Protein AF-0000000087417584 (afdb_homodimer)

pLDDT: mean 89.38, std 15.53, range [20.73, 98.81]

Nearest PDB structures (foldseek):
  8t1y-assembly1_A  TM=7.296E-01  e=4.603E-14  Porphyromonas gingivalis
  8t27-assembly1_A  TM=7.234E-01  e=4.382E-14  Porphyromonas gingivalis
  8gn6-assembly3_C  TM=7.230E-01  e=1.918E-13  Porphyromonas gingivalis
  4q6k-assembly1_A  TM=7.466E-01  e=2.634E-11  Bacteroides caccae ATCC 43185
  4fj6-assembly2_C  TM=7.240E-01  e=7.405E-11  Parabacteroides distasonis ATCC 8503

Radius of gyration: 30.35 Å; Cα contacts (8 Å, |Δi|>4): 2083; chains: 2; bounding box: 52×89×77 Å

Sequence (770 aa):
MAAPLGNSQAADAPRILADVQTGVIYKNPQPHLTSQHAYFPSVAVLPNGEMVATYMLGEAFEAVNCREHVSRSTDQGESWQAEGPLAEDIDGQLISESGRITALDDGELVALLHRHDRTAHPHEGLANPETMGFVPTDFALARSTDNGQTWSPPQSITPPLVGPSFELCCPITVLKDGRWLLPTSTWRGWDGEHPSGDRMLAFVSHDQGKTWPSYFDVMRSECDDLLYWESKVVELHDGRLLAVAWVYDNTNHCDLPNHYALSHDGGATWTAPKSTGLLGQTMTPLVLADDRILCVYRRMDSPGLWCQLAHLEADDWFNDDAQPLWGHDAGGLTATDESMVSNFQVLRFGAPCITSLADGNVYVAFWGYEDCVSVIRWFKFRVAVMAAPLGNSQAADAPRILADVQTGVIYKNPQPHLTSQHAYFPSVAVLPNGEMVATYMLGEAFEAVNCREHVSRSTDQGESWQAEGPLAEDIDGQLISESGRITALDDGELVALLHRHDRTAHPHEGLANPETMGFVPTDFALARSTDNGQTWSPPQSITPPLVGPSFELCCPITVLKDGRWLLPTSTWRGWDGEHPSGDRMLAFVSHDQGKTWPSYFDVMRSECDDLLYWESKVVELHDGRLLAVAWVYDNTNHCDLPNHYALSHDGGATWTAPKSTGLLGQTMTPLVLADDRILCVYRRMDSPGLWCQLAHLEADDWFNDDAQPLWGHDAGGLTATDESMVSNFQVLRFGAPCITSLADGNVYVAFWGYEDCVSVIRWFKFRVAV

InterPro domains:
  IPR011040 Sialidase [PF13088] (142-278)
  IPR036278 Sialidase superfamily [SSF50939] (31-371)

Organism: NCBI:txid2527985

Foldseek 3Di:
DPDDPPPPPPDPPPDQWFPKDKDFADDDPCVVVAQKFWFFKAKDAFPVGKIKMKIWIDNADQALPIFIWMWIDDPNPPYIDTDGGQADDDPPFRKHKTWYWDADPVGKIKIKIKIFGCPVPNPDGQAAQVQRAGGAIWIWMWMDPPNSNHIDHTHTADEQDPDFHKDQQYDWEQAPVGKIWGWIWGGAHRVNHDPPAAFIKIFIDNPNRPYGNDIFGEAADPVSQKHWHLKDWYAFPVGKIKIKTWIAGNVVLATDAIWMWIDPPNRNDIDYIDHLRAAFHNWDWDQAPVRWIWIWGQGDVAGAIKIWIWHDDPNDIGTDDMDHDDCRPPPQQFDRDSGPVVRSNSHFKTSWYWDAHPVQKIKIWIWGDDPNHITIMMMITHRDD/DPDDPPPPPPDPPPDQWFPKDKDFADDDPCVVVAQKFWFFKAKDAFPVGKIKMKIWIDNADQALPIFIWMWIDPPNPPYIDTQGGQADDDPPFRKHKTWYWDADPVGKIKIKIKIFGCPVPNPDGQAAQVQRAGGAIWIWMWMDPPNSNHIDHTHTADEQDPDFHKDQQYDWEQAPVGKIWGWIWGGAHRVNHDPPAAFIKIFIDNPNRPYGNDIFGEAADPVSQKHWHLKDWYAFPVGKIKIKTWIAGNVVLATDAIWMWIDPPNRNDIDYIDHLRAAFHNWDWDQAPVRWIWIWGQGDVAGAIKIWIWHDDPNDIGTDDMDHDDCRPPPQQFDRDSGPVVRSNRHFKTSWYWDAHPVQKIKIWIWGDDPNHITIMMMITHRDD

Secondary structure (DSSP, 8-state):
---------------SEEEEEEEEEE--S-TTT---EEEEEEEEE-TTS-EEEEEEEESSTT-TT-EEEEEEESSTTSS-EEEEESSPPPTT--EEEEEEEEE-TTS-EEEEEEEEE-SS-TTS-SB-TTT--B--EEEEEEEESSTTSS-PPPEE---SS-S-EE---S--EE-TTS-EEEEEEEE-BTT---TT-SEEEEEEESSTTS---EEEEEEE-TTS-EEEEEEEEEE-TTS-EEEEEEEEETTTTEEEEEEEEEESSTTSS-PPPEE----EEEEEEEE-TTS-EEEEEEESSSSSEEEEEEEEETTEEEEEEEEEEE-TT-TTS----S-HHHHHHH--EEEEEEEE-TTS-EEEEEEEEETTEEEEEEEEEEEP-/---------------SEEEEEEEEEE--S-TTT---EEEEEEEEE-TTS-EEEEEEEESSTT-TT-EEEEEEESSTTSS-EEEEESSPPPTT--EEEEEEEEE-TTS-EEEEEEEEE-SS-TTS-SB-TTT--B--EEEEEEEESSTTSS-PPPEE---SS-S-EE---S--EE-TTS-EEEEEEEE-BTT---TT-SEEEEEEESSTTS---EEEEEEE-TTS-EEEEEEEEEE-TTS-EEEEEEEEETTTTEEEEEEEEEESSTTSS-PPPEE-S--EEEEEEEE-TTS-EEEEEEESSSSSEEEEEEEEETTEEEEEEEEEEE-TT-TTS----S-HHHHHHH--EEEEEEEE-TTS-EEEEEEEEETTEEEEEEEEEEEP-

Solvent-accessible surface area (backbone atoms only — not comparable to full-atom values): 40738 Å² total; per-residue (Å²): 130,79,77,72,77,76,78,72,73,75,75,78,66,85,61,62,61,40,79,77,45,72,49,57,62,45,61,59,89,50,56,39,40,40,48,50,28,32,39,45,36,22,58,33,66,44,88,89,53,35,30,42,34,33,28,19,37,15,47,20,88,42,14,61,70,18,34,35,27,34,31,38,16,84,61,77,67,63,48,51,43,80,70,48,64,62,66,79,85,57,85,98,54,49,53,20,34,38,46,24,42,35,60,45,94,87,47,36,32,38,35,46,32,42,36,35,50,30,67,92,44,75,90,50,55,58,53,32,86,88,54,66,1,27,47,55,47,48,44,24,43,24,40,12,84,61,76,64,76,50,56,47,76,66,41,76,57,65,70,61,64,84,81,54,19,66,52,78,64,50,45,66,34,75,44,95,87,60,36,31,33,41,37,23,23,45,36,26,26,49,86,41,52,52,92,80,48,46,24,22,33,25,36,35,16,84,61,79,65,77,47,31,81,39,65,30,81,51,41,70,40,94,80,60,40,40,38,41,40,51,25,39,59,47,74,45,95,87,58,32,33,43,33,39,24,21,30,36,32,64,80,76,50,43,76,42,39,17,30,33,28,43,14,86,64,76,50,79,49,52,41,75,72,40,71,60,73,49,45,36,44,38,57,34,78,41,79,43,95,85,64,34,32,42,32,36,27,35,36,70,86,47,61,29,34,31,40,35,37,28,41,67,61,88,90,41,73,45,73,68,58,68,46,78,73,42,55,60,87,47,82,83,53,69,64,91,59,82,39,70,69,60,29,61,62,54,54,40,58,44,44,50,26,79,34,78,44,94,87,65,32,40,36,38,32,22,17,34,56,56,96,65,36,29,20,29,35,37,39,35,27,33,73,61,129,129,80,79,73,79,78,77,74,73,76,77,79,66,86,61,62,60,38,79,76,44,74,48,57,61,45,62,60,90,52,56,38,40,42,47,50,27,33,39,47,36,22,58,32,67,44,87,89,54,35,30,43,35,34,29,19,37,15,46,21,88,42,14,61,70,17,34,36,27,34,30,38,17,82,60,77,68,63,49,52,45,80,70,48,64,60,64,78,84,57,86,97,55,50,54,20,33,38,45,25,42,36,57,44,94,88,48,37,31,37,34,45,30,41,36,35,51,30,67,91,45,75,89,50,56,58,53,33,86,90,52,65,1,27,47,55,45,48,44,25,44,26,42,12,85,61,77,64,75,50,57,48,78,67,40,76,58,66,68,63,63,85,79,53,21,65,50,78,64,50,45,64,34,75,44,94,88,59,36,32,32,43,35,23,22,44,36,26,25,48,87,40,52,52,91,78,47,44,25,22,33,25,38,35,14,83,60,79,66,78,49,30,83,39,64,31,80,50,41,68,40,94,79,59,40,40,38,40,41,51,24,39,59,46,74,45,95,87,57,34,34,42,34,40,24,23,29,35,31,64,79,76,50,43,76,41,40,17,30,33,29,42,12,87,63,77,48,80,48,51,41,74,71,38,71,60,72,50,46,34,43,38,58,34,79,43,78,42,95,86,65,34,32,42,32,35,28,33,36,71,87,47,60,28,35,32,40,34,37,28,40,66,60,87,91,42,74,43,74,64,59,69,47,78,73,43,55,59,87,47,83,84,52,69,64,90,59,80,38,71,68,62,30,61,62,54,55,40,58,41,45,50,26,79,34,80,44,94,87,64,34,39,36,38,31,24,16,33,57,54,95,64,35,30,18,29,36,35,39,35,28,32,72,60,130

Structure (mmCIF, N/CA/C/O backbone):
data_AF-0000000087417584-model_v1
#
loop_
_entity.id
_entity.type
_entity.pdbx_description
1 polymer 'BNR/Asp-box repeat protein'
#
loop_
_atom_site.group_PDB
_atom_site.id
_atom_site.type_symbol
_atom_site.label_atom_id
_atom_site.label_alt_id
_atom_site.label_comp_id
_atom_site.label_asym_id
_atom_site.label_entity_id
_atom_site.label_seq_id
_atom_site.pdbx_PDB_ins_code
_atom_site.Cartn_x
_atom_site.Cartn_y
_atom_site.Cartn_z
_atom_site.occupancy
_atom_site.B_iso_or_equiv
_atom_site.auth_seq_id
_atom_site.auth_comp_id
_atom_site.auth_asym_id
_atom_site.auth_atom_id
_atom_site.pdbx_PDB_model_num
ATOM 1 N N . MET A 1 1 ? -26.156 23.5 -34.125 1 20.73 1 MET A N 1
ATOM 2 C CA . MET A 1 1 ? -26.688 22.141 -34.062 1 20.73 1 MET A CA 1
ATOM 3 C C . MET A 1 1 ? -25.578 21.125 -34.312 1 20.73 1 MET A C 1
ATOM 5 O O . MET A 1 1 ? -25.25 20.828 -35.469 1 20.73 1 MET A O 1
ATOM 9 N N . ALA A 1 2 ? -24.516 21.141 -33.594 1 26.3 2 ALA A N 1
ATOM 10 C CA . ALA A 1 2 ? -23.328 20.406 -34.062 1 26.3 2 ALA A CA 1
ATOM 11 C C . ALA A 1 2 ? -23.625 18.922 -34.25 1 26.3 2 ALA A C 1
ATOM 13 O O . ALA A 1 2 ? -24.359 18.328 -33.438 1 26.3 2 ALA A O 1
ATOM 14 N N . ALA A 1 3 ? -23.406 18.484 -35.469 1 28.69 3 ALA A N 1
ATOM 15 C CA . ALA A 1 3 ? -23.734 17.109 -35.844 1 28.69 3 ALA A CA 1
ATOM 16 C C . ALA A 1 3 ? -23.172 16.109 -34.844 1 28.69 3 ALA A C 1
ATOM 18 O O . ALA A 1 3 ? -22.031 16.234 -34.406 1 28.69 3 ALA A O 1
ATOM 19 N N . PRO A 1 4 ? -24.016 15.234 -34.25 1 26.48 4 PRO A N 1
ATOM 20 C CA . PRO A 1 4 ? -23.734 14.273 -33.188 1 26.48 4 PRO A CA 1
ATOM 21 C C . PRO A 1 4 ? -22.719 13.211 -33.594 1 26.48 4 PRO A C 1
ATOM 23 O O . PRO A 1 4 ? -22.703 12.797 -34.75 1 26.48 4 PRO A O 1
ATOM 26 N N . LEU A 1 5 ? -21.484 13.5 -33.25 1 29.38 5 LEU A N 1
ATOM 27 C CA . LEU A 1 5 ? -20.469 12.539 -33.688 1 29.38 5 LEU A CA 1
ATOM 28 C C . LEU A 1 5 ? -20.984 11.109 -33.562 1 29.38 5 LEU A C 1
ATOM 30 O O . LEU A 1 5 ? -21.562 10.734 -32.562 1 29.38 5 LEU A O 1
ATOM 34 N N . GLY A 1 6 ? -21.359 10.523 -34.75 1 27.02 6 GLY A N 1
ATOM 35 C CA . GLY A 1 6 ? -21.844 9.172 -34.969 1 27.02 6 GLY A CA 1
ATOM 36 C C . GLY A 1 6 ? -21.047 8.117 -34.219 1 27.02 6 GLY A C 1
ATOM 37 O O . GLY A 1 6 ? -19.812 8.156 -34.219 1 27.02 6 GLY A O 1
ATOM 38 N N . ASN A 1 7 ? -21.578 7.664 -33.031 1 28.28 7 ASN A N 1
ATOM 39 C CA . ASN A 1 7 ? -21.281 6.473 -32.25 1 28.28 7 ASN A CA 1
ATOM 40 C C . ASN A 1 7 ? -20.984 5.27 -33.125 1 28.28 7 ASN A C 1
ATOM 42 O O . ASN A 1 7 ? -21.906 4.602 -33.625 1 28.28 7 ASN A O 1
ATOM 46 N N . SER A 1 8 ? -20.125 5.48 -34.156 1 29.12 8 SER A N 1
ATOM 47 C CA . SER A 1 8 ? -19.891 4.309 -35 1 29.12 8 SER A CA 1
ATOM 48 C C . SER A 1 8 ? -19.75 3.047 -34.156 1 29.12 8 SER A C 1
ATOM 50 O O . SER A 1 8 ? -19.094 3.062 -33.094 1 29.12 8 SER A O 1
ATOM 52 N N . GLN A 1 9 ? -20.781 2.141 -34.344 1 28.39 9 GLN A N 1
ATOM 53 C CA . GLN A 1 9 ? -20.891 0.747 -33.938 1 28.39 9 GLN A CA 1
ATOM 54 C C . GLN A 1 9 ? -19.594 -0.006 -34.188 1 28.39 9 GLN A C 1
ATOM 56 O O . GLN A 1 9 ? -19.234 -0.265 -35.344 1 28.39 9 GLN A O 1
ATOM 61 N N . ALA A 1 10 ? -18.469 0.252 -33.688 1 33.31 10 ALA A N 1
ATOM 62 C CA . ALA A 1 10 ? -17.469 -0.8 -33.875 1 33.31 10 ALA A CA 1
ATOM 63 C C . ALA A 1 10 ? -18.125 -2.172 -33.969 1 33.31 10 ALA A C 1
ATOM 65 O O . ALA A 1 10 ? -18.906 -2.555 -33.094 1 33.31 10 ALA A O 1
ATOM 66 N N . ALA A 1 11 ? -18.438 -2.84 -35.031 1 36.09 11 ALA A N 1
ATOM 67 C CA . ALA A 1 11 ? -19.078 -4.113 -35.344 1 36.09 11 ALA A CA 1
ATOM 68 C C . ALA A 1 11 ? -18.766 -5.168 -34.281 1 36.09 11 ALA A C 1
ATOM 70 O O . ALA A 1 11 ? -17.609 -5.332 -33.906 1 36.09 11 ALA A O 1
ATOM 71 N N . ASP A 1 12 ? -19.688 -5.797 -33.5 1 39.72 12 ASP A N 1
ATOM 72 C CA . ASP A 1 12 ? -19.703 -6.672 -32.344 1 39.72 12 ASP A CA 1
ATOM 73 C C . ASP A 1 12 ? -18.797 -7.879 -32.531 1 39.72 12 ASP A C 1
ATOM 75 O O . ASP A 1 12 ? -19.172 -8.844 -33.188 1 39.72 12 ASP A O 1
ATOM 79 N N . ALA A 1 13 ? -17.578 -7.766 -32.938 1 44.09 13 ALA A N 1
ATOM 80 C CA . ALA A 1 13 ? -16.75 -8.969 -32.938 1 44.09 13 ALA A CA 1
ATOM 81 C C . ALA A 1 13 ? -17.25 -9.977 -31.906 1 44.09 13 ALA A C 1
ATOM 83 O O . ALA A 1 13 ? -17.578 -9.609 -30.766 1 44.09 13 ALA A O 1
ATOM 84 N N . PRO A 1 14 ? -17.641 -11.102 -32.5 1 53.22 14 PRO A N 1
ATOM 85 C CA . PRO A 1 14 ? -18.219 -12.109 -31.609 1 53.22 14 PRO A CA 1
ATOM 86 C C . PRO A 1 14 ? -17.422 -12.266 -30.297 1 53.22 14 PRO A C 1
ATOM 88 O O . PRO A 1 14 ? -16.203 -12.344 -30.328 1 53.22 14 PRO A O 1
ATOM 91 N N . ARG A 1 15 ? -17.859 -11.984 -29.094 1 75.12 15 ARG A N 1
ATOM 92 C CA . ARG A 1 15 ? -17.297 -12.023 -27.75 1 75.12 15 ARG A CA 1
ATOM 93 C C . ARG A 1 15 ? -17.156 -13.453 -27.25 1 75.12 15 ARG A C 1
ATOM 95 O O . ARG A 1 15 ? -18.094 -14.25 -27.375 1 75.12 15 ARG A O 1
ATOM 102 N N . ILE A 1 16 ? -15.883 -13.945 -27.047 1 87.69 16 ILE A N 1
ATOM 103 C CA . ILE A 1 16 ? -15.555 -15.273 -26.531 1 87.69 16 ILE A CA 1
ATOM 104 C C . ILE A 1 16 ? -16.25 -15.492 -25.188 1 87.69 16 ILE A C 1
ATOM 106 O O . ILE A 1 16 ? -16.547 -16.641 -24.812 1 87.69 16 ILE A O 1
ATOM 110 N N . LEU A 1 17 ? -16.547 -14.461 -24.562 1 93.12 17 LEU A N 1
ATOM 111 C CA . LEU A 1 17 ? -17.125 -14.555 -23.234 1 93.12 17 LEU A CA 1
ATOM 112 C C . LEU A 1 17 ? -18.547 -13.992 -23.203 1 93.12 17 LEU A C 1
ATOM 114 O O . LEU A 1 17 ? -18.812 -12.953 -23.812 1 93.12 17 LEU A O 1
ATOM 118 N N . ALA A 1 18 ? -19.438 -14.641 -22.641 1 91.94 18 ALA A N 1
ATOM 119 C CA . ALA A 1 18 ? -20.812 -14.203 -22.469 1 91.94 18 ALA A CA 1
ATOM 120 C C . ALA A 1 18 ? -21.172 -14.109 -20.984 1 91.94 18 ALA A C 1
ATOM 122 O O . ALA A 1 18 ? -20.609 -14.828 -20.156 1 91.94 18 ALA A O 1
ATOM 123 N N . ASP A 1 19 ? -22.078 -13.227 -20.625 1 91.94 19 ASP A N 1
ATOM 124 C CA . ASP A 1 19 ? -22.641 -13.086 -19.281 1 91.94 19 ASP A CA 1
ATOM 125 C C . ASP A 1 19 ? -21.547 -12.859 -18.25 1 91.94 19 ASP A C 1
ATOM 127 O O . ASP A 1 19 ? -21.5 -13.539 -17.219 1 91.94 19 ASP A O 1
ATOM 131 N N . VAL A 1 20 ? -20.75 -11.969 -18.5 1 93.31 20 VAL A N 1
ATOM 132 C CA . VAL A 1 20 ? -19.578 -11.711 -17.672 1 93.31 20 VAL A CA 1
ATOM 133 C C . VAL A 1 20 ? -20 -10.977 -16.391 1 93.31 20 VAL A C 1
ATOM 135 O O . VAL A 1 20 ? -20.641 -9.922 -16.469 1 93.31 20 VAL A O 1
ATOM 138 N N . GLN A 1 21 ? -19.719 -11.586 -15.234 1 94.56 21 GLN A N 1
ATOM 139 C CA . GLN A 1 21 ? -19.906 -10.992 -13.914 1 94.56 21 GLN A CA 1
ATOM 140 C C . GLN A 1 21 ? -18.562 -10.867 -13.188 1 94.56 21 GLN A C 1
ATOM 142 O O . GLN A 1 21 ? -17.594 -11.539 -13.539 1 94.56 21 GLN A O 1
ATOM 147 N N . THR A 1 22 ? -18.547 -9.961 -12.273 1 96.25 22 THR A N 1
ATOM 148 C CA . THR A 1 22 ? -17.297 -9.789 -11.523 1 96.25 22 THR A CA 1
ATOM 149 C C . THR A 1 22 ? -17.594 -9.422 -10.07 1 96.25 22 THR A C 1
ATOM 151 O O . THR A 1 22 ? -18.734 -9.062 -9.734 1 96.25 22 THR A O 1
ATOM 154 N N . GLY A 1 23 ? -16.641 -9.602 -9.242 1 95.75 23 GLY A N 1
ATOM 155 C CA . GLY A 1 23 ? -16.672 -9.281 -7.824 1 95.75 23 GLY A CA 1
ATOM 156 C C . GLY A 1 23 ? -15.344 -9.477 -7.133 1 95.75 23 GLY A C 1
ATOM 157 O O . GLY A 1 23 ? -14.305 -9.578 -7.793 1 95.75 23 GLY A O 1
ATOM 158 N N . VAL A 1 24 ? -15.414 -9.453 -5.801 1 96.88 24 VAL A N 1
ATOM 159 C CA . VAL A 1 24 ? -14.195 -9.547 -5.004 1 96.88 24 VAL A CA 1
ATOM 160 C C . VAL A 1 24 ? -14.32 -10.68 -3.986 1 96.88 24 VAL A C 1
ATOM 162 O O . VAL A 1 24 ? -15.367 -10.828 -3.35 1 96.88 24 VAL A O 1
ATOM 165 N N . ILE A 1 25 ? -13.273 -11.453 -3.891 1 98.56 25 ILE A N 1
ATOM 166 C CA . ILE A 1 25 ? -13.219 -12.5 -2.875 1 98.56 25 ILE A CA 1
ATOM 167 C C . ILE A 1 25 ? -12.727 -11.906 -1.554 1 98.56 25 ILE A C 1
ATOM 169 O O . ILE A 1 25 ? -13.305 -12.172 -0.496 1 98.56 25 ILE A O 1
ATOM 173 N N . TYR A 1 26 ? -11.68 -11.148 -1.631 1 98.38 26 TYR A N 1
ATOM 174 C CA . TYR A 1 26 ? -11.117 -10.531 -0.434 1 98.38 26 TYR A CA 1
ATOM 175 C C . TYR A 1 26 ? -10.562 -9.148 -0.744 1 98.38 26 TYR A C 1
ATOM 177 O O . TYR A 1 26 ? -9.898 -8.953 -1.767 1 98.38 26 TYR A O 1
ATOM 185 N N . LYS A 1 27 ? -10.797 -8.32 0.05 1 96.25 27 LYS A N 1
ATOM 186 C CA . LYS A 1 27 ? -10.211 -6.98 0.129 1 96.25 27 LYS A CA 1
ATOM 187 C C . LYS A 1 27 ? -10.008 -6.555 1.58 1 96.25 27 LYS A C 1
ATOM 189 O O . LYS A 1 27 ? -10.906 -6.727 2.414 1 96.25 27 LYS A O 1
ATOM 194 N N . ASN A 1 28 ? -8.82 -6.039 1.88 1 96.25 28 ASN A N 1
ATOM 195 C CA . ASN A 1 28 ? -8.578 -5.527 3.225 1 96.25 28 ASN A CA 1
ATOM 196 C C . ASN A 1 28 ? -9.703 -4.602 3.682 1 96.25 28 ASN A C 1
ATOM 198 O O . ASN A 1 28 ? -9.922 -3.545 3.086 1 96.25 28 ASN A O 1
ATOM 202 N N . PRO A 1 29 ? -10.43 -4.957 4.727 1 92.94 29 PRO A N 1
ATOM 203 C CA . PRO A 1 29 ? -11.57 -4.137 5.148 1 92.94 29 PRO A CA 1
ATOM 204 C C . PRO A 1 29 ? -11.141 -2.83 5.812 1 92.94 29 PRO A C 1
ATOM 206 O O . PRO A 1 29 ? -11.953 -1.91 5.953 1 92.94 29 PRO A O 1
ATOM 209 N N . GLN A 1 30 ? -9.922 -2.732 6.285 1 91.81 30 GLN A N 1
ATOM 210 C CA . GLN A 1 30 ? -9.445 -1.537 6.973 1 91.81 30 GLN A CA 1
ATOM 211 C C . GLN A 1 30 ? -8.07 -1.112 6.457 1 91.81 30 GLN A C 1
ATOM 213 O O . GLN A 1 30 ? -7.109 -1.038 7.223 1 91.81 30 GLN A O 1
ATOM 218 N N . PRO A 1 31 ? -7.988 -0.74 5.191 1 91.06 31 PRO A N 1
ATOM 219 C CA . PRO A 1 31 ? -6.684 -0.422 4.605 1 91.06 31 PRO A CA 1
ATOM 220 C C . PRO A 1 31 ? -6.051 0.828 5.211 1 91.06 31 PRO A C 1
ATOM 222 O O . PRO A 1 31 ? -4.844 1.038 5.082 1 91.06 31 PRO A O 1
ATOM 225 N N . HIS A 1 32 ? -6.809 1.767 5.902 1 89.38 32 HIS A N 1
ATOM 226 C CA . HIS A 1 32 ? -6.27 2.965 6.539 1 89.38 32 HIS A CA 1
ATOM 227 C C . HIS A 1 32 ? -5.562 2.625 7.848 1 89.38 32 HIS A C 1
ATOM 229 O O . HIS A 1 32 ? -4.805 3.441 8.375 1 89.38 32 HIS A O 1
ATOM 235 N N . LEU A 1 33 ? -5.816 1.431 8.414 1 93.69 33 LEU A N 1
ATOM 236 C CA . LEU A 1 33 ? -5.316 1.057 9.734 1 93.69 33 LEU A CA 1
ATOM 237 C C . LEU A 1 33 ? -4.18 0.047 9.617 1 93.69 33 LEU A C 1
ATOM 239 O O . LEU A 1 33 ? -3.213 0.1 10.383 1 93.69 33 LEU A O 1
ATOM 243 N N . THR A 1 34 ? -4.324 -0.91 8.695 1 95.69 34 THR A N 1
ATOM 244 C CA . THR A 1 34 ? -3.354 -1.988 8.539 1 95.69 34 THR A CA 1
ATOM 245 C C . THR A 1 34 ? -3.023 -2.211 7.066 1 95.69 34 THR A C 1
ATOM 247 O O . THR A 1 34 ? -3.816 -1.862 6.188 1 95.69 34 THR A O 1
ATOM 250 N N . SER A 1 35 ? -1.815 -2.68 6.875 1 96.81 35 SER A N 1
ATOM 251 C CA . SER A 1 35 ? -1.455 -3.127 5.531 1 96.81 35 SER A CA 1
ATOM 252 C C . SER A 1 35 ? -1.667 -4.629 5.375 1 96.81 35 SER A C 1
ATOM 254 O O . SER A 1 35 ? -0.982 -5.426 6.016 1 96.81 35 SER A O 1
ATOM 256 N N . GLN A 1 36 ? -2.586 -4.977 4.598 1 96.81 36 GLN A N 1
ATOM 257 C CA . GLN A 1 36 ? -2.887 -6.363 4.25 1 96.81 36 GLN A CA 1
ATOM 258 C C . GLN A 1 36 ? -3.201 -6.5 2.764 1 96.81 36 GLN A C 1
ATOM 260 O O . GLN A 1 36 ? -4.289 -6.133 2.318 1 96.81 36 GLN A O 1
ATOM 265 N N . HIS A 1 37 ? -2.285 -7.059 2.053 1 97.19 37 HIS A N 1
ATOM 266 C CA . HIS A 1 37 ? -2.438 -7.332 0.628 1 97.19 37 HIS A CA 1
ATOM 267 C C . HIS A 1 37 ? -2.73 -8.812 0.378 1 97.19 37 HIS A C 1
ATOM 269 O O . HIS A 1 37 ? -2.221 -9.68 1.091 1 97.19 37 HIS A O 1
ATOM 275 N N . ALA A 1 38 ? -3.555 -9.078 -0.604 1 98.25 38 ALA A N 1
ATOM 276 C CA . ALA A 1 38 ? -3.934 -10.453 -0.938 1 98.25 38 ALA A CA 1
ATOM 277 C C . ALA A 1 38 ? -3.342 -10.875 -2.281 1 98.25 38 ALA A C 1
ATOM 279 O O . ALA A 1 38 ? -3.385 -10.109 -3.25 1 98.25 38 ALA A O 1
ATOM 280 N N . TYR A 1 39 ? -2.762 -12.125 -2.275 1 97.31 39 TYR A N 1
ATOM 281 C CA . TYR A 1 39 ? -2.1 -12.594 -3.486 1 97.31 39 TYR A CA 1
ATOM 282 C C . TYR A 1 39 ? -2.377 -14.078 -3.717 1 97.31 39 TYR A C 1
ATOM 284 O O . TYR A 1 39 ? -2.721 -14.805 -2.783 1 97.31 39 TYR A O 1
ATOM 292 N N . PHE A 1 40 ? -2.281 -14.562 -4.941 1 97.12 40 PHE A N 1
ATOM 293 C CA . PHE A 1 40 ? -2.154 -15.953 -5.371 1 97.12 40 PHE A CA 1
ATOM 294 C C . PHE A 1 40 ? -3.377 -16.766 -4.953 1 97.12 40 PHE A C 1
ATOM 296 O O . PHE A 1 40 ? -3.258 -17.75 -4.219 1 97.12 40 PHE A O 1
ATOM 303 N N . PRO A 1 41 ? -4.496 -16.484 -5.508 1 98.31 41 PRO A N 1
ATOM 304 C CA . PRO A 1 41 ? -5.707 -17.203 -5.113 1 98.31 41 PRO A CA 1
ATOM 305 C C . PRO A 1 41 ? -5.77 -18.625 -5.695 1 98.31 41 PRO A C 1
ATOM 307 O O . PRO A 1 41 ? -5.184 -18.875 -6.746 1 98.31 41 PRO A O 1
ATOM 310 N N . SER A 1 42 ? -6.434 -19.469 -5.051 1 98.5 42 SER A N 1
ATOM 311 C CA . SER A 1 42 ? -6.879 -20.797 -5.473 1 98.5 42 SER A CA 1
ATOM 312 C C . SER A 1 42 ? -8.32 -21.062 -5.043 1 98.5 42 SER A C 1
ATOM 314 O O . SER A 1 42 ? -8.695 -20.766 -3.908 1 98.5 42 SER A O 1
ATOM 316 N N . VAL A 1 43 ? -9.141 -21.547 -5.938 1 98.44 43 VAL A N 1
ATOM 317 C CA . VAL A 1 43 ? -10.562 -21.719 -5.66 1 98.44 43 VAL A CA 1
ATOM 318 C C . VAL A 1 43 ? -10.977 -23.156 -5.977 1 98.44 43 VAL A C 1
ATOM 320 O O . VAL A 1 43 ? -10.602 -23.703 -7.012 1 98.44 43 VAL A O 1
ATOM 323 N N . ALA A 1 44 ? -11.758 -23.75 -5.121 1 97.44 44 ALA A N 1
ATOM 324 C CA . ALA A 1 44 ? -12.305 -25.094 -5.309 1 97.44 44 ALA A CA 1
ATOM 325 C C . ALA A 1 44 ? -13.82 -25.094 -5.125 1 97.44 44 ALA A C 1
ATOM 327 O O . ALA A 1 44 ? -14.352 -24.359 -4.293 1 97.44 44 ALA A O 1
ATOM 328 N N . VAL A 1 45 ? -14.445 -25.922 -5.902 1 96.25 45 VAL A N 1
ATOM 329 C CA . VAL A 1 45 ? -15.875 -26.188 -5.75 1 96.25 45 VAL A CA 1
ATOM 330 C C . VAL A 1 45 ? -16.078 -27.5 -5.016 1 96.25 45 VAL A C 1
ATOM 332 O O . VAL A 1 45 ? -15.5 -28.531 -5.387 1 96.25 45 VAL A O 1
ATOM 335 N N . LEU A 1 46 ? -16.906 -27.422 -4.059 1 94.69 46 LEU A N 1
ATOM 336 C CA . LEU A 1 46 ? -17.156 -28.625 -3.266 1 94.69 46 LEU A CA 1
ATOM 337 C C . LEU A 1 46 ? -18.406 -29.344 -3.773 1 94.69 46 LEU A C 1
ATOM 339 O O . LEU A 1 46 ? -19.25 -28.75 -4.449 1 94.69 46 LEU A O 1
ATOM 343 N N . PRO A 1 47 ? -18.516 -30.625 -3.422 1 91.12 47 PRO A N 1
ATOM 344 C CA . PRO A 1 47 ? -19.672 -31.406 -3.891 1 91.12 47 PRO A CA 1
ATOM 345 C C . PRO A 1 47 ? -21 -30.844 -3.418 1 91.12 47 PRO A C 1
ATOM 347 O O . PRO A 1 47 ? -22.016 -30.984 -4.105 1 91.12 47 PRO A O 1
ATOM 350 N N . ASN A 1 48 ? -21.078 -30.203 -2.309 1 90.06 48 ASN A N 1
ATOM 351 C CA . ASN A 1 48 ? -22.312 -29.656 -1.779 1 90.06 48 ASN A CA 1
ATOM 352 C C . ASN A 1 48 ? -22.656 -28.312 -2.412 1 90.06 48 ASN A C 1
ATOM 354 O O . ASN A 1 48 ? -23.641 -27.656 -2.027 1 90.06 48 ASN A O 1
ATOM 358 N N . GLY A 1 49 ? -21.766 -27.859 -3.275 1 90.56 49 GLY A N 1
ATOM 359 C CA . GLY A 1 49 ? -22.031 -26.625 -3.996 1 90.56 49 GLY A CA 1
ATOM 360 C C . GLY A 1 49 ? -21.297 -25.422 -3.434 1 90.56 49 GLY A C 1
ATOM 361 O O . GLY A 1 49 ? -21.219 -24.375 -4.086 1 90.56 49 GLY A O 1
ATOM 362 N N . GLU A 1 50 ? -20.812 -25.547 -2.201 1 95.12 50 GLU A N 1
ATOM 363 C CA . GLU A 1 50 ? -20.031 -24.453 -1.634 1 95.12 50 GLU A CA 1
ATOM 364 C C . GLU A 1 50 ? -18.688 -24.312 -2.35 1 95.12 50 GLU A C 1
ATOM 366 O O . GLU A 1 50 ? -18.234 -25.25 -3.016 1 95.12 50 GLU A O 1
ATOM 371 N N . MET A 1 51 ? -18.188 -23.125 -2.291 1 97.69 51 MET A N 1
ATOM 372 C CA . MET A 1 51 ? -16.844 -22.875 -2.82 1 97.69 51 MET A CA 1
ATOM 373 C C . MET A 1 51 ? -15.898 -22.406 -1.716 1 97.69 51 MET A C 1
ATOM 375 O O . MET A 1 51 ? -16.312 -21.719 -0.786 1 97.69 51 MET A O 1
ATOM 379 N N . VAL A 1 52 ? -14.703 -22.844 -1.763 1 98.5 52 VAL A N 1
ATOM 380 C CA . VAL A 1 52 ? -13.641 -22.438 -0.855 1 98.5 52 VAL A CA 1
ATOM 381 C C . VAL A 1 52 ? -12.5 -21.797 -1.649 1 98.5 52 VAL A C 1
ATOM 383 O O . VAL A 1 52 ? -12.109 -22.297 -2.705 1 98.5 52 VAL A O 1
ATOM 386 N N . ALA A 1 53 ? -12.07 -20.656 -1.202 1 98.69 53 ALA A N 1
ATOM 387 C CA . ALA A 1 53 ? -10.906 -19.984 -1.774 1 98.69 53 ALA A CA 1
ATOM 388 C C . ALA A 1 53 ? -9.789 -19.844 -0.742 1 98.69 53 ALA A C 1
ATOM 390 O O . ALA A 1 53 ? -10.055 -19.625 0.444 1 98.69 53 ALA A O 1
ATOM 391 N N . THR A 1 54 ? -8.602 -19.984 -1.174 1 98.56 54 THR A N 1
ATOM 392 C CA . THR A 1 54 ? -7.434 -19.625 -0.373 1 98.56 54 THR A CA 1
ATOM 393 C C . THR A 1 54 ? -6.602 -18.562 -1.077 1 98.56 54 THR A C 1
ATOM 395 O O . THR A 1 54 ? -6.668 -18.422 -2.299 1 98.56 54 THR A O 1
ATOM 398 N N . TYR A 1 55 ? -5.918 -17.828 -0.35 1 98.56 55 TYR A N 1
ATOM 399 C CA . TYR A 1 55 ? -5.043 -16.75 -0.817 1 98.56 55 TYR A CA 1
ATOM 400 C C . TYR A 1 55 ? -4.051 -16.344 0.266 1 98.56 55 TYR A C 1
ATOM 402 O O . TYR A 1 55 ? -4.273 -16.609 1.451 1 98.56 55 TYR A O 1
ATOM 410 N N . MET A 1 56 ? -2.998 -15.781 -0.211 1 98 56 MET A N 1
ATOM 411 C CA . MET A 1 56 ? -1.955 -15.305 0.694 1 98 56 MET A CA 1
ATOM 412 C C . MET A 1 56 ? -2.244 -13.883 1.157 1 98 56 MET A C 1
ATOM 414 O O . MET A 1 56 ? -2.57 -13.016 0.345 1 98 56 MET A O 1
ATOM 418 N N . LEU A 1 57 ? -2.162 -13.641 2.471 1 98 57 LEU A N 1
ATOM 419 C CA . LEU A 1 57 ? -2.211 -12.281 3.012 1 98 57 LEU A CA 1
ATOM 420 C C . LEU A 1 57 ? -0.872 -11.898 3.629 1 98 57 LEU A C 1
ATOM 422 O O . LEU A 1 57 ? -0.229 -12.711 4.293 1 98 57 LEU A O 1
ATOM 426 N N . GLY A 1 58 ? -0.426 -10.75 3.363 1 97.69 58 GLY A N 1
ATOM 427 C CA . GLY A 1 58 ? 0.77 -10.156 3.943 1 97.69 58 GLY A CA 1
ATOM 428 C C . GLY A 1 58 ? 0.832 -8.656 3.777 1 97.69 58 GLY A C 1
ATOM 429 O O . GLY A 1 58 ? 0.029 -8.07 3.045 1 97.69 58 GLY A O 1
ATOM 430 N N . GLU A 1 59 ? 1.796 -8.008 4.504 1 97.56 59 GLU A N 1
ATOM 431 C CA . GLU A 1 59 ? 1.86 -6.551 4.461 1 97.56 59 GLU A CA 1
ATOM 432 C C . GLU A 1 59 ? 2.43 -6.059 3.133 1 97.56 59 GLU A C 1
ATOM 434 O O . GLU A 1 59 ? 2.295 -4.883 2.791 1 97.56 59 GLU A O 1
ATOM 439 N N . ALA A 1 60 ? 3.119 -6.926 2.418 1 95.31 60 ALA A N 1
ATOM 440 C CA . ALA A 1 60 ? 3.711 -6.656 1.109 1 95.31 60 ALA A CA 1
ATOM 441 C C . ALA A 1 60 ? 3.891 -7.945 0.313 1 95.31 60 ALA A C 1
ATOM 443 O O . ALA A 1 60 ? 3.684 -9.039 0.84 1 95.31 60 ALA A O 1
ATOM 444 N N . PHE A 1 61 ? 4.277 -7.91 -0.908 1 93 61 PHE A N 1
ATOM 445 C CA . PHE A 1 61 ? 4.281 -9.008 -1.869 1 93 61 PHE A CA 1
ATOM 446 C C . PHE A 1 61 ? 5.191 -10.141 -1.401 1 93 61 PHE A C 1
ATOM 448 O O . PHE A 1 61 ? 4.832 -11.312 -1.497 1 93 61 PHE A O 1
ATOM 455 N N . GLU A 1 62 ? 6.375 -9.805 -0.907 1 94.19 62 GLU A N 1
ATOM 456 C CA . GLU A 1 62 ? 7.344 -10.789 -0.441 1 94.19 62 GLU A CA 1
ATOM 457 C C . GLU A 1 62 ? 7.578 -10.664 1.062 1 94.19 62 GLU A C 1
ATOM 459 O O . GLU A 1 62 ? 8.68 -10.938 1.55 1 94.19 62 GLU A O 1
ATOM 464 N N . ALA A 1 63 ? 6.605 -10.141 1.773 1 96.19 63 ALA A N 1
ATOM 465 C CA . ALA A 1 63 ? 6.758 -9.922 3.211 1 96.19 63 ALA A CA 1
ATOM 466 C C . ALA A 1 63 ? 6.953 -11.25 3.941 1 96.19 63 ALA A C 1
ATOM 468 O O . ALA A 1 63 ? 6.406 -12.281 3.535 1 96.19 63 ALA A O 1
ATOM 469 N N . VAL A 1 64 ? 7.66 -11.203 5.031 1 95.88 64 VAL A N 1
ATOM 470 C CA . VAL A 1 64 ? 7.945 -12.383 5.844 1 95.88 64 VAL A CA 1
ATOM 471 C C . VAL A 1 64 ? 6.664 -12.859 6.523 1 95.88 64 VAL A C 1
ATOM 473 O O . VAL A 1 64 ? 6.512 -14.055 6.805 1 95.88 64 VAL A O 1
ATOM 476 N N . ASN A 1 65 ? 5.688 -12 6.699 1 95.19 65 ASN A N 1
ATOM 477 C CA . ASN A 1 65 ? 4.469 -12.344 7.426 1 95.19 65 ASN A CA 1
ATOM 478 C C . ASN A 1 65 ? 3.377 -12.844 6.48 1 95.19 65 ASN A C 1
ATOM 480 O O . ASN A 1 65 ? 2.201 -12.875 6.848 1 95.19 65 ASN A O 1
ATOM 484 N N . CYS A 1 66 ? 3.684 -13.203 5.285 1 96.5 66 CYS A N 1
ATOM 485 C CA . CYS A 1 66 ? 2.711 -13.766 4.355 1 96.5 66 CYS A CA 1
ATOM 486 C C . CYS A 1 66 ? 2.211 -15.125 4.844 1 96.5 66 CYS A C 1
ATOM 488 O O . CYS A 1 66 ? 3.01 -16 5.156 1 96.5 66 CYS A O 1
ATOM 490 N N . ARG A 1 67 ? 0.88 -15.281 4.887 1 97 67 ARG A N 1
ATOM 491 C CA . ARG A 1 67 ? 0.246 -16.516 5.312 1 97 67 ARG A CA 1
ATOM 492 C C . ARG A 1 67 ? -0.966 -16.844 4.445 1 97 67 ARG A C 1
ATOM 494 O O . ARG A 1 67 ? -1.629 -15.938 3.934 1 97 67 ARG A O 1
ATOM 501 N N . GLU A 1 68 ? -1.215 -18.094 4.375 1 97.62 68 GLU A N 1
ATOM 502 C CA . GLU A 1 68 ? -2.369 -18.547 3.609 1 97.62 68 GLU A CA 1
ATOM 503 C C . GLU A 1 68 ? -3.658 -18.406 4.414 1 97.62 68 GLU A C 1
ATOM 505 O O . GLU A 1 68 ? -3.703 -18.766 5.594 1 97.62 68 GLU A O 1
ATOM 510 N N . HIS A 1 69 ? -4.688 -17.859 3.809 1 98.25 69 HIS A N 1
ATOM 511 C CA . HIS A 1 69 ? -5.996 -17.641 4.41 1 98.25 69 HIS A CA 1
ATOM 512 C C . HIS A 1 69 ? -7.098 -18.312 3.604 1 98.25 69 HIS A C 1
ATOM 514 O O . HIS A 1 69 ? -6.871 -18.734 2.465 1 98.25 69 HIS A O 1
ATOM 520 N N . VAL A 1 70 ? -8.305 -18.453 4.242 1 98.56 70 VAL A N 1
ATOM 521 C CA . VAL A 1 70 ? -9.422 -19.188 3.645 1 98.56 70 VAL A CA 1
ATOM 522 C C . VAL A 1 70 ? -10.656 -18.281 3.596 1 98.56 70 VAL A C 1
ATOM 524 O O . VAL A 1 70 ? -10.914 -17.516 4.531 1 98.56 70 VAL A O 1
ATOM 527 N N . SER A 1 71 ? -11.414 -18.312 2.527 1 98.69 71 SER A N 1
ATOM 528 C CA . SER A 1 71 ? -12.758 -17.734 2.4 1 98.69 71 SER A CA 1
ATOM 529 C C . SER A 1 71 ? -13.742 -18.766 1.855 1 98.69 71 SER A C 1
ATOM 531 O O . SER A 1 71 ? -13.352 -19.719 1.193 1 98.69 71 SER A O 1
ATOM 533 N N . ARG A 1 72 ? -15.016 -18.484 2.119 1 98.56 72 ARG A N 1
ATOM 534 C CA . ARG A 1 72 ? -16.062 -19.406 1.693 1 98.56 72 ARG A CA 1
ATOM 535 C C . ARG A 1 72 ? -17.188 -18.672 0.982 1 98.56 72 ARG A C 1
ATOM 537 O O . ARG A 1 72 ? -17.516 -17.531 1.333 1 98.56 72 ARG A O 1
ATOM 544 N N . SER A 1 73 ? -17.719 -19.281 0.009 1 98.38 73 SER A N 1
ATOM 545 C CA . SER A 1 73 ? -18.922 -18.828 -0.677 1 98.38 73 SER A CA 1
ATOM 546 C C . SER A 1 73 ? -20.016 -19.891 -0.663 1 98.38 73 SER A C 1
ATOM 548 O O . SER A 1 73 ? -19.734 -21.078 -0.893 1 98.38 73 SER A O 1
ATOM 550 N N . THR A 1 74 ? -21.234 -19.422 -0.412 1 97.44 74 THR A N 1
ATOM 551 C CA . THR A 1 74 ? -22.391 -20.328 -0.438 1 97.44 74 THR A CA 1
ATOM 552 C C . THR A 1 74 ? -23.344 -19.953 -1.562 1 97.44 74 THR A C 1
ATOM 554 O O . THR A 1 74 ? -24.484 -20.438 -1.606 1 97.44 74 THR A O 1
ATOM 557 N N . ASP A 1 75 ? -23 -19.031 -2.406 1 96.06 75 ASP A N 1
ATOM 558 C CA . ASP A 1 75 ? -23.859 -18.547 -3.479 1 96.06 75 ASP A CA 1
ATOM 559 C C . ASP A 1 75 ? -23.141 -18.578 -4.824 1 96.06 75 ASP A C 1
ATOM 561 O O . ASP A 1 75 ? -23.203 -17.625 -5.598 1 96.06 75 ASP A O 1
ATOM 565 N N . GLN A 1 76 ? -22.344 -19.656 -5.055 1 93.94 76 GLN A N 1
ATOM 566 C CA . GLN A 1 76 ? -21.672 -19.953 -6.316 1 93.94 76 GLN A CA 1
ATOM 567 C C . GLN A 1 76 ? -20.641 -18.875 -6.648 1 93.94 76 GLN A C 1
ATOM 569 O O . GLN A 1 76 ? -20.516 -18.469 -7.801 1 93.94 76 GLN A O 1
ATOM 574 N N . GLY A 1 77 ? -20.031 -18.312 -5.613 1 97 77 GLY A N 1
ATOM 575 C CA . GLY A 1 77 ? -18.875 -17.438 -5.785 1 97 77 GLY A CA 1
ATOM 576 C C . GLY A 1 77 ? -19.25 -15.969 -5.875 1 97 77 GLY A C 1
ATOM 577 O O . GLY A 1 77 ? -18.391 -15.117 -6.137 1 97 77 GLY A O 1
ATOM 578 N N . GLU A 1 78 ? -20.484 -15.602 -5.672 1 95.88 78 GLU A N 1
ATOM 579 C CA . GLU A 1 78 ? -20.906 -14.211 -5.785 1 95.88 78 GLU A CA 1
ATOM 580 C C . GLU A 1 78 ? -20.438 -13.391 -4.594 1 95.88 78 GLU A C 1
ATOM 582 O O . GLU A 1 78 ? -20.031 -12.234 -4.746 1 95.88 78 GLU A O 1
ATOM 587 N N . SER A 1 79 ? -20.594 -13.969 -3.436 1 97.19 79 SER A N 1
ATOM 588 C CA . SER A 1 79 ? -20.109 -13.312 -2.225 1 97.19 79 SER A CA 1
ATOM 589 C C . SER A 1 79 ? -19.266 -14.258 -1.382 1 97.19 79 SER A C 1
ATOM 591 O O . SER A 1 79 ? -19.391 -15.484 -1.495 1 97.19 79 SER A O 1
ATOM 593 N N . TRP A 1 80 ? -18.422 -13.703 -0.602 1 98.62 80 TRP A N 1
ATOM 594 C CA . TRP A 1 80 ? -17.438 -14.5 0.126 1 98.62 80 TRP A CA 1
ATOM 595 C C . TRP A 1 80 ? -17.328 -14.031 1.573 1 98.62 80 TRP A C 1
ATOM 597 O O . TRP A 1 80 ? -17.438 -12.836 1.857 1 98.62 80 TRP A O 1
ATOM 607 N N . GLN A 1 81 ? -17.109 -14.984 2.393 1 98.19 81 GLN A N 1
ATOM 608 C CA . GLN A 1 81 ? -16.844 -14.727 3.803 1 98.19 81 GLN A CA 1
ATOM 609 C C . GLN A 1 81 ? -15.438 -15.188 4.184 1 98.19 81 GLN A C 1
ATOM 611 O O . GLN A 1 81 ? -15.086 -16.359 3.992 1 98.19 81 GLN A O 1
ATOM 616 N N . ALA A 1 82 ? -14.656 -14.25 4.703 1 98.12 82 ALA A N 1
ATOM 617 C CA . ALA A 1 82 ? -13.32 -14.594 5.176 1 98.12 82 ALA A CA 1
ATOM 618 C C . ALA A 1 82 ? -13.391 -15.445 6.438 1 98.12 82 ALA A C 1
ATOM 620 O O . ALA A 1 82 ? -14.156 -15.148 7.355 1 98.12 82 ALA A O 1
ATOM 621 N N . GLU A 1 83 ? -12.508 -16.5 6.488 1 97.81 83 GLU A N 1
ATOM 622 C CA . GLU A 1 83 ? -12.586 -17.422 7.613 1 97.81 83 GLU A CA 1
ATOM 623 C C . GLU A 1 83 ? -11.273 -17.484 8.375 1 97.81 83 GLU A C 1
ATOM 625 O O . GLU A 1 83 ? -11.109 -18.297 9.297 1 97.81 83 GLU A O 1
ATOM 630 N N . GLY A 1 84 ? -10.273 -16.688 8.023 1 96.31 84 GLY A N 1
ATOM 631 C CA . GLY A 1 84 ? -9.031 -16.625 8.773 1 96.31 84 GLY A CA 1
ATOM 632 C C . GLY A 1 84 ? -7.926 -17.469 8.172 1 96.31 84 GLY A C 1
ATOM 633 O O . GLY A 1 84 ? -8.039 -17.938 7.035 1 96.31 84 GLY A O 1
ATOM 634 N N . PRO A 1 85 ? -6.785 -17.641 8.922 1 96.5 85 PRO A N 1
ATOM 635 C CA . PRO A 1 85 ? -5.633 -18.391 8.406 1 96.5 85 PRO A CA 1
ATOM 636 C C . PRO A 1 85 ? -5.906 -19.891 8.281 1 96.5 85 PRO A C 1
ATOM 638 O O . PRO A 1 85 ? -6.629 -20.453 9.109 1 96.5 85 PRO A O 1
ATOM 641 N N . LEU A 1 86 ? -5.328 -20.453 7.285 1 96.88 86 LEU A N 1
ATOM 642 C CA . LEU A 1 86 ? -5.477 -21.891 7.051 1 96.88 86 LEU A CA 1
ATOM 643 C C . LEU A 1 86 ? -4.738 -22.688 8.117 1 96.88 86 LEU A C 1
ATOM 645 O O . LEU A 1 86 ? -5.223 -23.734 8.555 1 96.88 86 LEU A O 1
ATOM 649 N N . ALA A 1 87 ? -3.574 -22.203 8.508 1 91.81 87 ALA A N 1
ATOM 650 C CA . ALA A 1 87 ? -2.746 -22.906 9.484 1 91.81 87 ALA A CA 1
ATOM 651 C C . ALA A 1 87 ? -2.141 -21.938 10.492 1 91.81 87 ALA A C 1
ATOM 653 O O . ALA A 1 87 ? -2.047 -20.734 10.234 1 91.81 87 ALA A O 1
ATOM 654 N N . GLU A 1 88 ? -1.745 -22.469 11.602 1 85.88 88 GLU A N 1
ATOM 655 C CA . GLU A 1 88 ? -1.082 -21.688 12.641 1 85.88 88 GLU A CA 1
ATOM 656 C C . GLU A 1 88 ? 0.395 -21.484 12.312 1 85.88 88 GLU A C 1
ATOM 658 O O . GLU A 1 88 ? 0.962 -22.203 11.492 1 85.88 88 GLU A O 1
ATOM 663 N N . ASP A 1 89 ? 0.87 -20.438 13.016 1 81.25 89 ASP A N 1
ATOM 664 C CA . ASP A 1 89 ? 2.303 -20.188 12.898 1 81.25 89 ASP A CA 1
ATOM 665 C C . ASP A 1 89 ? 3.111 -21.328 13.523 1 81.25 89 ASP A C 1
ATOM 667 O O . ASP A 1 89 ? 2.625 -22.016 14.422 1 81.25 89 ASP A O 1
ATOM 671 N N . ILE A 1 90 ? 4.242 -21.516 12.867 1 77.5 90 ILE A N 1
ATOM 672 C CA . ILE A 1 90 ? 5.172 -22.484 13.445 1 77.5 90 ILE A CA 1
ATOM 673 C C . ILE A 1 90 ? 6.09 -21.766 14.445 1 77.5 90 ILE A C 1
ATOM 675 O O . ILE A 1 90 ? 6.805 -20.828 14.086 1 77.5 90 ILE A O 1
ATOM 679 N N . ASP A 1 91 ? 6.082 -22.172 15.625 1 77.94 91 ASP A N 1
ATOM 680 C CA . ASP A 1 91 ? 6.879 -21.547 16.672 1 77.94 91 ASP A CA 1
ATOM 681 C C . ASP A 1 91 ? 8.359 -21.547 16.312 1 77.94 91 ASP A C 1
ATOM 683 O O . ASP A 1 91 ? 8.906 -22.562 15.898 1 77.94 91 ASP A O 1
ATOM 687 N N . GLY A 1 92 ? 9.039 -20.438 16.516 1 79.44 92 GLY A N 1
ATOM 688 C CA . GLY A 1 92 ? 10.484 -20.312 16.391 1 79.44 92 GLY A CA 1
ATOM 689 C C . GLY A 1 92 ? 10.953 -20.203 14.953 1 79.44 92 GLY A C 1
ATOM 690 O O . GLY A 1 92 ? 12.156 -20.172 14.688 1 79.44 92 GLY A O 1
ATOM 691 N N . GLN A 1 93 ? 10.062 -20.344 14.016 1 83.44 93 GLN A N 1
ATOM 692 C CA . GLN A 1 93 ? 10.469 -20.219 12.617 1 83.44 93 GLN A CA 1
ATOM 693 C C . GLN A 1 93 ? 9.781 -19.031 11.953 1 83.44 93 GLN A C 1
ATOM 695 O O . GLN A 1 93 ? 8.609 -18.766 12.219 1 83.44 93 GLN A O 1
ATOM 700 N N . LEU A 1 94 ? 10.664 -18.344 11.242 1 92.62 94 LEU A N 1
ATOM 701 C CA . LEU A 1 94 ? 10.117 -17.297 10.391 1 92.62 94 LEU A CA 1
ATOM 702 C C . LEU A 1 94 ? 9.781 -17.844 9.008 1 92.62 94 LEU A C 1
ATOM 704 O O . LEU A 1 94 ? 10.664 -18.031 8.18 1 92.62 94 LEU A O 1
ATOM 708 N N . ILE A 1 95 ? 8.492 -18.172 8.82 1 94.31 95 ILE A N 1
ATOM 709 C CA . ILE A 1 95 ? 8.047 -18.812 7.586 1 94.31 95 ILE A CA 1
ATOM 710 C C . ILE A 1 95 ? 6.992 -17.938 6.902 1 94.31 95 ILE A C 1
ATOM 712 O O . ILE A 1 95 ? 6.039 -17.5 7.539 1 94.31 95 ILE A O 1
ATOM 716 N N . SER A 1 96 ? 7.242 -17.578 5.734 1 95.62 96 SER A N 1
ATOM 717 C CA . SER A 1 96 ? 6.164 -17.109 4.871 1 95.62 96 SER A CA 1
ATOM 718 C C . SER A 1 96 ? 5.621 -18.234 4 1 95.62 96 SER A C 1
ATOM 720 O O . SER A 1 96 ? 6.305 -19.234 3.764 1 95.62 96 SER A O 1
ATOM 722 N N . GLU A 1 97 ? 4.355 -18.109 3.58 1 95.56 97 GLU A N 1
ATOM 723 C CA . GLU A 1 97 ? 3.805 -19.234 2.834 1 95.56 97 GLU A CA 1
ATOM 724 C C . GLU A 1 97 ? 2.762 -18.766 1.82 1 95.56 97 GLU A C 1
ATOM 726 O O . GLU A 1 97 ? 2.188 -17.688 1.964 1 95.56 97 GLU A O 1
ATOM 731 N N . SER A 1 98 ? 2.572 -19.516 0.815 1 95.69 98 SER A N 1
ATOM 732 C CA . SER A 1 98 ? 1.48 -19.5 -0.152 1 95.69 98 SER A CA 1
ATOM 733 C C . SER A 1 98 ? 0.92 -20.906 -0.362 1 95.69 98 SER A C 1
ATOM 735 O O . SER A 1 98 ? 1.487 -21.891 0.127 1 95.69 98 SER A O 1
ATOM 737 N N . GLY A 1 99 ? -0.251 -20.969 -0.967 1 97.25 99 GLY A N 1
ATOM 738 C CA . GLY A 1 99 ? -0.82 -22.297 -1.115 1 97.25 99 GLY A CA 1
ATOM 739 C C . GLY A 1 99 ? -1.798 -22.406 -2.27 1 97.25 99 GLY A C 1
ATOM 740 O O . GLY A 1 99 ? -2.16 -21.391 -2.877 1 97.25 99 GLY A O 1
ATOM 741 N N . ARG A 1 100 ? -2.107 -23.625 -2.619 1 98.12 100 ARG A N 1
ATOM 742 C CA . ARG A 1 100 ? -3.127 -24.016 -3.588 1 98.12 100 ARG A CA 1
ATOM 743 C C . ARG A 1 100 ? -4.004 -25.141 -3.039 1 98.12 100 ARG A C 1
ATOM 745 O O . ARG A 1 100 ? -3.518 -26.031 -2.338 1 98.12 100 ARG A O 1
ATOM 752 N N . ILE A 1 101 ? -5.281 -25.062 -3.418 1 98.31 101 ILE A N 1
ATOM 753 C CA . ILE A 1 101 ? -6.164 -26.094 -2.873 1 98.31 101 ILE A CA 1
ATOM 754 C C . ILE A 1 101 ? -6.746 -26.922 -4.012 1 98.31 101 ILE A C 1
ATOM 756 O O . ILE A 1 101 ? -6.902 -26.438 -5.133 1 98.31 101 ILE A O 1
ATOM 760 N N . THR A 1 102 ? -7.051 -28.141 -3.725 1 97.38 102 THR A N 1
ATOM 761 C CA . THR A 1 102 ? -7.664 -29.109 -4.625 1 97.38 102 THR A CA 1
ATOM 762 C C . THR A 1 102 ? -8.812 -29.844 -3.93 1 97.38 102 THR A C 1
ATOM 764 O O . THR A 1 102 ? -8.641 -30.359 -2.822 1 97.38 102 THR A O 1
ATOM 767 N N . ALA A 1 103 ? -9.922 -29.844 -4.543 1 96.06 103 ALA A N 1
ATOM 768 C CA . ALA A 1 103 ? -11.039 -30.656 -4.074 1 96.06 103 ALA A CA 1
ATOM 769 C C . ALA A 1 103 ? -10.992 -32.062 -4.68 1 96.06 103 ALA A C 1
ATOM 771 O O . ALA A 1 103 ? -10.875 -32.188 -5.895 1 96.06 103 ALA A O 1
ATOM 772 N N . LEU A 1 104 ? -11.109 -33.031 -3.824 1 94.12 104 LEU A N 1
ATOM 773 C CA . LEU A 1 104 ? -11.125 -34.406 -4.289 1 94.12 104 LEU A CA 1
ATOM 774 C C . LEU A 1 104 ? -12.555 -34.906 -4.496 1 94.12 104 LEU A C 1
ATOM 776 O O . LEU A 1 104 ? -13.5 -34.281 -4.004 1 94.12 104 LEU A O 1
ATOM 780 N N . ASP A 1 105 ? -12.672 -36 -5.188 1 87.25 105 ASP A N 1
ATOM 781 C CA . ASP A 1 105 ? -13.977 -36.562 -5.543 1 87.25 105 ASP A CA 1
ATOM 782 C C . ASP A 1 105 ? -14.742 -37 -4.301 1 87.25 105 ASP A C 1
ATOM 784 O O . ASP A 1 105 ? -15.977 -37 -4.281 1 87.25 105 ASP A O 1
ATOM 788 N N . ASP A 1 106 ? -14.047 -37.375 -3.303 1 87 106 ASP A N 1
ATOM 789 C CA . ASP A 1 106 ? -14.711 -37.906 -2.111 1 87 106 ASP A CA 1
ATOM 790 C C . ASP A 1 106 ? -15.117 -36.781 -1.166 1 87 106 ASP A C 1
ATOM 792 O O . ASP A 1 106 ? -15.602 -37.031 -0.06 1 87 106 ASP A O 1
ATOM 796 N N . GLY A 1 107 ? -14.836 -35.594 -1.598 1 87.81 107 GLY A N 1
ATOM 797 C CA . GLY A 1 107 ? -15.25 -34.469 -0.796 1 87.81 107 GLY A CA 1
ATOM 798 C C . GLY A 1 107 ? -14.125 -33.875 0.041 1 87.81 107 GLY A C 1
ATOM 799 O O . GLY A 1 107 ? -14.266 -32.781 0.601 1 87.81 107 GLY A O 1
ATOM 800 N N . GLU A 1 108 ? -13.047 -34.562 0.125 1 94.88 108 GLU A N 1
ATOM 801 C CA . GLU A 1 108 ? -11.891 -34.062 0.862 1 94.88 108 GLU A CA 1
ATOM 802 C C . GLU A 1 108 ? -11.242 -32.875 0.132 1 94.88 108 GLU A C 1
ATOM 804 O O . GLU A 1 108 ? -11.203 -32.875 -1.101 1 94.88 108 GLU A O 1
ATOM 809 N N . LEU A 1 109 ? -10.82 -31.891 0.918 1 97.31 109 LEU A N 1
ATOM 810 C CA . LEU A 1 109 ? -10.031 -30.766 0.402 1 97.31 109 LE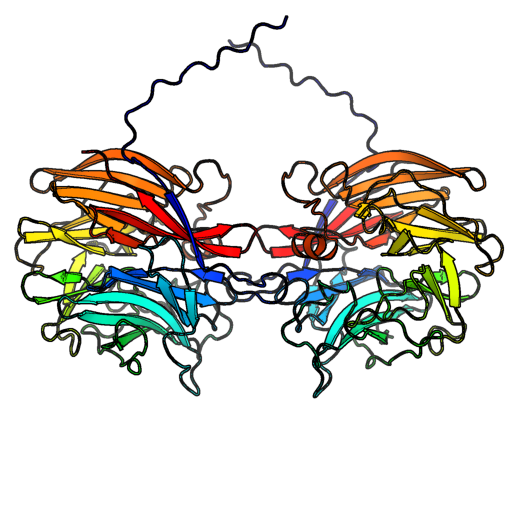U A CA 1
ATOM 811 C C . LEU A 1 109 ? -8.57 -30.891 0.825 1 97.31 109 LEU A C 1
ATOM 813 O O . LEU A 1 109 ? -8.281 -31.188 1.988 1 97.31 109 LEU A O 1
ATOM 817 N N . VAL A 1 110 ? -7.715 -30.75 -0.115 1 98 110 VAL A N 1
ATOM 818 C CA . VAL A 1 110 ? -6.281 -30.797 0.155 1 98 110 VAL A CA 1
ATOM 819 C C . VAL A 1 110 ? -5.656 -29.438 -0.156 1 98 110 VAL A C 1
ATOM 821 O O . VAL A 1 110 ? -5.934 -28.844 -1.2 1 98 110 VAL A O 1
ATOM 824 N N . ALA A 1 111 ? -4.875 -28.938 0.821 1 98.31 111 ALA A N 1
ATOM 825 C CA . ALA A 1 111 ? -4.094 -27.719 0.61 1 98.31 111 ALA A CA 1
ATOM 826 C C . ALA A 1 111 ? -2.605 -28.031 0.497 1 98.31 111 ALA A C 1
ATOM 828 O O . ALA A 1 111 ? -2.018 -28.625 1.41 1 98.31 111 ALA A O 1
ATOM 829 N N . LEU A 1 112 ? -2.061 -27.766 -0.648 1 98.06 112 LEU A N 1
ATOM 830 C CA . LEU A 1 112 ? -0.612 -27.797 -0.823 1 98.06 112 LEU A CA 1
ATOM 831 C C . LEU A 1 112 ? 0.002 -26.438 -0.49 1 98.06 112 LEU A C 1
ATOM 833 O O . LEU A 1 112 ? -0.275 -25.438 -1.165 1 98.06 112 LEU A O 1
ATOM 837 N N . LEU A 1 113 ? 0.817 -26.406 0.553 1 97.44 113 LEU A N 1
ATOM 838 C CA . LEU A 1 113 ? 1.455 -25.172 0.992 1 97.44 113 LEU A CA 1
ATOM 839 C C . LEU A 1 113 ? 2.904 -25.109 0.522 1 97.44 113 LEU A C 1
ATOM 841 O O . LEU A 1 113 ? 3.619 -26.125 0.57 1 97.44 113 LEU A O 1
ATOM 845 N N . HIS A 1 114 ? 3.256 -24.016 -0.036 1 96.75 114 HIS A N 1
ATOM 846 C CA . HIS A 1 114 ? 4.633 -23.641 -0.348 1 96.75 114 HIS A CA 1
ATOM 847 C C . HIS A 1 114 ? 5.23 -22.766 0.742 1 96.75 114 HIS A C 1
ATOM 849 O O . HIS A 1 114 ? 4.871 -21.594 0.862 1 96.75 114 HIS A O 1
ATOM 855 N N . ARG A 1 115 ? 6.117 -23.328 1.525 1 95.62 115 ARG A N 1
ATOM 856 C CA . ARG A 1 115 ? 6.699 -22.625 2.664 1 95.62 115 ARG A CA 1
ATOM 857 C C . ARG A 1 115 ? 8.094 -22.109 2.334 1 95.62 115 ARG A C 1
ATOM 859 O O . ARG A 1 115 ? 8.883 -22.797 1.685 1 95.62 115 ARG A O 1
ATOM 866 N N . HIS A 1 116 ? 8.367 -20.906 2.689 1 95.5 116 HIS A N 1
ATOM 867 C CA . HIS A 1 116 ? 9.656 -20.25 2.512 1 95.5 116 HIS A CA 1
ATOM 868 C C . HIS A 1 116 ? 10.32 -19.969 3.855 1 95.5 116 HIS A C 1
ATOM 870 O O . HIS A 1 116 ? 9.766 -19.25 4.688 1 95.5 116 HIS A O 1
ATOM 876 N N . ASP A 1 117 ? 11.469 -20.531 4.098 1 94.56 117 ASP A N 1
ATOM 877 C CA . ASP A 1 117 ? 12.219 -20.281 5.324 1 94.56 117 ASP A CA 1
ATOM 878 C C . ASP A 1 117 ? 12.953 -18.953 5.246 1 94.56 117 ASP A C 1
ATOM 880 O O . ASP A 1 117 ? 13.953 -18.828 4.531 1 94.56 117 ASP A O 1
ATOM 884 N N . ARG A 1 118 ? 12.516 -18.047 6.039 1 95.69 118 ARG A N 1
ATOM 885 C CA . ARG A 1 118 ? 13.031 -16.688 6 1 95.69 118 ARG A CA 1
ATOM 886 C C . ARG A 1 118 ? 14.047 -16.453 7.117 1 95.69 118 ARG A C 1
ATOM 888 O O . ARG A 1 118 ? 14.531 -15.336 7.305 1 95.69 118 ARG A O 1
ATOM 895 N N . THR A 1 119 ? 14.391 -17.406 7.855 1 94.12 119 THR A N 1
ATOM 896 C CA . THR A 1 119 ? 15.156 -17.281 9.094 1 94.12 119 THR A CA 1
ATOM 897 C C . THR A 1 119 ? 16.547 -16.719 8.82 1 94.12 119 THR A C 1
ATOM 899 O O . THR A 1 119 ? 17.016 -15.844 9.539 1 94.12 119 THR A O 1
ATOM 902 N N . ALA A 1 120 ? 17.203 -17.188 7.801 1 93.38 120 ALA A N 1
ATOM 903 C CA . ALA A 1 120 ? 18.578 -16.766 7.508 1 93.38 120 ALA A CA 1
ATOM 904 C C . ALA A 1 120 ? 18.594 -15.398 6.84 1 93.38 120 ALA A C 1
ATOM 906 O O . ALA A 1 120 ? 19.625 -14.719 6.84 1 93.38 120 ALA A O 1
ATOM 907 N N . HIS A 1 121 ? 17.469 -15.031 6.262 1 92.81 121 HIS A N 1
ATOM 908 C CA . HIS A 1 121 ? 17.406 -13.773 5.523 1 92.81 121 HIS A CA 1
ATOM 909 C C . HIS A 1 121 ? 16.125 -13.016 5.836 1 92.81 121 HIS A C 1
ATOM 911 O O . HIS A 1 121 ? 15.344 -12.703 4.93 1 92.81 121 HIS A O 1
ATOM 917 N N . PRO A 1 122 ? 15.922 -12.602 7.098 1 93.19 122 PRO A N 1
ATOM 918 C CA . PRO A 1 122 ? 14.656 -12.008 7.531 1 93.19 122 PRO A CA 1
ATOM 919 C C . PRO A 1 122 ? 14.43 -10.609 6.953 1 93.19 122 PRO A C 1
ATOM 921 O O . PRO A 1 122 ? 13.32 -10.078 7.031 1 93.19 122 PRO A O 1
ATOM 924 N N . HIS A 1 123 ? 15.438 -9.961 6.336 1 92.94 123 HIS A N 1
ATOM 925 C CA . HIS A 1 123 ? 15.312 -8.602 5.828 1 92.94 123 HIS A CA 1
ATOM 926 C C . HIS A 1 123 ? 15.477 -8.562 4.309 1 92.94 123 HIS A C 1
ATOM 928 O O . HIS A 1 123 ? 15.773 -7.516 3.738 1 92.94 123 HIS A O 1
ATOM 934 N N . GLU A 1 124 ? 15.32 -9.766 3.68 1 91.38 124 GLU A N 1
ATOM 935 C CA . GLU A 1 124 ? 15.438 -9.875 2.23 1 91.38 124 GLU A CA 1
ATOM 936 C C . GLU A 1 124 ? 14.172 -10.461 1.613 1 91.38 124 GLU A C 1
ATOM 938 O O . GLU A 1 124 ? 13.367 -11.078 2.311 1 91.38 124 GLU A O 1
ATOM 943 N N . GLY A 1 125 ? 14.008 -10.188 0.282 1 90.38 125 GLY A N 1
ATOM 944 C CA . GLY A 1 125 ? 12.93 -10.828 -0.445 1 90.38 125 GLY A CA 1
ATOM 945 C C . GLY A 1 125 ? 13.117 -12.328 -0.607 1 90.38 125 GLY A C 1
ATOM 946 O O . GLY A 1 125 ? 13.977 -12.922 0.051 1 90.38 125 GLY A O 1
ATOM 947 N N . LEU A 1 126 ? 12.297 -12.891 -1.444 1 91.25 126 LEU A N 1
ATOM 948 C CA . LEU A 1 126 ? 12.328 -14.336 -1.645 1 91.25 126 LEU A CA 1
ATOM 949 C C . LEU A 1 126 ? 13.531 -14.742 -2.484 1 91.25 126 LEU A C 1
ATOM 951 O O . LEU A 1 126 ? 14.039 -15.859 -2.355 1 91.25 126 LEU A O 1
ATOM 955 N N . ALA A 1 127 ? 13.938 -13.875 -3.385 1 87.19 127 ALA A N 1
ATOM 956 C CA . ALA A 1 127 ? 15.023 -14.188 -4.316 1 87.19 127 ALA A CA 1
ATOM 957 C C . ALA A 1 127 ? 16.219 -13.258 -4.102 1 87.19 127 ALA A C 1
ATOM 959 O O . ALA A 1 127 ? 16.031 -12.062 -3.855 1 87.19 127 ALA A O 1
ATOM 960 N N . ASN A 1 128 ? 17.375 -13.828 -4.176 1 86.06 128 ASN A N 1
ATOM 961 C CA . ASN A 1 128 ? 18.609 -13.062 -4.145 1 86.06 128 ASN A CA 1
ATOM 962 C C . ASN A 1 128 ? 18.844 -12.305 -5.453 1 86.06 128 ASN A C 1
ATOM 964 O O . ASN A 1 128 ? 18.953 -12.922 -6.52 1 86.06 128 ASN A O 1
ATOM 968 N N . PRO A 1 129 ? 18.922 -11.008 -5.383 1 81.25 129 PRO A N 1
ATOM 969 C CA . PRO A 1 129 ? 19.062 -10.242 -6.625 1 81.25 129 PRO A CA 1
ATOM 970 C C . PRO A 1 129 ? 20.375 -10.523 -7.348 1 81.25 129 PRO A C 1
ATOM 972 O O . PRO A 1 129 ? 20.469 -10.344 -8.57 1 81.25 129 PRO A O 1
ATOM 975 N N . GLU A 1 130 ? 21.375 -10.914 -6.703 1 82.56 130 GLU A N 1
ATOM 976 C CA . GLU A 1 130 ? 22.688 -11.148 -7.293 1 82.56 130 GLU A CA 1
ATOM 977 C C . GLU A 1 130 ? 22.766 -12.523 -7.949 1 82.56 130 GLU A C 1
ATOM 979 O O . GLU A 1 130 ? 23.328 -12.672 -9.031 1 82.56 130 GLU A O 1
ATOM 984 N N . THR A 1 131 ? 22.141 -13.516 -7.332 1 82.69 131 THR A N 1
ATOM 985 C CA . THR A 1 131 ? 22.312 -14.883 -7.805 1 82.69 131 THR A CA 1
ATOM 986 C C . THR A 1 131 ? 21.031 -15.414 -8.43 1 82.69 131 THR A C 1
ATOM 988 O O . THR A 1 131 ? 21.031 -16.469 -9.07 1 82.69 131 THR A O 1
ATOM 991 N N . MET A 1 132 ? 19.875 -14.758 -8.188 1 77.31 132 MET A N 1
ATOM 992 C CA . MET A 1 132 ? 18.547 -15.188 -8.586 1 77.31 132 MET A CA 1
ATOM 993 C C . MET A 1 132 ? 18.125 -16.438 -7.816 1 77.31 132 MET A C 1
ATOM 995 O O . MET A 1 132 ? 17.172 -17.125 -8.203 1 77.31 132 MET A O 1
ATOM 999 N N . GLY A 1 133 ? 18.938 -16.719 -6.812 1 84.56 133 GLY A N 1
ATOM 1000 C CA . GLY A 1 133 ? 18.594 -17.859 -5.984 1 84.56 133 GLY A CA 1
ATOM 1001 C C . GLY A 1 133 ? 17.453 -17.578 -5.02 1 84.56 133 GLY A C 1
ATOM 1002 O O . GLY A 1 133 ? 17.203 -16.438 -4.664 1 84.56 133 GLY A O 1
ATOM 1003 N N . PHE A 1 134 ? 16.812 -18.641 -4.59 1 90.25 134 PHE A N 1
ATOM 1004 C CA . PHE A 1 134 ? 15.648 -18.547 -3.729 1 90.25 134 PHE A CA 1
ATOM 1005 C C . PHE A 1 134 ? 16 -18.906 -2.291 1 90.25 134 PHE A C 1
ATOM 1007 O O . PHE A 1 134 ? 16.953 -19.656 -2.053 1 90.25 134 PHE A O 1
ATOM 1014 N N . VAL A 1 135 ? 15.258 -18.375 -1.297 1 92.81 135 VAL A N 1
ATOM 1015 C CA . VAL A 1 135 ? 15.336 -18.875 0.07 1 92.81 135 VAL A CA 1
ATOM 1016 C C . VAL A 1 135 ? 14.945 -20.359 0.099 1 92.81 135 VAL A C 1
ATOM 1018 O O . VAL A 1 135 ? 14.266 -20.844 -0.809 1 92.81 135 VAL A O 1
ATOM 1021 N N . PRO A 1 136 ? 15.359 -21.078 1.136 1 91.94 136 PRO A N 1
ATOM 1022 C CA . PRO A 1 136 ? 14.938 -22.469 1.2 1 91.94 136 PRO A CA 1
ATOM 1023 C C . PRO A 1 136 ? 13.422 -22.641 1.221 1 91.94 136 PRO A C 1
ATOM 1025 O O . PRO A 1 136 ? 12.727 -21.859 1.888 1 91.94 136 PRO A O 1
ATOM 1028 N N . THR A 1 137 ? 12.984 -23.625 0.427 1 93.56 137 THR A N 1
ATOM 1029 C CA . THR A 1 137 ? 11.547 -23.859 0.333 1 93.56 137 THR A CA 1
ATOM 1030 C C . THR A 1 137 ? 11.195 -25.297 0.709 1 93.56 137 THR A C 1
ATOM 1032 O O . THR A 1 137 ? 12.047 -26.188 0.614 1 93.56 137 THR A O 1
ATOM 1035 N N . ASP A 1 138 ? 10.016 -25.453 1.165 1 92.25 138 ASP A N 1
ATOM 1036 C CA . ASP A 1 138 ? 9.445 -26.781 1.367 1 92.25 138 ASP A CA 1
ATOM 1037 C C . ASP A 1 138 ? 7.957 -26.797 1.02 1 92.25 138 ASP A C 1
ATOM 1039 O O . ASP A 1 138 ? 7.309 -25.75 1.003 1 92.25 138 ASP A O 1
ATOM 1043 N N . PHE A 1 139 ? 7.504 -28.016 0.638 1 96.31 139 PHE A N 1
ATOM 1044 C CA . PHE A 1 139 ? 6.078 -28.234 0.443 1 96.31 139 PHE A CA 1
ATOM 1045 C C . PHE A 1 139 ? 5.469 -28.953 1.646 1 96.31 139 PHE A C 1
ATOM 1047 O O . PHE A 1 139 ? 6.094 -29.828 2.229 1 96.31 139 PHE A O 1
ATOM 1054 N N . ALA A 1 140 ? 4.301 -28.516 2.012 1 96.56 140 ALA A N 1
ATOM 1055 C CA . ALA A 1 140 ? 3.539 -29.188 3.062 1 96.56 140 ALA A CA 1
ATOM 1056 C C . ALA A 1 140 ? 2.086 -29.375 2.646 1 96.56 140 ALA A C 1
ATOM 1058 O O . ALA A 1 140 ? 1.534 -28.578 1.895 1 96.56 140 ALA A O 1
ATOM 1059 N N . LEU A 1 141 ? 1.489 -30.469 3.123 1 97.62 141 LEU A N 1
ATOM 1060 C CA . LEU A 1 141 ? 0.101 -30.766 2.791 1 97.62 141 LEU A CA 1
ATOM 1061 C C . LEU A 1 141 ? -0.786 -30.672 4.027 1 97.62 141 LEU A C 1
ATOM 1063 O O . LEU A 1 141 ? -0.434 -31.188 5.09 1 97.62 141 LEU A O 1
ATOM 1067 N N . ALA A 1 142 ? -1.849 -29.953 3.951 1 97.75 142 ALA A N 1
ATOM 1068 C CA . ALA A 1 142 ? -2.941 -29.953 4.918 1 97.75 142 ALA A CA 1
ATOM 1069 C C . ALA A 1 142 ? -4.219 -30.516 4.305 1 97.75 142 ALA A C 1
ATOM 1071 O O . ALA A 1 142 ? -4.438 -30.406 3.096 1 97.75 142 ALA A O 1
ATOM 1072 N N . ARG A 1 143 ? -5.047 -31.109 5.113 1 97.75 143 ARG A N 1
ATOM 1073 C CA . ARG A 1 143 ? -6.258 -31.75 4.633 1 97.75 143 ARG A CA 1
ATOM 1074 C C . ARG A 1 143 ? -7.48 -31.297 5.426 1 97.75 143 ARG A C 1
ATOM 1076 O O . ARG A 1 143 ? -7.375 -31.016 6.617 1 97.75 143 ARG A O 1
ATOM 1083 N N . SER A 1 144 ? -8.562 -31.203 4.801 1 98.12 144 SER A N 1
ATOM 1084 C CA . SER A 1 144 ? -9.859 -30.953 5.422 1 98.12 144 SER A CA 1
ATOM 1085 C C . SER A 1 144 ? -10.883 -32 5.012 1 98.12 144 SER A C 1
ATOM 1087 O O . SER A 1 144 ? -11.055 -32.281 3.824 1 98.12 144 SER A O 1
ATOM 1089 N N . THR A 1 145 ? -11.57 -32.562 5.996 1 96.94 145 THR A N 1
ATOM 1090 C CA . THR A 1 145 ? -12.609 -33.531 5.734 1 96.94 145 THR A CA 1
ATOM 1091 C C . THR A 1 145 ? -13.992 -32.969 6.07 1 96.94 145 THR A C 1
ATOM 1093 O O . THR A 1 145 ? -14.969 -33.719 6.129 1 96.94 145 THR A O 1
ATOM 1096 N N . ASP A 1 146 ? -14.086 -31.719 6.367 1 96.69 146 ASP A N 1
ATOM 1097 C CA . ASP A 1 146 ? -15.344 -31.078 6.754 1 96.69 146 ASP A CA 1
ATOM 1098 C C . ASP A 1 146 ? -15.609 -29.844 5.898 1 96.69 146 ASP A C 1
ATOM 1100 O O . ASP A 1 146 ? -16 -28.797 6.418 1 96.69 146 ASP A O 1
ATOM 1104 N N . ASN A 1 147 ? -15.32 -29.953 4.637 1 94.88 147 ASN A N 1
ATOM 1105 C CA . ASN A 1 147 ? -15.617 -28.938 3.646 1 94.88 147 ASN A CA 1
ATOM 1106 C C . ASN A 1 147 ? -14.797 -27.672 3.883 1 94.88 147 ASN A C 1
ATOM 1108 O O . ASN A 1 147 ? -15.289 -26.562 3.686 1 94.88 147 ASN A O 1
ATOM 1112 N N . GLY A 1 148 ? -13.57 -27.812 4.41 1 95.62 148 GLY A N 1
ATOM 1113 C CA . GLY A 1 148 ? -12.648 -26.688 4.543 1 95.62 148 GLY A CA 1
ATOM 1114 C C . GLY A 1 148 ? -12.836 -25.906 5.832 1 95.62 148 GLY A C 1
ATOM 1115 O O . GLY A 1 148 ? -12.242 -24.844 6.012 1 95.62 148 GLY A O 1
ATOM 1116 N N . GLN A 1 149 ? -13.68 -26.375 6.746 1 95.19 149 GLN A N 1
ATOM 1117 C CA . GLN A 1 149 ? -13.914 -25.672 8 1 95.19 149 GLN A CA 1
ATOM 1118 C C . GLN A 1 149 ? -12.719 -25.797 8.938 1 95.19 149 GLN A C 1
ATOM 1120 O O . GLN A 1 149 ? -12.391 -24.859 9.664 1 95.19 149 GLN A O 1
ATOM 1125 N N . THR A 1 150 ? -12.156 -26.953 8.945 1 96.25 150 THR A N 1
ATOM 1126 C CA . THR A 1 150 ? -10.938 -27.188 9.711 1 96.25 150 THR A CA 1
ATOM 1127 C C . THR A 1 150 ? -9.906 -27.938 8.867 1 96.25 150 THR A C 1
ATOM 1129 O O . THR A 1 150 ? -10.258 -28.625 7.906 1 96.25 150 THR A O 1
ATOM 1132 N N . TRP A 1 151 ? -8.688 -27.734 9.219 1 97.69 151 TRP A N 1
ATOM 1133 C CA . TRP A 1 151 ? -7.578 -28.328 8.469 1 97.69 151 TRP A CA 1
ATOM 1134 C C . TRP A 1 151 ? -6.629 -29.078 9.398 1 97.69 151 TRP A C 1
ATOM 1136 O O . TRP A 1 151 ? -6.398 -28.656 10.531 1 97.69 151 TRP A O 1
ATOM 1146 N N . SER A 1 152 ? -6.094 -30.156 8.969 1 96.5 152 SER A N 1
ATOM 1147 C CA . SER A 1 152 ? -5.004 -30.812 9.688 1 96.5 152 SER A CA 1
ATOM 1148 C C . SER A 1 152 ? -3.758 -29.938 9.727 1 96.5 152 SER A C 1
ATOM 1150 O O . SER A 1 152 ? -3.576 -29.062 8.867 1 96.5 152 SER A O 1
ATOM 1152 N N . PRO A 1 153 ? -2.93 -30.141 10.758 1 94.75 153 PRO A N 1
ATOM 1153 C CA . PRO A 1 153 ? -1.636 -29.469 10.672 1 94.75 153 PRO A CA 1
ATOM 1154 C C . PRO A 1 153 ? -0.878 -29.812 9.391 1 94.75 153 PRO A C 1
ATOM 1156 O O . PRO A 1 153 ? -0.884 -30.953 8.953 1 94.75 153 PRO A O 1
ATOM 1159 N N . PRO A 1 154 ? -0.328 -28.828 8.781 1 95.44 154 PRO A N 1
ATOM 1160 C CA . PRO A 1 154 ? 0.444 -29.125 7.57 1 95.44 154 PRO A CA 1
ATOM 1161 C C . PRO A 1 154 ? 1.574 -30.125 7.82 1 95.44 154 PRO A C 1
ATOM 1163 O O . PRO A 1 154 ? 2.275 -30.031 8.828 1 95.44 154 PRO A O 1
ATOM 1166 N N . GLN A 1 155 ? 1.731 -31.031 6.922 1 94.75 155 GLN A N 1
ATOM 1167 C CA . GLN A 1 155 ? 2.807 -32.031 6.973 1 94.75 155 GLN A CA 1
ATOM 1168 C C . GLN A 1 155 ? 3.766 -31.844 5.797 1 94.75 155 GLN A C 1
ATOM 1170 O O . GLN A 1 155 ? 3.35 -31.875 4.641 1 94.75 155 GLN A O 1
ATOM 1175 N N . SER A 1 156 ? 5.008 -31.75 6.113 1 94.5 156 SER A N 1
ATOM 1176 C CA . SER A 1 156 ? 6.016 -31.562 5.07 1 94.5 156 SER A CA 1
ATOM 1177 C C . SER A 1 156 ? 6.109 -32.812 4.18 1 94.5 156 SER A C 1
ATOM 1179 O O . SER A 1 156 ? 6.047 -33.938 4.668 1 94.5 156 SER A O 1
ATOM 1181 N N . ILE A 1 157 ? 6.34 -32.469 2.877 1 94.38 157 ILE A N 1
ATOM 1182 C CA . ILE A 1 157 ? 6.562 -33.562 1.928 1 94.38 157 ILE A CA 1
ATOM 1183 C C . ILE A 1 157 ? 8.055 -33.719 1.647 1 94.38 157 ILE A C 1
ATOM 1185 O O . ILE A 1 157 ? 8.781 -32.719 1.62 1 94.38 157 ILE A O 1
ATOM 1189 N N . THR A 1 158 ? 8.477 -34.969 1.501 1 92.94 158 THR A N 1
ATOM 1190 C CA . THR A 1 158 ? 9.836 -35.219 1.046 1 92.94 158 THR A CA 1
ATOM 1191 C C . THR A 1 158 ? 9.906 -35.219 -0.478 1 92.94 158 THR A C 1
ATOM 1193 O O . THR A 1 158 ? 9.344 -36.094 -1.135 1 92.94 158 THR A O 1
ATOM 1196 N N . PRO A 1 159 ? 10.555 -34.281 -0.961 1 92.81 159 PRO A N 1
ATOM 1197 C CA . PRO A 1 159 ? 10.641 -34.25 -2.424 1 92.81 159 PRO A CA 1
ATOM 1198 C C . PRO A 1 159 ? 11.492 -35.406 -2.98 1 92.81 159 PRO A C 1
ATOM 1200 O O . PRO A 1 159 ? 12.398 -35.875 -2.299 1 92.81 159 PRO A O 1
ATOM 1203 N N . PRO A 1 160 ? 11.227 -35.781 -4.176 1 94.56 160 PRO A N 1
ATOM 1204 C CA . PRO A 1 160 ? 12.008 -36.844 -4.82 1 94.56 160 PRO A CA 1
ATOM 1205 C C . PRO A 1 160 ? 13.336 -36.344 -5.371 1 94.56 160 PRO A C 1
ATOM 1207 O O . PRO A 1 160 ? 14.148 -37.125 -5.855 1 94.56 160 PRO A O 1
ATOM 1210 N N . LEU A 1 161 ? 13.516 -35.156 -5.387 1 89.81 161 LEU A N 1
ATOM 1211 C CA . LEU A 1 161 ? 14.758 -34.531 -5.832 1 89.81 161 LEU A CA 1
ATOM 1212 C C . LEU A 1 161 ? 15.336 -33.625 -4.738 1 89.81 161 LEU A C 1
ATOM 1214 O O . LEU A 1 161 ? 14.648 -32.75 -4.211 1 89.81 161 LEU A O 1
ATOM 1218 N N . VAL A 1 162 ? 16.594 -33.906 -4.398 1 84.69 162 VAL A N 1
ATOM 1219 C CA . VAL A 1 162 ? 17.25 -33.156 -3.32 1 84.69 162 VAL A CA 1
ATOM 1220 C C . VAL A 1 162 ? 18.094 -32.031 -3.906 1 84.69 162 VAL A C 1
ATOM 1222 O O . VAL A 1 162 ? 18.781 -32.219 -4.914 1 84.69 162 VAL A O 1
ATOM 1225 N N . GLY A 1 163 ? 18 -30.953 -3.18 1 82.5 163 GLY A N 1
ATOM 1226 C CA . GLY A 1 163 ? 18.953 -29.922 -3.568 1 82.5 163 GLY A CA 1
ATOM 1227 C C . GLY A 1 163 ? 18.297 -28.609 -3.938 1 82.5 163 GLY A C 1
ATOM 1228 O O . GLY A 1 163 ? 18.609 -27.578 -3.357 1 82.5 163 GLY A O 1
ATOM 1229 N N . PRO A 1 164 ? 17.422 -28.734 -4.891 1 83.81 164 PRO A N 1
ATOM 1230 C CA . PRO A 1 164 ? 16.875 -27.469 -5.355 1 83.81 164 PRO A CA 1
ATOM 1231 C C . PRO A 1 164 ? 15.773 -26.922 -4.438 1 83.81 164 PRO A C 1
ATOM 1233 O O . PRO A 1 164 ? 15.219 -27.688 -3.633 1 83.81 164 PRO A O 1
ATOM 1236 N N . SER A 1 165 ? 15.602 -25.594 -4.551 1 87.94 165 SER A N 1
ATOM 1237 C CA . SER A 1 165 ? 14.312 -25.031 -4.16 1 87.94 165 SER A CA 1
ATOM 1238 C C . SER A 1 165 ? 13.273 -25.203 -5.266 1 87.94 165 SER A C 1
ATOM 1240 O O . SER A 1 165 ? 13.617 -25.547 -6.398 1 87.94 165 SER A O 1
ATOM 1242 N N . PHE A 1 166 ? 11.992 -25.109 -4.914 1 91.38 166 PHE A N 1
ATOM 1243 C CA . PHE A 1 166 ? 10.906 -25.375 -5.859 1 91.38 166 PHE A CA 1
ATOM 1244 C C . PHE A 1 166 ? 9.906 -24.234 -5.863 1 91.38 166 PHE A C 1
ATOM 1246 O O . PHE A 1 166 ? 9.883 -23.422 -4.941 1 91.38 166 PHE A O 1
ATOM 1253 N N . GLU A 1 167 ? 9.172 -24.203 -6.922 1 91.69 167 GLU A N 1
ATOM 1254 C CA . GLU A 1 167 ? 8.094 -23.219 -7.051 1 91.69 167 GLU A CA 1
ATOM 1255 C C . GLU A 1 167 ? 6.727 -23.891 -7.023 1 91.69 167 GLU A C 1
ATOM 1257 O O . GLU A 1 167 ? 6.598 -25.062 -7.375 1 91.69 167 GLU A O 1
ATOM 1262 N N . LEU A 1 168 ? 5.777 -23.156 -6.559 1 93.25 168 LEU A N 1
ATOM 1263 C CA . LEU A 1 168 ? 4.391 -23.609 -6.621 1 93.25 168 LEU A CA 1
ATOM 1264 C C . LEU A 1 168 ? 3.52 -22.578 -7.332 1 93.25 168 LEU A C 1
ATOM 1266 O O . LEU A 1 168 ? 3.373 -21.453 -6.859 1 93.25 168 LEU A O 1
ATOM 1270 N N . CYS A 1 169 ? 2.898 -22.984 -8.406 1 92.56 169 CYS A N 1
ATOM 1271 C CA . CYS A 1 169 ? 2.088 -22.016 -9.148 1 92.56 169 CYS A CA 1
ATOM 1272 C C . CYS A 1 169 ? 0.755 -22.625 -9.562 1 92.56 169 CYS A C 1
ATOM 1274 O O . CYS A 1 169 ? -0.062 -21.969 -10.203 1 92.56 169 CYS A O 1
ATOM 1276 N N . CYS A 1 170 ? 0.465 -23.859 -9.234 1 93.44 170 CYS A N 1
ATOM 1277 C CA . CYS A 1 170 ? -0.806 -24.484 -9.555 1 93.44 170 CYS A CA 1
ATOM 1278 C C . CYS A 1 170 ? -1.187 -25.516 -8.492 1 93.44 170 CYS A C 1
ATOM 1280 O O . CYS A 1 170 ? -0.34 -25.938 -7.707 1 93.44 170 CYS A O 1
ATOM 1282 N N . PRO A 1 171 ? -2.477 -25.828 -8.438 1 96.81 171 PRO A N 1
ATOM 1283 C CA . PRO A 1 171 ? -2.883 -26.922 -7.551 1 96.81 171 PRO A CA 1
ATOM 1284 C C . PRO A 1 171 ? -2.383 -28.281 -8.023 1 96.81 171 PRO A C 1
ATOM 1286 O O . PRO A 1 171 ? -1.842 -28.406 -9.125 1 96.81 171 PRO A O 1
ATOM 1289 N N . ILE A 1 172 ? -2.533 -29.219 -7.137 1 97.5 172 ILE A N 1
ATOM 1290 C CA . ILE A 1 172 ? -2.277 -30.609 -7.508 1 97.5 172 ILE A CA 1
ATOM 1291 C C . ILE A 1 172 ? -3.182 -31.016 -8.672 1 97.5 172 ILE A C 1
ATOM 1293 O O . ILE A 1 172 ? -4.371 -30.688 -8.68 1 97.5 172 ILE A O 1
ATOM 1297 N N . THR A 1 173 ? -2.576 -31.672 -9.672 1 97.25 173 THR A N 1
ATOM 1298 C CA . THR A 1 173 ? -3.352 -32.281 -10.75 1 97.25 173 THR A CA 1
ATOM 1299 C C . THR A 1 173 ? -3.691 -33.719 -10.43 1 97.25 173 THR A C 1
ATOM 1301 O O . THR A 1 173 ? -2.799 -34.562 -10.312 1 97.25 173 THR A O 1
ATOM 1304 N N . VAL A 1 174 ? -4.934 -33.969 -10.258 1 97.12 174 VAL A N 1
ATOM 1305 C CA . VAL A 1 174 ? -5.379 -35.344 -10.039 1 97.12 174 VAL A CA 1
ATOM 1306 C C . VAL A 1 174 ? -5.703 -36 -11.383 1 97.12 174 VAL A C 1
ATOM 1308 O O . VAL A 1 174 ? -6.648 -35.594 -12.062 1 97.12 174 VAL A O 1
ATOM 1311 N N . LEU A 1 175 ? -4.949 -37 -11.711 1 97.75 175 LEU A N 1
ATOM 1312 C CA . LEU A 1 175 ? -5.141 -37.688 -12.984 1 97.75 175 LEU A CA 1
ATOM 1313 C C . LEU A 1 175 ? -6.277 -38.688 -12.891 1 97.75 175 LEU A C 1
ATOM 1315 O O . LEU A 1 175 ? -6.625 -39.156 -11.797 1 97.75 175 LEU A O 1
ATOM 1319 N N . LYS A 1 176 ? -6.805 -39.094 -14.07 1 95.94 176 LYS A N 1
ATOM 1320 C CA . LYS A 1 176 ? -7.898 -40.062 -14.141 1 95.94 176 LYS A CA 1
ATOM 1321 C C . LYS A 1 176 ? -7.469 -41.406 -13.586 1 95.94 176 LYS A C 1
ATOM 1323 O O . LYS A 1 176 ? -8.289 -42.156 -13.062 1 95.94 176 LYS A O 1
ATOM 1328 N N . ASP A 1 177 ? -6.211 -41.719 -13.633 1 96.94 177 ASP A N 1
ATOM 1329 C CA . ASP A 1 177 ? -5.73 -43.031 -13.18 1 96.94 177 ASP A CA 1
ATOM 1330 C C . ASP A 1 177 ? -5.438 -43 -11.68 1 96.94 177 ASP A C 1
ATOM 1332 O O . ASP A 1 177 ? -4.887 -43.969 -11.141 1 96.94 177 ASP A O 1
ATOM 1336 N N . GLY A 1 178 ? -5.719 -41.875 -11.062 1 96.25 178 GLY A N 1
ATOM 1337 C CA . GLY A 1 178 ? -5.613 -41.781 -9.617 1 96.25 178 GLY A CA 1
ATOM 1338 C C . GLY A 1 178 ? -4.32 -41.156 -9.148 1 96.25 178 GLY A C 1
ATOM 1339 O O . GLY A 1 178 ? -4.199 -40.75 -7.984 1 96.25 178 GLY A O 1
ATOM 1340 N N . ARG A 1 179 ? -3.273 -41.062 -10.023 1 98.12 179 ARG A N 1
ATOM 1341 C CA . ARG A 1 179 ? -2.021 -40.438 -9.648 1 98.12 179 ARG A CA 1
ATOM 1342 C C . ARG A 1 179 ? -2.227 -38.938 -9.438 1 98.12 179 ARG A C 1
ATOM 1344 O O . ARG A 1 179 ? -3.094 -38.312 -10.062 1 98.12 179 ARG A O 1
ATOM 1351 N N . TRP A 1 180 ? -1.434 -38.406 -8.477 1 98.25 180 TRP A N 1
ATOM 1352 C CA . TRP A 1 180 ? -1.341 -36.969 -8.281 1 98.25 180 TRP A CA 1
ATOM 1353 C C . TRP A 1 180 ? -0.055 -36.438 -8.883 1 98.25 180 TRP A C 1
ATOM 1355 O O . TRP A 1 180 ? 1.015 -37.031 -8.734 1 98.25 180 TRP A O 1
ATOM 1365 N N . LEU A 1 181 ? -0.198 -35.375 -9.586 1 98.5 181 LEU A N 1
ATOM 1366 C CA . LEU A 1 181 ? 0.98 -34.656 -10.047 1 98.5 181 LEU A CA 1
ATOM 1367 C C . LEU A 1 181 ? 1.103 -33.312 -9.328 1 98.5 181 LEU A C 1
ATOM 1369 O O . LEU A 1 181 ? 0.103 -32.625 -9.125 1 98.5 181 LEU A O 1
ATOM 1373 N N . LEU A 1 182 ? 2.254 -32.969 -8.891 1 98.06 182 LEU A N 1
ATOM 1374 C CA . LEU A 1 182 ? 2.629 -31.641 -8.438 1 98.06 182 LEU A CA 1
ATOM 1375 C C . LEU A 1 182 ? 3.588 -30.984 -9.422 1 98.06 182 LEU A C 1
ATOM 1377 O O . LEU A 1 182 ? 4.805 -31.156 -9.328 1 98.06 182 LEU A O 1
ATOM 1381 N N . PRO A 1 183 ? 3.016 -30.234 -10.398 1 97.69 183 PRO A N 1
ATOM 1382 C CA . PRO A 1 183 ? 3.902 -29.5 -11.305 1 97.69 183 PRO A CA 1
ATOM 1383 C C . PRO A 1 183 ? 4.746 -28.453 -10.586 1 97.69 183 PRO A C 1
ATOM 1385 O O . PRO A 1 183 ? 4.238 -27.734 -9.727 1 97.69 183 PRO A O 1
ATOM 1388 N N . THR A 1 184 ? 6.02 -28.406 -10.891 1 96.19 184 THR A N 1
ATOM 1389 C CA . THR A 1 184 ? 6.941 -27.469 -10.25 1 96.19 184 THR A CA 1
ATOM 1390 C C . THR A 1 184 ? 8.164 -27.234 -11.133 1 96.19 184 THR A C 1
ATOM 1392 O O . THR A 1 184 ? 8.211 -27.688 -12.273 1 96.19 184 THR A O 1
ATOM 1395 N N . SER A 1 185 ? 9.008 -26.391 -10.688 1 94.25 185 SER A N 1
ATOM 1396 C CA . SER A 1 185 ? 10.289 -26.109 -11.336 1 94.25 185 SER A CA 1
ATOM 1397 C C . SER A 1 185 ? 11.422 -26.047 -10.32 1 94.25 185 SER A C 1
ATOM 1399 O O . SER A 1 185 ? 11.188 -25.766 -9.141 1 94.25 185 SER A O 1
ATOM 1401 N N . THR A 1 186 ? 12.586 -26.391 -10.812 1 92.12 186 THR A N 1
ATOM 1402 C CA . THR A 1 186 ? 13.758 -26.25 -9.953 1 92.12 186 THR A CA 1
ATOM 1403 C C . THR A 1 186 ? 14.25 -24.812 -9.922 1 92.12 186 THR A C 1
ATOM 1405 O O . THR A 1 186 ? 14.203 -24.109 -10.93 1 92.12 186 THR A O 1
ATOM 1408 N N . TRP A 1 187 ? 14.68 -24.422 -8.758 1 88.81 187 TRP A N 1
ATOM 1409 C CA . TRP A 1 187 ? 15.273 -23.109 -8.578 1 88.81 187 TRP A CA 1
ATOM 1410 C C . TRP A 1 187 ? 16.641 -23.219 -7.91 1 88.81 187 TRP A C 1
ATOM 1412 O O . TRP A 1 187 ? 16.906 -24.172 -7.16 1 88.81 187 TRP A O 1
ATOM 1422 N N . ARG A 1 188 ? 17.422 -22.203 -8.18 1 86.69 188 ARG A N 1
ATOM 1423 C CA . ARG A 1 188 ? 18.719 -22.094 -7.516 1 86.69 188 ARG A CA 1
ATOM 1424 C C . ARG A 1 188 ? 18.547 -21.781 -6.031 1 86.69 188 ARG A C 1
ATOM 1426 O O . ARG A 1 188 ? 17.578 -21.156 -5.629 1 86.69 188 ARG A O 1
ATOM 1433 N N . GLY A 1 189 ? 19.562 -22.312 -5.336 1 88.81 189 GLY A N 1
ATOM 1434 C CA . GLY A 1 189 ? 19.625 -21.875 -3.951 1 88.81 189 GLY A CA 1
ATOM 1435 C C . GLY A 1 189 ? 20.062 -20.438 -3.793 1 88.81 189 GLY A C 1
ATOM 1436 O O . GLY A 1 189 ? 20.547 -19.812 -4.75 1 88.81 189 GLY A O 1
ATOM 1437 N N . TRP A 1 190 ? 19.906 -19.953 -2.6 1 89.5 190 TRP A N 1
ATOM 1438 C CA . TRP A 1 190 ? 20.172 -18.547 -2.312 1 89.5 190 TRP A CA 1
ATOM 1439 C C . TRP A 1 190 ? 21.562 -18.141 -2.791 1 89.5 190 TRP A C 1
ATOM 1441 O O . TRP A 1 190 ? 21.75 -17.047 -3.33 1 89.5 190 TRP A O 1
ATOM 1451 N N . ASP A 1 191 ? 22.516 -19.016 -2.654 1 90.19 191 ASP A N 1
ATOM 1452 C CA . ASP A 1 191 ? 23.906 -18.719 -2.986 1 90.19 191 ASP A CA 1
ATOM 1453 C C . ASP A 1 191 ? 24.203 -19 -4.457 1 90.19 191 ASP A C 1
ATOM 1455 O O . ASP A 1 191 ? 25.344 -18.906 -4.898 1 90.19 191 ASP A O 1
ATOM 1459 N N . GLY A 1 192 ? 23.188 -19.391 -5.148 1 86.06 192 GLY A N 1
ATOM 1460 C CA . GLY A 1 192 ? 23.359 -19.594 -6.578 1 86.06 192 GLY A CA 1
ATOM 1461 C C . GLY A 1 192 ? 23.594 -21.047 -6.945 1 86.06 192 GLY A C 1
ATOM 1462 O O . GLY A 1 192 ? 23.719 -21.375 -8.125 1 86.06 192 GLY A O 1
ATOM 1463 N N . GLU A 1 193 ? 23.688 -21.875 -5.938 1 85.5 193 GLU A N 1
ATOM 1464 C CA . GLU A 1 193 ? 23.875 -23.297 -6.223 1 85.5 193 GLU A CA 1
ATOM 1465 C C . GLU A 1 193 ? 22.688 -23.859 -7 1 85.5 193 GLU A C 1
ATOM 1467 O O . GLU A 1 193 ? 21.547 -23.547 -6.695 1 85.5 193 GLU A O 1
ATOM 1472 N N . HIS A 1 194 ? 23.078 -24.609 -8.102 1 81.81 194 HIS A N 1
ATOM 1473 C CA . HIS A 1 194 ? 22.047 -25.125 -9 1 81.81 194 HIS A CA 1
ATOM 1474 C C . HIS A 1 194 ? 22.344 -26.562 -9.406 1 81.81 194 HIS A C 1
ATOM 1476 O O . HIS A 1 194 ? 22.516 -26.859 -10.594 1 81.81 194 HIS A O 1
ATOM 1482 N N . PRO A 1 195 ? 22.234 -27.484 -8.453 1 79.56 195 PRO A N 1
ATOM 1483 C CA . PRO A 1 195 ? 22.703 -28.844 -8.734 1 79.56 195 PRO A CA 1
ATOM 1484 C C . PRO A 1 195 ? 21.844 -29.562 -9.773 1 79.56 195 PRO A C 1
ATOM 1486 O O . PRO A 1 195 ? 22.312 -30.469 -10.461 1 79.56 195 PRO A O 1
ATOM 1489 N N . SER A 1 196 ? 20.609 -29.234 -9.984 1 83.31 196 SER A N 1
ATOM 1490 C CA . SER A 1 196 ? 19.703 -29.969 -10.867 1 83.31 196 SER A CA 1
ATOM 1491 C C . SER A 1 196 ? 19.406 -29.172 -12.133 1 83.31 196 SER A C 1
ATOM 1493 O O . SER A 1 196 ? 18.656 -29.641 -12.992 1 83.31 196 SER A O 1
ATOM 1495 N N . GLY A 1 197 ? 19.969 -28.016 -12.211 1 85.38 197 GLY A N 1
ATOM 1496 C CA . GLY A 1 197 ? 19.688 -27.156 -13.359 1 85.38 197 GLY A CA 1
ATOM 1497 C C . GLY A 1 197 ? 18.281 -26.609 -13.367 1 85.38 197 GLY A C 1
ATOM 1498 O O . GLY A 1 197 ? 17.516 -26.812 -12.422 1 85.38 197 GLY A O 1
ATOM 1499 N N . ASP A 1 198 ? 17.984 -25.859 -14.43 1 87.31 198 ASP A N 1
ATOM 1500 C CA . ASP A 1 198 ? 16.672 -25.25 -14.602 1 87.31 198 ASP A CA 1
ATOM 1501 C C . ASP A 1 198 ? 15.734 -26.172 -15.359 1 87.31 198 ASP A C 1
ATOM 1503 O O . ASP A 1 198 ? 15.922 -26.422 -16.547 1 87.31 198 ASP A O 1
ATOM 1507 N N . ARG A 1 199 ? 14.703 -26.688 -14.602 1 92.62 199 ARG A N 1
ATOM 1508 C CA . ARG A 1 199 ? 13.805 -27.688 -15.164 1 92.62 199 ARG A CA 1
ATOM 1509 C C . ARG A 1 199 ? 12.375 -27.484 -14.68 1 92.62 199 ARG A C 1
ATOM 1511 O O . ARG A 1 199 ? 12.156 -27.047 -13.547 1 92.62 199 ARG A O 1
ATOM 1518 N N . MET A 1 200 ? 11.492 -27.828 -15.633 1 96.38 200 MET A N 1
ATOM 1519 C CA . MET A 1 200 ? 10.125 -28.094 -15.195 1 96.38 200 MET A CA 1
ATOM 1520 C C . MET A 1 200 ? 9.961 -29.562 -14.805 1 96.38 200 MET A C 1
ATOM 1522 O O . MET A 1 200 ? 10.336 -30.453 -15.57 1 96.38 200 MET A O 1
ATOM 1526 N N . LEU A 1 201 ? 9.43 -29.75 -13.633 1 96.88 201 LEU A N 1
ATOM 1527 C CA . LEU A 1 201 ? 9.188 -31.094 -13.125 1 96.88 201 LEU A CA 1
ATOM 1528 C C . LEU A 1 201 ? 7.723 -31.266 -12.734 1 96.88 201 LEU A C 1
ATOM 1530 O O . LEU A 1 201 ? 6.984 -30.297 -12.609 1 96.88 201 LEU A O 1
ATOM 1534 N N . ALA A 1 202 ? 7.367 -32.5 -12.609 1 98.06 202 ALA A N 1
ATOM 1535 C CA . ALA A 1 202 ? 6.137 -32.844 -11.914 1 98.06 202 ALA A CA 1
ATOM 1536 C C . ALA A 1 202 ? 6.371 -34 -10.945 1 98.06 202 ALA A C 1
ATOM 1538 O O . ALA A 1 202 ? 6.699 -35.125 -11.359 1 98.06 202 ALA A O 1
ATOM 1539 N N . PHE A 1 203 ? 6.238 -33.719 -9.617 1 97.88 203 PHE A N 1
ATOM 1540 C CA . PHE A 1 203 ? 6.297 -34.812 -8.648 1 97.88 203 PHE A CA 1
ATOM 1541 C C . PHE A 1 203 ? 5.094 -35.719 -8.797 1 97.88 203 PHE A C 1
ATOM 1543 O O . PHE A 1 203 ? 3.998 -35.281 -9.133 1 97.88 203 PHE A O 1
ATOM 1550 N N . VAL A 1 204 ? 5.332 -37.031 -8.5 1 98.56 204 VAL A N 1
ATOM 1551 C CA . VAL A 1 204 ? 4.266 -38 -8.703 1 98.56 204 VAL A CA 1
ATOM 1552 C C . VAL A 1 204 ? 3.959 -38.719 -7.387 1 98.56 204 VAL A C 1
ATOM 1554 O O . VAL A 1 204 ? 4.863 -39.219 -6.723 1 98.56 204 VAL A O 1
ATOM 1557 N N . SER A 1 205 ? 2.734 -38.688 -6.996 1 98.5 205 SER A N 1
ATOM 1558 C CA . SER A 1 205 ? 2.242 -39.469 -5.867 1 98.5 205 SER A CA 1
ATOM 1559 C C . SER A 1 205 ? 1.245 -40.531 -6.324 1 98.5 205 SER A C 1
ATOM 1561 O O . SER A 1 205 ? 0.399 -40.281 -7.18 1 98.5 205 SER A O 1
ATOM 1563 N N . HIS A 1 206 ? 1.336 -41.719 -5.656 1 98.06 206 HIS A N 1
ATOM 1564 C CA . HIS A 1 206 ? 0.418 -42.812 -5.941 1 98.06 206 HIS A CA 1
ATOM 1565 C C . HIS A 1 206 ? -0.51 -43.062 -4.758 1 98.06 206 HIS A C 1
ATOM 1567 O O . HIS A 1 206 ? -1.328 -44 -4.797 1 98.06 206 HIS A O 1
ATOM 1573 N N . ASP A 1 207 ? -0.371 -42.281 -3.713 1 97.5 207 ASP A N 1
ATOM 1574 C CA . ASP A 1 207 ? -1.109 -42.531 -2.48 1 97.5 207 ASP A CA 1
ATOM 1575 C C . ASP A 1 207 ? -1.738 -41.25 -1.943 1 97.5 207 ASP A C 1
ATOM 1577 O O . ASP A 1 207 ? -1.72 -41 -0.736 1 97.5 207 ASP A O 1
ATOM 1581 N N . GLN A 1 208 ? -2.168 -40.469 -2.877 1 96.31 208 GLN A N 1
ATOM 1582 C CA . GLN A 1 208 ? -2.906 -39.219 -2.586 1 96.31 208 GLN A CA 1
ATOM 1583 C C . GLN A 1 208 ? -2.072 -38.281 -1.734 1 96.31 208 GLN A C 1
ATOM 1585 O O . GLN A 1 208 ? -2.566 -37.719 -0.752 1 96.31 208 GLN A O 1
ATOM 1590 N N . GLY A 1 209 ? -0.799 -38.188 -2.033 1 97.12 209 GLY A N 1
ATOM 1591 C CA . GLY A 1 209 ? 0.062 -37.156 -1.506 1 97.12 209 GLY A CA 1
ATOM 1592 C C . GLY A 1 209 ? 0.806 -37.562 -0.251 1 97.12 209 GLY A C 1
ATOM 1593 O O . GLY A 1 209 ? 1.579 -36.781 0.307 1 97.12 209 GLY A O 1
ATOM 1594 N N . LYS A 1 210 ? 0.627 -38.719 0.252 1 96.25 210 LYS A N 1
ATOM 1595 C CA . LYS A 1 210 ? 1.362 -39.188 1.43 1 96.25 210 LYS A CA 1
ATOM 1596 C C . LYS A 1 210 ? 2.857 -39.281 1.14 1 96.25 210 LYS A C 1
ATOM 1598 O O . LYS A 1 210 ? 3.684 -38.938 1.989 1 96.25 210 LYS A O 1
ATOM 1603 N N . THR A 1 211 ? 3.135 -39.812 -0.01 1 97.56 211 THR A N 1
ATOM 1604 C CA . THR A 1 211 ? 4.523 -39.875 -0.45 1 97.56 211 THR A CA 1
ATOM 1605 C C . THR A 1 211 ? 4.656 -39.438 -1.905 1 97.56 211 THR A C 1
ATOM 1607 O O . THR A 1 211 ? 3.684 -39.469 -2.662 1 97.56 211 THR A O 1
ATOM 1610 N N . TRP A 1 212 ? 5.793 -39 -2.23 1 97.88 212 TRP A N 1
ATOM 1611 C CA . TRP A 1 212 ? 6.145 -38.562 -3.574 1 97.88 212 TRP A CA 1
ATOM 1612 C C . TRP A 1 212 ? 7.469 -39.188 -4.023 1 97.88 212 TRP A C 1
ATOM 1614 O O . TRP A 1 212 ? 8.484 -38.469 -4.086 1 97.88 212 TRP A O 1
ATOM 1624 N N . PRO A 1 213 ? 7.488 -40.375 -4.434 1 97.25 213 PRO A N 1
ATOM 1625 C CA . PRO A 1 213 ? 8.727 -41.125 -4.617 1 97.25 213 PRO A CA 1
ATOM 1626 C C . PRO A 1 213 ? 9.438 -40.781 -5.93 1 97.25 213 PRO A C 1
ATOM 1628 O O . PRO A 1 213 ? 10.602 -41.156 -6.113 1 97.25 213 PRO A O 1
ATOM 1631 N N . SER A 1 214 ? 8.727 -40.25 -6.898 1 97.69 214 SER A N 1
ATOM 1632 C CA . SER A 1 214 ? 9.32 -40 -8.211 1 97.69 214 SER A CA 1
ATOM 1633 C C . SER A 1 214 ? 8.836 -38.656 -8.789 1 97.69 214 SER A C 1
ATOM 1635 O O . SER A 1 214 ? 8.008 -38 -8.188 1 97.69 214 SER A O 1
ATOM 1637 N N . TYR A 1 215 ? 9.492 -38.312 -9.883 1 97.19 215 TYR A N 1
ATOM 1638 C CA . TYR A 1 215 ? 9.086 -37.125 -10.625 1 97.19 215 TYR A CA 1
ATOM 1639 C C . TYR A 1 215 ? 9.234 -37.344 -12.125 1 97.19 215 TYR A C 1
ATOM 1641 O O . TYR A 1 215 ? 10 -38.219 -12.562 1 97.19 215 TYR A O 1
ATOM 1649 N N . PHE A 1 216 ? 8.445 -36.625 -12.906 1 97.75 216 PHE A N 1
ATOM 1650 C CA . PHE A 1 216 ? 8.617 -36.531 -14.352 1 97.75 216 PHE A CA 1
ATOM 1651 C C . PHE A 1 216 ? 9.508 -35.344 -14.703 1 97.75 216 PHE A C 1
ATOM 1653 O O . PHE A 1 216 ? 9.391 -34.25 -14.109 1 97.75 216 PHE A O 1
ATOM 1660 N N . ASP A 1 217 ? 10.461 -35.562 -15.617 1 96.38 217 ASP A N 1
ATOM 1661 C CA . ASP A 1 217 ? 11.188 -34.469 -16.266 1 96.38 217 ASP A CA 1
ATOM 1662 C C . ASP A 1 217 ? 10.414 -33.906 -17.453 1 96.38 217 ASP A C 1
ATOM 1664 O O . ASP A 1 217 ? 10.445 -34.469 -18.547 1 96.38 217 ASP A O 1
ATOM 1668 N N . VAL A 1 218 ? 9.766 -32.75 -17.312 1 97.94 218 VAL A N 1
ATOM 1669 C CA . VAL A 1 218 ? 8.727 -32.312 -18.234 1 97.94 218 VAL A CA 1
ATOM 1670 C C . VAL A 1 218 ? 9.336 -31.406 -19.312 1 97.94 218 VAL A C 1
ATOM 1672 O O . VAL A 1 218 ? 9.164 -31.656 -20.5 1 97.94 218 VAL A O 1
ATOM 1675 N N . MET A 1 219 ? 9.977 -30.359 -18.922 1 97.12 219 MET A N 1
ATOM 1676 C CA . MET A 1 219 ? 10.664 -29.453 -19.844 1 97.12 219 MET A CA 1
ATOM 1677 C C . MET A 1 219 ? 12.078 -29.156 -19.359 1 97.12 219 MET A C 1
ATOM 1679 O O . MET A 1 219 ? 12.297 -28.938 -18.172 1 97.12 219 MET A O 1
ATOM 1683 N N . ARG A 1 220 ? 13 -29.109 -20.266 1 93.25 220 ARG A N 1
ATOM 1684 C CA . ARG A 1 220 ? 14.367 -28.656 -20.047 1 93.25 220 ARG A CA 1
ATOM 1685 C C . ARG A 1 220 ? 15 -28.172 -21.344 1 93.25 220 ARG A C 1
ATOM 1687 O O . ARG A 1 220 ? 14.617 -28.609 -22.438 1 93.25 220 ARG A O 1
ATOM 1694 N N . SER A 1 221 ? 15.797 -27.219 -21.125 1 88.5 221 SER A N 1
ATOM 1695 C CA . SER A 1 221 ? 16.578 -26.781 -22.281 1 88.5 221 SER A CA 1
ATOM 1696 C C . SER A 1 221 ? 17.906 -27.531 -22.375 1 88.5 221 SER A C 1
ATOM 1698 O O . SER A 1 221 ? 18.531 -27.812 -21.344 1 88.5 221 SER A O 1
ATOM 1700 N N . GLU A 1 222 ? 18.234 -27.906 -23.547 1 80.19 222 GLU A N 1
ATOM 1701 C CA . GLU A 1 222 ? 19.469 -28.656 -23.734 1 80.19 222 GLU A CA 1
ATOM 1702 C C . GLU A 1 222 ? 20.688 -27.875 -23.266 1 80.19 222 GLU A C 1
ATOM 1704 O O . GLU A 1 222 ? 21.609 -28.438 -22.672 1 80.19 222 GLU A O 1
ATOM 1709 N N . CYS A 1 223 ? 20.703 -26.578 -23.469 1 80.75 223 CYS A N 1
ATOM 1710 C CA . CYS A 1 223 ? 21.844 -25.734 -23.125 1 80.75 223 CYS A CA 1
ATOM 1711 C C . CYS A 1 223 ? 21.609 -25.016 -21.812 1 80.75 223 CYS A C 1
ATOM 1713 O O . CYS A 1 223 ? 22.391 -24.141 -21.422 1 80.75 223 CYS A O 1
ATOM 1715 N N . ASP A 1 224 ? 20.594 -25.312 -21.109 1 79.88 224 ASP A N 1
ATOM 1716 C CA . ASP A 1 224 ? 20.234 -24.719 -19.828 1 79.88 224 ASP A CA 1
ATOM 1717 C C . ASP A 1 224 ? 20.109 -23.203 -19.938 1 79.88 224 ASP A C 1
ATOM 1719 O O . ASP A 1 224 ? 20.531 -22.469 -19.031 1 79.88 224 ASP A O 1
ATOM 1723 N N . ASP A 1 225 ? 19.719 -22.766 -21.062 1 88.06 225 ASP A N 1
ATOM 1724 C CA . ASP A 1 225 ? 19.625 -21.328 -21.281 1 88.06 225 ASP A CA 1
ATOM 1725 C C . ASP A 1 225 ? 18.203 -20.828 -21.094 1 88.06 225 ASP A C 1
ATOM 1727 O O . ASP A 1 225 ? 17.969 -19.625 -20.953 1 88.06 225 ASP A O 1
ATOM 1731 N N . LEU A 1 226 ? 17.266 -21.781 -21.156 1 91.56 226 LEU A N 1
ATOM 1732 C CA . LEU A 1 226 ? 15.859 -21.422 -20.953 1 91.56 226 LEU A CA 1
ATOM 1733 C C . LEU A 1 226 ? 15.367 -21.891 -19.594 1 91.56 226 LEU A C 1
ATOM 1735 O O . LEU A 1 226 ? 15.688 -23 -19.156 1 91.56 226 LEU A O 1
ATOM 1739 N N . LEU A 1 227 ? 14.719 -21 -18.938 1 89.81 227 LEU A N 1
ATOM 1740 C CA . LEU A 1 227 ? 14.062 -21.312 -17.672 1 89.81 227 LEU A CA 1
ATOM 1741 C C . LEU A 1 227 ? 12.562 -21.516 -17.875 1 89.81 227 LEU A C 1
ATOM 1743 O O . LEU A 1 227 ? 11.93 -20.781 -18.641 1 89.81 227 LEU A O 1
ATOM 1747 N N . TYR A 1 228 ? 12.023 -22.547 -17.297 1 93.56 228 TYR A N 1
ATOM 1748 C CA . TYR A 1 228 ? 10.602 -22.875 -17.359 1 93.56 228 TYR A CA 1
ATOM 1749 C C . TYR A 1 228 ? 9.93 -22.688 -16.016 1 93.56 228 TYR A C 1
ATOM 1751 O O . TYR A 1 228 ? 10.031 -23.562 -15.141 1 93.56 228 TYR A O 1
ATOM 1759 N N . TRP A 1 229 ? 9.211 -21.562 -15.859 1 91.06 229 TRP A N 1
ATOM 1760 C CA . TRP A 1 229 ? 8.633 -21.203 -14.57 1 91.06 229 TRP A CA 1
ATOM 1761 C C . TRP A 1 229 ? 7.109 -21.203 -14.641 1 91.06 229 TRP A C 1
ATOM 1763 O O . TRP A 1 229 ? 6.527 -21.25 -15.727 1 91.06 229 TRP A O 1
ATOM 1773 N N . GLU A 1 230 ? 6.453 -21.234 -13.438 1 93.31 230 GLU A N 1
ATOM 1774 C CA . GLU A 1 230 ? 5.008 -21.109 -13.258 1 93.31 230 GLU A CA 1
ATOM 1775 C C . GLU A 1 230 ? 4.254 -22.172 -14.055 1 93.31 230 GLU A C 1
ATOM 1777 O O . GLU A 1 230 ? 3.326 -21.844 -14.805 1 93.31 230 GLU A O 1
ATOM 1782 N N . SER A 1 231 ? 4.672 -23.406 -13.875 1 93.38 231 SER A N 1
ATOM 1783 C CA . SER A 1 231 ? 4.297 -24.547 -14.695 1 93.38 231 SER A CA 1
ATOM 1784 C C . SER A 1 231 ? 2.938 -25.094 -14.289 1 93.38 231 SER A C 1
ATOM 1786 O O . SER A 1 231 ? 2.568 -25.047 -13.117 1 93.38 231 SER A O 1
ATOM 1788 N N . LYS A 1 232 ? 2.229 -25.547 -15.25 1 97.5 232 LYS A N 1
ATOM 1789 C CA . LYS A 1 232 ? 0.961 -26.25 -15.055 1 97.5 232 LYS A CA 1
ATOM 1790 C C . LYS A 1 232 ? 0.9 -27.516 -15.898 1 97.5 232 LYS A C 1
ATOM 1792 O O . LYS A 1 232 ? 1.486 -27.578 -16.984 1 97.5 232 LYS A O 1
ATOM 1797 N N . VAL A 1 233 ? 0.23 -28.5 -15.383 1 98.44 233 VAL A N 1
ATOM 1798 C CA . VAL A 1 233 ? -0.069 -29.719 -16.125 1 98.44 233 VAL A CA 1
ATOM 1799 C C . VAL A 1 233 ? -1.564 -30.016 -16.047 1 98.44 233 VAL A C 1
ATOM 1801 O O . VAL A 1 233 ? -2.158 -29.969 -14.969 1 98.44 233 VAL A O 1
ATOM 1804 N N . VAL A 1 234 ? -2.172 -30.281 -17.188 1 98.19 234 VAL A N 1
ATOM 1805 C CA . VAL A 1 234 ? -3.568 -30.703 -17.219 1 98.19 234 VAL A CA 1
ATOM 1806 C C . VAL A 1 234 ? -3.697 -31.984 -18.062 1 98.19 234 VAL A C 1
ATOM 1808 O O . VAL A 1 234 ? -2.852 -32.25 -18.906 1 98.19 234 VAL A O 1
ATOM 1811 N N . GLU A 1 235 ? -4.645 -32.719 -17.734 1 98.5 235 GLU A N 1
ATOM 1812 C CA . GLU A 1 235 ? -4.969 -33.906 -18.516 1 98.5 235 GLU A CA 1
ATOM 1813 C C . GLU A 1 235 ? -6.039 -33.594 -19.562 1 98.5 235 GLU A C 1
ATOM 1815 O O . GLU A 1 235 ? -7.125 -33.125 -19.219 1 98.5 235 GLU A O 1
ATOM 1820 N N . LEU A 1 236 ? -5.73 -33.875 -20.797 1 98.38 236 LEU A N 1
ATOM 1821 C CA . LEU A 1 236 ? -6.688 -33.719 -21.875 1 98.38 236 LEU A CA 1
ATOM 1822 C C . LEU A 1 236 ? -7.707 -34.844 -21.875 1 98.38 236 LEU A C 1
ATOM 1824 O O . LEU A 1 236 ? -7.484 -35.906 -21.25 1 98.38 236 LEU A O 1
ATOM 1828 N N . HIS A 1 237 ? -8.859 -34.688 -22.625 1 97.12 237 HIS A N 1
ATOM 1829 C CA . HIS A 1 237 ? -9.922 -35.688 -22.641 1 97.12 237 HIS A CA 1
ATOM 1830 C C . HIS A 1 237 ? -9.445 -37 -23.281 1 97.12 237 HIS A C 1
ATOM 1832 O O . HIS A 1 237 ? -9.906 -38.094 -22.906 1 97.12 237 HIS A O 1
ATOM 1838 N N . ASP A 1 238 ? -8.539 -36.875 -24.125 1 97.12 238 ASP A N 1
ATOM 1839 C CA . ASP A 1 238 ? -8.07 -38.062 -24.828 1 97.12 238 ASP A CA 1
ATOM 1840 C C . ASP A 1 238 ? -6.957 -38.781 -24.062 1 97.12 238 ASP A C 1
ATOM 1842 O O . ASP A 1 238 ? -6.34 -39.719 -24.547 1 97.12 238 ASP A O 1
ATOM 1846 N N . GLY A 1 239 ? -6.633 -38.25 -22.859 1 96.88 239 GLY A N 1
ATOM 1847 C CA . GLY A 1 239 ? -5.688 -38.906 -21.984 1 96.88 239 GLY A CA 1
ATOM 1848 C C . GLY A 1 239 ? -4.293 -38.344 -22.047 1 96.88 239 GLY A C 1
ATOM 1849 O O . GLY A 1 239 ? -3.463 -38.594 -21.172 1 96.88 239 GLY A O 1
ATOM 1850 N N . ARG A 1 240 ? -3.994 -37.562 -23.062 1 98.38 240 ARG A N 1
ATOM 1851 C CA . ARG A 1 240 ? -2.701 -36.906 -23.094 1 98.38 240 ARG A CA 1
ATOM 1852 C C . ARG A 1 240 ? -2.557 -35.906 -21.938 1 98.38 240 ARG A C 1
ATOM 1854 O O . ARG A 1 240 ? -3.553 -35.406 -21.406 1 98.38 240 ARG A O 1
ATOM 1861 N N . LEU A 1 241 ? -1.33 -35.719 -21.531 1 98.75 241 LEU A N 1
ATOM 1862 C CA . LEU A 1 241 ? -1.023 -34.656 -20.594 1 98.75 241 LEU A CA 1
ATOM 1863 C C . LEU A 1 241 ? -0.455 -33.438 -21.312 1 98.75 241 LEU A C 1
ATOM 1865 O O . LEU A 1 241 ? 0.368 -33.594 -22.219 1 98.75 241 LEU A O 1
ATOM 1869 N N . LEU A 1 242 ? -0.951 -32.312 -20.984 1 98.81 242 LEU A N 1
ATOM 1870 C CA . LEU A 1 242 ? -0.471 -31.031 -21.516 1 98.81 242 LEU A CA 1
ATOM 1871 C C . LEU A 1 242 ? 0.23 -30.234 -20.422 1 98.81 242 LEU A C 1
ATOM 1873 O O . LEU A 1 242 ? -0.354 -29.969 -19.375 1 98.81 242 LEU A O 1
ATOM 1877 N N . ALA A 1 243 ? 1.494 -29.906 -20.656 1 98.75 243 ALA A N 1
ATOM 1878 C CA . ALA A 1 243 ? 2.246 -29.016 -19.781 1 98.75 243 ALA A CA 1
ATOM 1879 C C . ALA A 1 243 ? 2.465 -27.656 -20.438 1 98.75 243 ALA A C 1
ATOM 1881 O O . ALA A 1 243 ? 2.732 -27.562 -21.641 1 98.75 243 ALA A O 1
ATOM 1882 N N . VAL A 1 244 ? 2.316 -26.594 -19.672 1 98.38 244 VAL A N 1
ATOM 1883 C CA . VAL A 1 244 ? 2.631 -25.25 -20.141 1 98.38 244 VAL A CA 1
ATOM 1884 C C . VAL A 1 244 ? 3.541 -24.562 -19.125 1 98.38 244 VAL A C 1
ATOM 1886 O O . VAL A 1 244 ? 3.51 -24.875 -17.938 1 98.38 244 VAL A O 1
ATOM 1889 N N . ALA A 1 245 ? 4.355 -23.578 -19.594 1 97.5 245 ALA A N 1
ATOM 1890 C CA . ALA A 1 245 ? 5.27 -22.875 -18.703 1 97.5 245 ALA A CA 1
ATOM 1891 C C . ALA A 1 245 ? 5.621 -21.5 -19.266 1 97.5 245 ALA A C 1
ATOM 1893 O O . ALA A 1 245 ? 5.695 -21.312 -20.484 1 97.5 245 ALA A O 1
ATOM 1894 N N . TRP A 1 246 ? 5.793 -20.594 -18.344 1 95.06 246 TRP A N 1
ATOM 1895 C CA . TRP A 1 246 ? 6.484 -19.344 -18.672 1 95.06 246 TRP A CA 1
ATOM 1896 C C . TRP A 1 246 ? 7.945 -19.609 -19.016 1 95.06 246 TRP A C 1
ATOM 1898 O O . TRP A 1 246 ? 8.617 -20.406 -18.344 1 95.06 246 TRP A O 1
ATOM 1908 N N . VAL A 1 247 ? 8.438 -18.922 -20.062 1 94.44 247 VAL A N 1
ATOM 1909 C CA . VAL A 1 247 ? 9.797 -19.203 -20.516 1 94.44 247 VAL A CA 1
ATOM 1910 C C . VAL A 1 247 ? 10.625 -17.922 -20.453 1 94.44 247 VAL A C 1
ATOM 1912 O O . VAL A 1 247 ? 10.242 -16.891 -21.016 1 94.44 247 VAL A O 1
ATOM 1915 N N . TYR A 1 248 ? 11.688 -18.047 -19.797 1 88.56 248 TYR A N 1
ATOM 1916 C CA . TYR A 1 248 ? 12.656 -16.969 -19.734 1 88.56 248 TYR A CA 1
ATOM 1917 C C . TYR A 1 248 ? 13.984 -17.375 -20.359 1 88.56 248 TYR A C 1
ATOM 1919 O O . TYR A 1 248 ? 14.531 -18.422 -20.031 1 88.56 248 TYR A O 1
ATOM 1927 N N . ASP A 1 249 ? 14.438 -16.562 -21.266 1 89.88 249 ASP A N 1
ATOM 1928 C CA . ASP A 1 249 ? 15.742 -16.734 -21.891 1 89.88 249 ASP A CA 1
ATOM 1929 C C . ASP A 1 249 ? 16.844 -16.094 -21.047 1 89.88 249 ASP A C 1
ATOM 1931 O O . ASP A 1 249 ? 17.031 -14.875 -21.094 1 89.88 249 ASP A O 1
ATOM 1935 N N . ASN A 1 250 ? 17.516 -16.875 -20.344 1 83.44 250 ASN A N 1
ATOM 1936 C CA . ASN A 1 250 ? 18.531 -16.391 -19.422 1 83.44 250 ASN A CA 1
ATOM 1937 C C . ASN A 1 250 ? 19.719 -15.781 -20.156 1 83.44 250 ASN A C 1
ATOM 1939 O O . ASN A 1 250 ? 20.391 -14.891 -19.641 1 83.44 250 ASN A O 1
ATOM 1943 N N . THR A 1 251 ? 20.031 -16.25 -21.266 1 86.75 251 THR A N 1
ATOM 1944 C CA . THR A 1 251 ? 21.156 -15.75 -22.062 1 86.75 251 THR A CA 1
ATOM 1945 C C . THR A 1 251 ? 20.859 -14.344 -22.578 1 86.75 251 THR A C 1
ATOM 1947 O O . THR A 1 251 ? 21.703 -13.445 -22.453 1 86.75 251 THR A O 1
ATOM 1950 N N . ASN A 1 252 ? 19.734 -14.148 -23.062 1 88.94 252 ASN A N 1
ATOM 1951 C CA . ASN A 1 252 ? 19.375 -12.867 -23.656 1 88.94 252 ASN A CA 1
ATOM 1952 C C . ASN A 1 252 ? 18.578 -11.992 -22.688 1 88.94 252 ASN A C 1
ATOM 1954 O O . ASN A 1 252 ? 18.188 -10.875 -23.031 1 88.94 252 ASN A O 1
ATOM 1958 N N . HIS A 1 253 ? 18.25 -12.547 -21.594 1 82.12 253 HIS A N 1
ATOM 1959 C CA . HIS A 1 253 ? 17.578 -11.828 -20.516 1 82.12 253 HIS A CA 1
ATOM 1960 C C . HIS A 1 253 ? 16.234 -11.25 -20.984 1 82.12 253 HIS A C 1
ATOM 1962 O O . HIS A 1 253 ? 15.977 -10.062 -20.812 1 82.12 253 HIS A O 1
ATOM 1968 N N . CYS A 1 254 ? 15.453 -12.102 -21.531 1 86.44 254 CYS A N 1
ATOM 1969 C CA . CYS A 1 254 ? 14.141 -11.664 -22 1 86.44 254 CYS A CA 1
ATOM 1970 C C . CYS A 1 254 ? 13.125 -12.797 -21.891 1 86.44 254 CYS A C 1
ATOM 1972 O O . CYS A 1 254 ? 13.5 -13.969 -21.844 1 86.44 254 CYS A O 1
ATOM 1974 N N . ASP A 1 255 ? 11.953 -12.422 -21.969 1 89.75 255 ASP A N 1
ATOM 1975 C CA . ASP A 1 255 ? 10.859 -13.383 -21.953 1 89.75 255 ASP A CA 1
ATOM 1976 C C . ASP A 1 255 ? 10.562 -13.914 -23.344 1 89.75 255 ASP A C 1
ATOM 1978 O O . ASP A 1 255 ? 10.625 -13.164 -24.328 1 89.75 255 ASP A O 1
ATOM 1982 N N . LEU A 1 256 ? 10.273 -15.156 -23.438 1 93.94 256 LEU A N 1
ATOM 1983 C CA . LEU A 1 256 ? 9.734 -15.789 -24.641 1 93.94 256 LEU A CA 1
ATOM 1984 C C . LEU A 1 256 ? 8.258 -16.109 -24.469 1 93.94 256 LEU A C 1
ATOM 1986 O O . LEU A 1 256 ? 7.73 -16.062 -23.359 1 93.94 256 LEU A O 1
ATOM 1990 N N . PRO A 1 257 ? 7.582 -16.312 -25.625 1 96.31 257 PRO A N 1
ATOM 1991 C CA . PRO A 1 257 ? 6.227 -16.844 -25.438 1 96.31 257 PRO A CA 1
ATOM 1992 C C . PRO A 1 257 ? 6.199 -18.109 -24.594 1 96.31 257 PRO A C 1
ATOM 1994 O O . PRO A 1 257 ? 7.172 -18.859 -24.578 1 96.31 257 PRO A O 1
ATOM 1997 N N . ASN A 1 258 ? 5.125 -18.312 -23.922 1 97.69 258 ASN A N 1
ATOM 1998 C CA . ASN A 1 258 ? 4.961 -19.547 -23.156 1 97.69 258 ASN A CA 1
ATOM 1999 C C . ASN A 1 258 ? 5.145 -20.781 -24.031 1 97.69 258 ASN A C 1
ATOM 2001 O O . ASN A 1 258 ? 4.77 -20.781 -25.203 1 97.69 258 ASN A O 1
ATOM 2005 N N . HIS A 1 259 ? 5.727 -21.797 -23.484 1 98.19 259 HIS A N 1
ATOM 2006 C CA . HIS A 1 259 ? 5.898 -23.062 -24.172 1 98.19 259 HIS A CA 1
ATOM 2007 C C . HIS A 1 259 ? 4.918 -24.125 -23.656 1 98.19 259 HIS A C 1
ATOM 2009 O O . HIS A 1 259 ? 4.355 -23.969 -22.578 1 98.19 259 HIS A O 1
ATOM 2015 N N . TYR A 1 260 ? 4.738 -25.141 -24.531 1 98.62 260 TYR A N 1
ATOM 2016 C CA . TYR A 1 260 ? 3.973 -26.312 -24.125 1 98.62 260 TYR A CA 1
ATOM 2017 C C . TYR A 1 260 ? 4.703 -27.594 -24.516 1 98.62 260 TYR A C 1
ATOM 2019 O O . TYR A 1 260 ? 5.582 -27.578 -25.375 1 98.62 260 TYR A O 1
ATOM 2027 N N . ALA A 1 261 ? 4.434 -28.625 -23.797 1 98.62 261 ALA A N 1
ATOM 2028 C CA . ALA A 1 261 ? 4.855 -30 -24.078 1 98.62 261 ALA A CA 1
ATOM 2029 C C . ALA A 1 261 ? 3.721 -30.984 -23.828 1 98.62 261 ALA A C 1
ATOM 2031 O O . ALA A 1 261 ? 2.838 -30.734 -23 1 98.62 261 ALA A O 1
ATOM 2032 N N . LEU A 1 262 ? 3.773 -32.125 -24.531 1 98.81 262 LEU A N 1
ATOM 2033 C CA . LEU A 1 262 ? 2.721 -33.125 -24.406 1 98.81 262 LEU A CA 1
ATOM 2034 C C . LEU A 1 262 ? 3.303 -34.469 -24.016 1 98.81 262 LEU A C 1
ATOM 2036 O O . LEU A 1 262 ? 4.422 -34.812 -24.406 1 98.81 262 LEU A O 1
ATOM 2040 N N . SER A 1 263 ? 2.627 -35.156 -23.234 1 98.81 263 SER A N 1
ATOM 2041 C CA . SER A 1 263 ? 2.924 -36.562 -22.953 1 98.81 263 SER A CA 1
ATOM 2042 C C . SER A 1 263 ? 1.822 -37.469 -23.484 1 98.81 263 SER A C 1
ATOM 2044 O O . SER A 1 263 ? 0.637 -37.219 -23.266 1 98.81 263 SER A O 1
ATOM 2046 N N . HIS A 1 264 ? 2.217 -38.562 -24.156 1 98.31 264 HIS A N 1
ATOM 2047 C CA . HIS A 1 264 ? 1.282 -39.531 -24.719 1 98.31 264 HIS A CA 1
ATOM 2048 C C . HIS A 1 264 ? 1.262 -40.812 -23.906 1 98.31 264 HIS A C 1
ATOM 2050 O O . HIS A 1 264 ? 0.539 -41.75 -24.234 1 98.31 264 HIS A O 1
ATOM 2056 N N . ASP A 1 265 ? 2.082 -40.844 -22.875 1 97.94 265 ASP A N 1
ATOM 2057 C CA . ASP A 1 265 ? 2.234 -42.094 -22.125 1 97.94 265 ASP A CA 1
ATOM 2058 C C . ASP A 1 265 ? 2.07 -41.875 -20.625 1 97.94 265 ASP A C 1
ATOM 2060 O O . ASP A 1 265 ? 2.773 -42.469 -19.828 1 97.94 265 ASP A O 1
ATOM 2064 N N . GLY A 1 266 ? 1.233 -40.938 -20.328 1 96.62 266 GLY A N 1
ATOM 2065 C CA . GLY A 1 266 ? 0.875 -40.719 -18.938 1 96.62 266 GLY A CA 1
ATOM 2066 C C . GLY A 1 266 ? 1.946 -40 -18.156 1 96.62 266 GLY A C 1
ATOM 2067 O O . GLY A 1 266 ? 1.977 -40.062 -16.922 1 96.62 266 GLY A O 1
ATOM 2068 N N . GLY A 1 267 ? 2.865 -39.344 -18.766 1 97.94 267 GLY A N 1
ATOM 2069 C CA . GLY A 1 267 ? 3.834 -38.5 -18.094 1 97.94 267 GLY A CA 1
ATOM 2070 C C . GLY A 1 267 ? 5.246 -39.062 -18.141 1 97.94 267 GLY A C 1
ATOM 2071 O O . GLY A 1 267 ? 6.199 -38.344 -17.781 1 97.94 267 GLY A O 1
ATOM 2072 N N . ALA A 1 268 ? 5.457 -40.219 -18.625 1 96.19 268 ALA A N 1
ATOM 2073 C CA . ALA A 1 268 ? 6.777 -40.844 -18.625 1 96.19 268 ALA A CA 1
ATOM 2074 C C . ALA A 1 268 ? 7.723 -40.125 -19.578 1 96.19 268 ALA A C 1
ATOM 2076 O O . ALA A 1 268 ? 8.914 -39.969 -19.297 1 96.19 268 ALA A O 1
ATOM 2077 N N . THR A 1 269 ? 7.215 -39.781 -20.672 1 97.94 269 THR A N 1
ATOM 2078 C CA . THR A 1 269 ? 7.992 -39 -21.625 1 97.94 269 THR A CA 1
ATOM 2079 C C . THR A 1 269 ? 7.184 -37.781 -22.141 1 97.94 269 THR A C 1
ATOM 2081 O O . THR A 1 269 ? 5.953 -37.812 -22.078 1 97.94 269 THR A O 1
ATOM 2084 N N . TRP A 1 270 ? 7.914 -36.844 -22.594 1 98.38 270 TRP A N 1
ATOM 2085 C CA . TRP A 1 270 ? 7.301 -35.625 -23.062 1 98.38 270 TRP A CA 1
ATOM 2086 C C . TRP A 1 270 ? 7.902 -35.188 -24.391 1 98.38 270 TRP A C 1
ATOM 2088 O O . TRP A 1 270 ? 9.078 -35.438 -24.672 1 98.38 270 TRP A O 1
ATOM 2098 N N . THR A 1 271 ? 7.094 -34.531 -25.219 1 98.06 271 THR A N 1
ATOM 2099 C CA . THR A 1 271 ? 7.609 -33.906 -26.422 1 98.06 271 THR A CA 1
ATOM 2100 C C . THR A 1 271 ? 8.555 -32.75 -26.094 1 98.06 271 THR A C 1
ATOM 2102 O O . THR A 1 271 ? 8.508 -32.219 -24.984 1 98.06 271 THR A O 1
ATOM 2105 N N . ALA A 1 272 ? 9.391 -32.406 -27.094 1 96.19 272 ALA A N 1
ATOM 2106 C CA . ALA A 1 272 ? 10.18 -31.188 -26.922 1 96.19 272 ALA A CA 1
ATOM 2107 C C . ALA A 1 272 ? 9.281 -29.969 -26.734 1 96.19 272 ALA A C 1
ATOM 2109 O O . ALA A 1 272 ? 8.234 -29.859 -27.375 1 96.19 272 ALA A O 1
ATOM 2110 N N . PRO A 1 273 ? 9.711 -29.125 -25.844 1 97.12 273 PRO A N 1
ATOM 2111 C CA . PRO A 1 273 ? 8.898 -27.922 -25.656 1 97.12 273 PRO A CA 1
ATOM 2112 C C . PRO A 1 273 ? 8.758 -27.109 -26.953 1 97.12 273 PRO A C 1
ATOM 2114 O O . PRO A 1 273 ? 9.711 -27.016 -27.734 1 97.12 273 PRO A O 1
ATOM 2117 N N . LYS A 1 274 ? 7.539 -26.594 -27.203 1 97.56 274 LYS A N 1
ATOM 2118 C CA . LYS A 1 274 ? 7.227 -25.734 -28.328 1 97.56 274 LYS A CA 1
ATOM 2119 C C . LYS A 1 274 ? 6.516 -24.469 -27.891 1 97.56 274 LYS A C 1
ATOM 2121 O O . LYS A 1 274 ? 5.891 -24.438 -26.828 1 97.56 274 LYS A O 1
ATOM 2126 N N . SER A 1 275 ? 6.629 -23.484 -28.719 1 97.94 275 SER A N 1
ATOM 2127 C CA . SER A 1 275 ? 6.012 -22.203 -28.406 1 97.94 275 SER A CA 1
ATOM 2128 C C . SER A 1 275 ? 4.5 -22.25 -28.578 1 97.94 275 SER A C 1
ATOM 2130 O O . SER A 1 275 ? 4.004 -22.844 -29.547 1 97.94 275 SER A O 1
ATOM 2132 N N . THR A 1 276 ? 3.76 -21.641 -27.688 1 98.12 276 THR A N 1
ATOM 2133 C CA . THR A 1 276 ? 2.33 -21.422 -27.859 1 98.12 276 THR A CA 1
ATOM 2134 C C . THR A 1 276 ? 2.076 -20.156 -28.672 1 98.12 276 THR A C 1
ATOM 2136 O O . THR A 1 276 ? 0.97 -19.938 -29.172 1 98.12 276 THR A O 1
ATOM 2139 N N . GLY A 1 277 ? 3.068 -19.281 -28.672 1 97.69 277 GLY A N 1
ATOM 2140 C CA . GLY A 1 277 ? 2.904 -17.953 -29.266 1 97.69 277 GLY A CA 1
ATOM 2141 C C . GLY A 1 277 ? 2.324 -16.938 -28.312 1 97.69 277 GLY A C 1
ATOM 2142 O O . GLY A 1 277 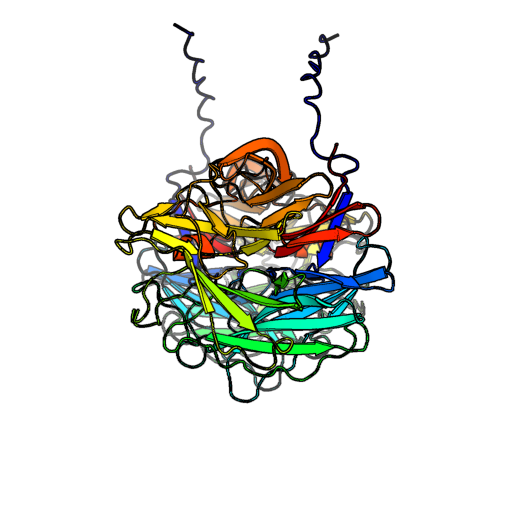? 2.203 -15.758 -28.641 1 97.69 277 GLY A O 1
ATOM 2143 N N . LEU A 1 278 ? 1.925 -17.328 -27.172 1 97.19 278 LEU A N 1
ATOM 2144 C CA . LEU A 1 278 ? 1.31 -16.438 -26.188 1 97.19 278 LEU A CA 1
ATOM 2145 C C . LEU A 1 278 ? 2.365 -15.812 -25.281 1 97.19 278 LEU A C 1
ATOM 2147 O O . LEU A 1 278 ? 2.963 -16.5 -24.453 1 97.19 278 LEU A O 1
ATOM 2151 N N . LEU A 1 279 ? 2.598 -14.531 -25.438 1 94.56 279 LEU A N 1
ATOM 2152 C CA . LEU A 1 279 ? 3.576 -13.812 -24.625 1 94.56 279 LEU A CA 1
ATOM 2153 C C . LEU A 1 279 ? 2.951 -13.328 -23.312 1 94.56 279 LEU A C 1
ATOM 2155 O O . LEU A 1 279 ? 2.143 -12.398 -23.328 1 94.56 279 LEU A O 1
ATOM 2159 N N . GLY A 1 280 ? 3.344 -13.938 -22.266 1 90.62 280 GLY A N 1
ATOM 2160 C CA . GLY A 1 280 ? 2.764 -13.578 -20.984 1 90.62 280 GLY A CA 1
ATOM 2161 C C . GLY A 1 280 ? 3.248 -14.445 -19.828 1 90.62 280 GLY A C 1
ATOM 2162 O O . GLY A 1 280 ? 4.082 -15.336 -20.031 1 90.62 280 GLY A O 1
ATOM 2163 N N . GLN A 1 281 ? 2.754 -14.102 -18.609 1 88.69 281 GLN A N 1
ATOM 2164 C CA . GLN A 1 281 ? 3.137 -14.828 -17.406 1 88.69 281 GLN A CA 1
ATOM 2165 C C . GLN A 1 281 ? 1.938 -15.547 -16.781 1 88.69 281 GLN A C 1
ATOM 2167 O O . GLN A 1 281 ? 0.792 -15.141 -17 1 88.69 281 GLN A O 1
ATOM 2172 N N . THR A 1 282 ? 2.262 -16.609 -16.094 1 89.38 282 THR A N 1
ATOM 2173 C CA . THR A 1 282 ? 1.342 -17.406 -15.289 1 89.38 282 THR A CA 1
ATOM 2174 C C . THR A 1 282 ? 0.15 -17.875 -16.125 1 89.38 282 THR A C 1
ATOM 2176 O O . THR A 1 282 ? -1 -17.734 -15.695 1 89.38 282 THR A O 1
ATOM 2179 N N . MET A 1 283 ? 0.452 -18.312 -17.312 1 95.06 283 MET A N 1
ATOM 2180 C CA . MET A 1 283 ? -0.62 -18.859 -18.141 1 95.06 283 MET A CA 1
ATOM 2181 C C . MET A 1 283 ? -1.274 -20.062 -17.469 1 95.06 283 MET A C 1
ATOM 2183 O O . MET A 1 283 ? -0.588 -21 -17.062 1 95.06 283 MET A O 1
ATOM 2187 N N . THR A 1 284 ? -2.537 -20 -17.328 1 97.75 284 THR A N 1
ATOM 2188 C CA . THR A 1 284 ? -3.311 -21.062 -16.703 1 97.75 284 THR A CA 1
ATOM 2189 C C . THR A 1 284 ? -4.328 -21.656 -17.672 1 97.75 284 THR A C 1
ATOM 2191 O O . THR A 1 284 ? -5.211 -20.938 -18.156 1 97.75 284 THR A O 1
ATOM 2194 N N . PRO A 1 285 ? -4.203 -22.938 -17.984 1 98.06 285 PRO A N 1
ATOM 2195 C CA . PRO A 1 285 ? -5.113 -23.578 -18.938 1 98.06 285 PRO A CA 1
ATOM 2196 C C . PRO A 1 285 ? -6.293 -24.266 -18.266 1 98.06 285 PRO A C 1
ATOM 2198 O O . PRO A 1 285 ? -6.156 -24.781 -17.156 1 98.06 285 PRO A O 1
ATOM 2201 N N . LEU A 1 286 ? -7.363 -24.281 -18.906 1 97.56 286 LEU A N 1
ATOM 2202 C CA . LEU A 1 286 ? -8.547 -25.078 -18.594 1 97.56 286 LEU A CA 1
ATOM 2203 C C . LEU A 1 286 ? -9.062 -25.781 -19.844 1 97.56 286 LEU A C 1
ATOM 2205 O O . LEU A 1 286 ? -9.344 -25.141 -20.859 1 97.56 286 LEU A O 1
ATOM 2209 N N . VAL A 1 287 ? -9.102 -27.078 -19.75 1 97.38 287 VAL A N 1
ATOM 2210 C CA . VAL A 1 287 ? -9.664 -27.844 -20.875 1 97.38 287 VAL A CA 1
ATOM 2211 C C . VAL A 1 287 ? -11.188 -27.766 -20.828 1 97.38 287 VAL A C 1
ATOM 2213 O O . VAL A 1 287 ? -11.812 -28.203 -19.859 1 97.38 287 VAL A O 1
ATOM 2216 N N . LEU A 1 288 ? -11.742 -27.281 -21.891 1 96.19 288 LEU A N 1
ATOM 2217 C CA . LEU A 1 288 ? -13.188 -27.141 -21.969 1 96.19 288 LEU A CA 1
ATOM 2218 C C . LEU A 1 288 ? -13.836 -28.453 -22.406 1 96.19 288 LEU A C 1
ATOM 2220 O O . LEU A 1 288 ? -13.148 -29.359 -22.875 1 96.19 288 LEU A O 1
ATOM 2224 N N . ALA A 1 289 ? -15.156 -28.531 -22.312 1 93.88 289 ALA A N 1
ATOM 2225 C CA . ALA A 1 289 ? -15.898 -29.75 -22.656 1 93.88 289 ALA A CA 1
ATOM 2226 C C . ALA A 1 289 ? -15.734 -30.094 -24.125 1 93.88 289 ALA A C 1
ATOM 2228 O O . ALA A 1 289 ? -15.773 -31.266 -24.5 1 93.88 289 ALA A O 1
ATOM 2229 N N . ASP A 1 290 ? -15.578 -29.109 -24.969 1 93.69 290 ASP A N 1
ATOM 2230 C CA . ASP A 1 290 ? -15.469 -29.344 -26.406 1 93.69 290 ASP A CA 1
ATOM 2231 C C . ASP A 1 290 ? -14.008 -29.5 -26.812 1 93.69 290 ASP A C 1
ATOM 2233 O O . ASP A 1 290 ? -13.664 -29.328 -27.984 1 93.69 290 ASP A O 1
ATOM 2237 N N . ASP A 1 291 ? -13.109 -29.656 -25.859 1 95.5 291 ASP A N 1
ATOM 2238 C CA . ASP A 1 291 ? -11.711 -30.016 -26.031 1 95.5 291 ASP A CA 1
ATOM 2239 C C . ASP A 1 291 ? -10.859 -28.781 -26.328 1 95.5 291 ASP A C 1
ATOM 2241 O O . ASP A 1 291 ? -9.633 -28.859 -26.359 1 95.5 291 ASP A O 1
ATOM 2245 N N . ARG A 1 292 ? -11.5 -27.641 -26.531 1 96.62 292 ARG A N 1
ATOM 2246 C CA . ARG A 1 292 ? -10.703 -26.422 -26.609 1 96.62 292 ARG A CA 1
ATOM 2247 C C . ARG A 1 292 ? -10.023 -26.125 -25.281 1 96.62 292 ARG A C 1
ATOM 2249 O O . ARG A 1 292 ? -10.406 -26.672 -24.25 1 96.62 292 ARG A O 1
ATOM 2256 N N . ILE A 1 293 ? -9 -25.328 -25.375 1 97.88 293 ILE A N 1
ATOM 2257 C CA . ILE A 1 293 ? -8.25 -24.938 -24.188 1 97.88 293 ILE A CA 1
ATOM 2258 C C . ILE A 1 293 ? -8.422 -23.438 -23.922 1 97.88 293 ILE A C 1
ATOM 2260 O O . ILE A 1 293 ? -8.078 -22.609 -24.781 1 97.88 293 ILE A O 1
ATOM 2264 N N . LEU A 1 294 ? -9.055 -23.109 -22.844 1 97.5 294 LEU A N 1
ATOM 2265 C CA . LEU A 1 294 ? -9.094 -21.719 -22.391 1 97.5 294 LEU A CA 1
ATOM 2266 C C . LEU A 1 294 ? -7.848 -21.375 -21.562 1 97.5 294 LEU A C 1
ATOM 2268 O O . LEU A 1 294 ? -7.531 -22.078 -20.594 1 97.5 294 LEU A O 1
ATOM 2272 N N . CYS A 1 295 ? -7.133 -20.359 -21.969 1 97.75 295 CYS A N 1
ATOM 2273 C CA . CYS A 1 295 ? -5.98 -19.875 -21.219 1 97.75 295 CYS A CA 1
ATOM 2274 C C . CYS A 1 295 ? -6.246 -18.484 -20.672 1 97.75 295 CYS A C 1
ATOM 2276 O O . CYS A 1 295 ? -6.75 -17.609 -21.375 1 97.75 295 CYS A O 1
ATOM 2278 N N . VAL A 1 296 ? -5.969 -18.281 -19.438 1 97.06 296 VAL A N 1
ATOM 2279 C CA . VAL A 1 296 ? -5.98 -16.969 -18.828 1 97.06 296 VAL A CA 1
ATOM 2280 C C . VAL A 1 296 ? -4.566 -16.594 -18.391 1 97.06 296 VAL A C 1
ATOM 2282 O O . VAL A 1 296 ? -3.881 -17.375 -17.734 1 97.06 296 VAL A O 1
ATOM 2285 N N . TYR A 1 297 ? -4.094 -15.469 -18.766 1 94.44 297 TYR A N 1
ATOM 2286 C CA . TYR A 1 297 ? -2.723 -15.078 -18.469 1 94.44 297 TYR A CA 1
ATOM 2287 C C . TYR A 1 297 ? -2.561 -13.562 -18.531 1 94.44 297 TYR A C 1
ATOM 2289 O O . TYR A 1 297 ? -3.395 -12.867 -19.109 1 94.44 297 TYR A O 1
ATOM 2297 N N . ARG A 1 298 ? -1.575 -13.133 -17.812 1 91.56 298 ARG A N 1
ATOM 2298 C CA . ARG A 1 298 ? -1.184 -11.734 -17.938 1 91.56 298 ARG A CA 1
ATOM 2299 C C . ARG A 1 298 ? -0.352 -11.508 -19.188 1 91.56 298 ARG A C 1
ATOM 2301 O O . ARG A 1 298 ? 0.774 -12 -19.297 1 91.56 298 ARG A O 1
ATOM 2308 N N . ARG A 1 299 ? -0.845 -10.703 -20.047 1 90.25 299 ARG A N 1
ATOM 2309 C CA . ARG A 1 299 ? -0.142 -10.461 -21.297 1 90.25 299 ARG A CA 1
ATOM 2310 C C . ARG A 1 299 ? 0.988 -9.453 -21.109 1 90.25 299 ARG A C 1
ATOM 2312 O O . ARG A 1 299 ? 0.856 -8.5 -20.344 1 90.25 299 ARG A O 1
ATOM 2319 N N . MET A 1 300 ? 2.01 -9.703 -21.766 1 85.12 300 MET A N 1
ATOM 2320 C CA . MET A 1 300 ? 3.158 -8.805 -21.672 1 85.12 300 MET A CA 1
ATOM 2321 C C . MET A 1 300 ? 3.242 -7.898 -22.891 1 85.12 300 MET A C 1
ATOM 2323 O O . MET A 1 300 ? 3.896 -6.855 -22.844 1 85.12 300 MET A O 1
ATOM 2327 N N . ASP A 1 301 ? 2.668 -8.312 -24 1 86.44 301 ASP A N 1
ATOM 2328 C CA . ASP A 1 301 ? 2.703 -7.531 -25.219 1 86.44 301 ASP A CA 1
ATOM 2329 C C . ASP A 1 301 ? 1.501 -6.594 -25.312 1 86.44 301 ASP A C 1
ATOM 2331 O O . ASP A 1 301 ? 1.438 -5.742 -26.203 1 86.44 301 ASP A O 1
ATOM 2335 N N . SER A 1 302 ? 0.505 -6.809 -24.516 1 83.69 302 SER A N 1
ATOM 2336 C CA . SER A 1 302 ? -0.657 -5.945 -24.328 1 83.69 302 SER A CA 1
ATOM 2337 C C . SER A 1 302 ? -1.067 -5.883 -22.859 1 83.69 302 SER A C 1
ATOM 2339 O O . SER A 1 302 ? -1.029 -6.895 -22.156 1 83.69 302 SER A O 1
ATOM 2341 N N . PRO A 1 303 ? -1.462 -4.762 -22.453 1 85.19 303 PRO A N 1
ATOM 2342 C CA . PRO A 1 303 ? -1.787 -4.652 -21.031 1 85.19 303 PRO A CA 1
ATOM 2343 C C . PRO A 1 303 ? -2.994 -5.504 -20.625 1 85.19 303 PRO A C 1
ATOM 2345 O O . PRO A 1 303 ? -3.945 -5.625 -21.406 1 85.19 303 PRO A O 1
ATOM 2348 N N . GLY A 1 304 ? -2.822 -6.082 -19.375 1 88.62 304 GLY A N 1
ATOM 2349 C CA . GLY A 1 304 ? -4.012 -6.629 -18.734 1 88.62 304 GLY A CA 1
ATOM 2350 C C . GLY A 1 304 ? -4.008 -8.141 -18.672 1 88.62 304 GLY A C 1
ATOM 2351 O O . GLY A 1 304 ? -3.066 -8.789 -19.141 1 88.62 304 GLY A O 1
ATOM 2352 N N . LEU A 1 305 ? -5.051 -8.641 -18.031 1 93.56 305 LEU A N 1
ATOM 2353 C CA . LEU A 1 305 ? -5.375 -10.062 -17.984 1 93.56 305 LEU A CA 1
ATOM 2354 C C . LEU A 1 305 ? -6.266 -10.461 -19.156 1 93.56 305 LEU A C 1
ATOM 2356 O O . LEU A 1 305 ? -7.277 -9.812 -19.422 1 93.56 305 LEU A O 1
ATOM 2360 N N . TRP A 1 306 ? -5.922 -11.531 -19.844 1 94.12 306 TRP A N 1
ATOM 2361 C CA . TRP A 1 306 ? -6.617 -11.898 -21.078 1 94.12 306 TRP A CA 1
ATOM 2362 C C . TRP A 1 306 ? -7.09 -13.344 -21.031 1 94.12 306 TRP A C 1
ATOM 2364 O O . TRP A 1 306 ? -6.469 -14.188 -20.375 1 94.12 306 TRP A O 1
ATOM 2374 N N . CYS A 1 307 ? -8.133 -13.539 -21.734 1 95.38 307 CYS A N 1
ATOM 2375 C CA . CYS A 1 307 ? -8.586 -14.883 -22.094 1 95.38 307 CYS A CA 1
ATOM 2376 C C . CYS A 1 307 ? -8.219 -15.219 -23.531 1 95.38 307 CYS A C 1
ATOM 2378 O O . CYS A 1 307 ? -8.422 -14.398 -24.438 1 95.38 307 CYS A O 1
ATOM 2380 N N . GLN A 1 308 ? -7.645 -16.359 -23.688 1 96.44 308 GLN A N 1
ATOM 2381 C CA . GLN A 1 308 ? -7.273 -16.875 -25 1 96.44 308 GLN A CA 1
ATOM 2382 C C . GLN A 1 308 ? -7.836 -18.281 -25.219 1 96.44 308 GLN A C 1
ATOM 2384 O O . GLN A 1 308 ? -7.645 -19.172 -24.375 1 96.44 308 GLN A O 1
ATOM 2389 N N . LEU A 1 309 ? -8.602 -18.469 -26.281 1 96.94 309 LEU A N 1
ATOM 2390 C CA . LEU A 1 309 ? -9 -19.797 -26.703 1 96.94 309 LEU A CA 1
ATOM 2391 C C . LEU A 1 309 ? -7.973 -20.406 -27.656 1 96.94 309 LEU A C 1
ATOM 2393 O O . LEU A 1 309 ? -7.457 -19.719 -28.531 1 96.94 309 LEU A O 1
ATOM 2397 N N . ALA A 1 310 ? -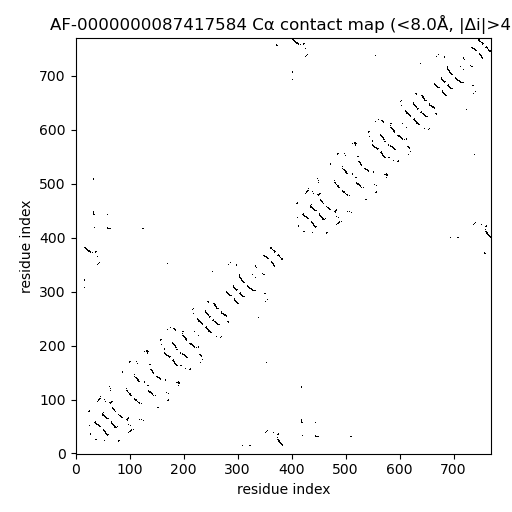7.672 -21.625 -27.422 1 98 310 ALA A N 1
ATOM 2398 C CA . ALA A 1 310 ? -6.746 -22.391 -28.266 1 98 310 ALA A CA 1
ATOM 2399 C C . ALA A 1 310 ? -7.23 -23.812 -28.469 1 98 310 ALA A C 1
ATOM 2401 O O . ALA A 1 310 ? -8.188 -24.25 -27.828 1 98 310 ALA A O 1
ATOM 2402 N N . HIS A 1 311 ? -6.621 -24.484 -29.469 1 97.88 311 HIS A N 1
ATOM 2403 C CA . HIS A 1 311 ? -6.871 -25.906 -29.672 1 97.88 311 HIS A CA 1
ATOM 2404 C C . HIS A 1 311 ? -5.621 -26.609 -30.172 1 97.88 311 HIS A C 1
ATOM 2406 O O . HIS A 1 311 ? -4.66 -25.969 -30.594 1 97.88 311 HIS A O 1
ATOM 2412 N N . LEU A 1 312 ? -5.648 -27.906 -29.953 1 98.19 312 LEU A N 1
ATOM 2413 C CA . LEU A 1 312 ? -4.574 -28.75 -30.469 1 98.19 312 LEU A CA 1
ATOM 2414 C C . LEU A 1 312 ? -5.035 -29.516 -31.719 1 98.19 312 LEU A C 1
ATOM 2416 O O . LEU A 1 312 ? -6.152 -30.031 -31.75 1 98.19 312 LEU A O 1
ATOM 2420 N N . GLU A 1 313 ? -4.25 -29.531 -32.719 1 97.69 313 GLU A N 1
ATOM 2421 C CA . GLU A 1 313 ? -4.344 -30.484 -33.844 1 97.69 313 GLU A CA 1
ATOM 2422 C C . GLU A 1 313 ? -3.188 -31.484 -33.781 1 97.69 313 GLU A C 1
ATOM 2424 O O . GLU A 1 313 ? -2.053 -31.141 -34.125 1 97.69 313 GLU A O 1
ATOM 2429 N N . ALA A 1 314 ? -3.562 -32.688 -33.438 1 95.44 314 ALA A N 1
ATOM 2430 C CA . ALA A 1 314 ? -2.525 -33.625 -33.031 1 95.44 314 ALA A CA 1
ATOM 2431 C C . ALA A 1 314 ? -1.658 -33.094 -31.922 1 95.44 314 ALA A C 1
ATOM 2433 O O . ALA A 1 314 ? -2.143 -32.844 -30.797 1 95.44 314 ALA A O 1
ATOM 2434 N N . ASP A 1 315 ? -0.458 -32.75 -32.25 1 97.5 315 ASP A N 1
ATOM 2435 C CA . ASP A 1 315 ? 0.415 -32.25 -31.203 1 97.5 315 ASP A CA 1
ATOM 2436 C C . ASP A 1 315 ? 0.75 -30.781 -31.406 1 97.5 315 ASP A C 1
ATOM 2438 O O . ASP A 1 315 ? 1.588 -30.219 -30.703 1 97.5 315 ASP A O 1
ATOM 2442 N N . ASP A 1 316 ? 0.021 -30.141 -32.312 1 98.31 316 ASP A N 1
ATOM 2443 C CA . ASP A 1 316 ? 0.351 -28.75 -32.625 1 98.31 316 ASP A CA 1
ATOM 2444 C C . ASP A 1 316 ? -0.659 -27.797 -31.984 1 98.31 316 ASP A C 1
ATOM 2446 O O . ASP A 1 316 ? -1.868 -28.016 -32.062 1 98.31 316 ASP A O 1
ATOM 2450 N N . TRP A 1 317 ? -0.163 -26.766 -31.422 1 98.5 317 TRP A N 1
ATOM 2451 C CA . TRP A 1 317 ? -0.944 -25.75 -30.719 1 98.5 317 TRP A CA 1
ATOM 2452 C C . TRP A 1 317 ? -1.404 -24.656 -31.672 1 98.5 317 TRP A C 1
ATOM 2454 O O . TRP A 1 317 ? -0.604 -24.125 -32.438 1 98.5 317 TRP A O 1
ATOM 2464 N N . PHE A 1 318 ? -2.707 -24.312 -31.672 1 98.44 318 PHE A N 1
ATOM 2465 C CA . PHE A 1 318 ? -3.275 -23.219 -32.469 1 98.44 318 PHE A CA 1
ATOM 2466 C C . PHE A 1 318 ? -4.039 -22.25 -31.578 1 98.44 318 PHE A C 1
ATOM 2468 O O . PHE A 1 318 ? -4.844 -22.656 -30.734 1 98.44 318 PHE A O 1
ATOM 2475 N N . ASN A 1 319 ? -3.758 -20.969 -31.766 1 97.69 319 ASN A N 1
ATOM 2476 C CA . ASN A 1 319 ? -4.477 -19.922 -31.047 1 97.69 319 ASN A CA 1
ATOM 2477 C C . ASN A 1 319 ? -5.703 -19.438 -31.828 1 97.69 319 ASN A C 1
ATOM 2479 O O . ASN A 1 319 ? -5.586 -19.031 -33 1 97.69 319 ASN A O 1
ATOM 2483 N N . ASP A 1 320 ? -6.793 -19.438 -31.234 1 95.31 320 ASP A N 1
ATOM 2484 C CA . ASP A 1 320 ? -8.039 -18.969 -31.828 1 95.31 320 ASP A CA 1
ATOM 2485 C C . ASP A 1 320 ? -8.32 -17.516 -31.438 1 95.31 320 ASP A C 1
ATOM 2487 O O . ASP A 1 320 ? -7.508 -16.625 -31.688 1 95.31 320 ASP A O 1
ATOM 2491 N N . ASP A 1 321 ? -9.445 -17.234 -30.688 1 92.94 321 ASP A N 1
ATOM 2492 C CA . ASP A 1 321 ? -9.836 -15.867 -30.328 1 92.94 321 ASP A CA 1
ATOM 2493 C C . ASP A 1 321 ? -9.352 -15.508 -28.938 1 92.94 321 ASP A C 1
ATOM 2495 O O . ASP A 1 321 ? -9.141 -16.391 -28.094 1 92.94 321 ASP A O 1
ATOM 2499 N N . ALA A 1 322 ? -9.156 -14.25 -28.781 1 94.38 322 ALA A N 1
ATOM 2500 C CA . ALA A 1 322 ? -8.758 -13.719 -27.484 1 94.38 322 ALA A CA 1
ATOM 2501 C C . ALA A 1 322 ? -9.633 -12.523 -27.094 1 94.38 322 ALA A C 1
ATOM 2503 O O . ALA A 1 322 ? -10.188 -11.844 -27.953 1 94.38 322 ALA A O 1
ATOM 2504 N N . GLN A 1 323 ? -9.797 -12.305 -25.859 1 93.12 323 GLN A N 1
ATOM 2505 C CA . GLN A 1 323 ? -10.562 -11.188 -25.312 1 93.12 323 GLN A CA 1
ATOM 2506 C C . GLN A 1 323 ? -9.977 -10.727 -23.969 1 93.12 323 GLN A C 1
ATOM 2508 O O . GLN A 1 323 ? -9.602 -11.547 -23.141 1 93.12 323 GLN A O 1
ATOM 2513 N N . PRO A 1 324 ? -9.836 -9.406 -23.781 1 91.56 324 PRO A N 1
ATOM 2514 C CA . PRO A 1 324 ? -9.367 -8.93 -22.469 1 91.56 324 PRO A CA 1
ATOM 2515 C C . PRO A 1 324 ? -10.391 -9.164 -21.359 1 91.56 324 PRO A C 1
ATOM 2517 O O . PRO A 1 324 ? -11.602 -9.078 -21.594 1 91.56 324 PRO A O 1
ATOM 2520 N N . LEU A 1 325 ? -9.867 -9.414 -20.203 1 90.69 325 LEU A N 1
ATOM 2521 C CA . LEU A 1 325 ? -10.719 -9.633 -19.031 1 90.69 325 LEU A CA 1
ATOM 2522 C C . LEU A 1 325 ? -10.617 -8.461 -18.062 1 90.69 325 LEU A C 1
ATOM 2524 O O . LEU A 1 325 ? -11.625 -8.008 -17.516 1 90.69 325 LEU A O 1
ATOM 2528 N N . TRP A 1 326 ? -9.406 -7.93 -17.844 1 90.12 326 TRP A N 1
ATOM 2529 C CA . TRP A 1 326 ? -9.18 -6.914 -16.812 1 90.12 326 TRP A CA 1
ATOM 2530 C C . TRP A 1 326 ? -7.953 -6.074 -17.141 1 90.12 326 TRP A C 1
ATOM 2532 O O . TRP A 1 326 ? -6.945 -6.598 -17.625 1 90.12 326 TRP A O 1
ATOM 2542 N N . GLY A 1 327 ? -7.98 -4.758 -16.812 1 83.12 327 GLY A N 1
ATOM 2543 C CA . GLY A 1 327 ? -6.828 -3.873 -16.797 1 83.12 327 GLY A CA 1
ATOM 2544 C C . GLY A 1 327 ? -6.355 -3.498 -18.188 1 83.12 327 GLY A C 1
ATOM 2545 O O . GLY A 1 327 ? -5.234 -3.01 -18.359 1 83.12 327 GLY A O 1
ATOM 2546 N N . HIS A 1 328 ? -7.074 -3.75 -19.188 1 74.31 328 HIS A N 1
ATOM 2547 C CA . HIS A 1 328 ? -6.602 -3.537 -20.562 1 74.31 328 HIS A CA 1
ATOM 2548 C C . HIS A 1 328 ? -6.59 -2.055 -20.906 1 74.31 328 HIS A C 1
ATOM 2550 O O . HIS A 1 328 ? -5.895 -1.639 -21.844 1 74.31 328 HIS A O 1
ATOM 2556 N N . ASP A 1 329 ? -7.258 -1.253 -20.141 1 66.19 329 ASP A N 1
ATOM 2557 C CA . ASP A 1 329 ? -7.258 0.183 -20.406 1 66.19 329 ASP A CA 1
ATOM 2558 C C . ASP A 1 329 ? -6.32 0.917 -19.438 1 66.19 329 ASP A C 1
ATOM 2560 O O . ASP A 1 329 ? -6.258 2.148 -19.453 1 66.19 329 ASP A O 1
ATOM 2564 N N . ALA A 1 330 ? -5.711 0.141 -18.562 1 60.06 330 ALA A N 1
ATOM 2565 C CA . ALA A 1 330 ? -4.906 0.805 -17.531 1 60.06 330 ALA A CA 1
ATOM 2566 C C . ALA A 1 330 ? -3.438 0.861 -17.938 1 60.06 330 ALA A C 1
ATOM 2568 O O . ALA A 1 330 ? -2.848 -0.16 -18.297 1 60.06 330 ALA A O 1
ATOM 2569 N N . GLY A 1 331 ? -2.848 1.985 -18.109 1 51.88 331 GLY A N 1
ATOM 2570 C CA . GLY A 1 331 ? -1.416 2.135 -18.312 1 51.88 331 GLY A CA 1
ATOM 2571 C C . GLY A 1 331 ? -0.599 1.771 -17.078 1 51.88 331 GLY A C 1
ATOM 2572 O O . GLY A 1 331 ? -1.113 1.779 -15.961 1 51.88 331 GLY A O 1
ATOM 2573 N N . GLY A 1 332 ? 0.632 1.222 -17.141 1 47 332 GLY A N 1
ATOM 2574 C CA . GLY A 1 332 ? 1.601 1.104 -16.062 1 47 332 GLY A CA 1
ATOM 2575 C C . GLY A 1 332 ? 1.397 -0.135 -15.211 1 47 332 GLY A C 1
ATOM 2576 O O . GLY A 1 332 ? 1.952 -0.239 -14.117 1 47 332 GLY A O 1
ATOM 2577 N N . LEU A 1 333 ? 0.628 -1.053 -15.68 1 42.12 333 LEU A N 1
ATOM 2578 C CA . LEU A 1 333 ? 0.291 -2.227 -14.883 1 42.12 333 LEU A CA 1
ATOM 2579 C C . LEU A 1 333 ? 1.413 -3.258 -14.93 1 42.12 333 LEU A C 1
ATOM 2581 O O . LEU A 1 333 ? 1.485 -4.145 -14.078 1 42.12 333 LEU A O 1
ATOM 2585 N N . THR A 1 334 ? 2.32 -3.143 -15.984 1 43.62 334 THR A N 1
ATOM 2586 C CA . THR A 1 334 ? 3.381 -4.129 -16.172 1 43.62 334 THR A CA 1
ATOM 2587 C C . THR A 1 334 ? 4.719 -3.441 -16.438 1 43.62 334 THR A C 1
ATOM 2589 O O . THR A 1 334 ? 4.77 -2.393 -17.078 1 43.62 334 THR A O 1
ATOM 2592 N N . ALA A 1 335 ? 5.766 -3.752 -15.547 1 43.66 335 ALA A N 1
ATOM 2593 C CA . ALA A 1 335 ? 7.105 -3.25 -15.844 1 43.66 335 ALA A CA 1
ATOM 2594 C C . ALA A 1 335 ? 7.902 -4.266 -16.656 1 43.66 335 ALA A C 1
ATOM 2596 O O . ALA A 1 335 ? 7.727 -5.473 -16.5 1 43.66 335 ALA A O 1
ATOM 2597 N N . THR A 1 336 ? 8.586 -3.947 -17.828 1 42.41 336 THR A N 1
ATOM 2598 C CA . THR A 1 336 ? 9.5 -4.789 -18.594 1 42.41 336 THR A CA 1
ATOM 2599 C C . THR A 1 336 ? 10.953 -4.445 -18.266 1 42.41 336 THR A C 1
ATOM 2601 O O . THR A 1 336 ? 11.586 -3.664 -18.969 1 42.41 336 THR A O 1
ATOM 2604 N N . ASP A 1 337 ? 11.258 -4.52 -16.969 1 45.28 337 ASP A N 1
ATOM 2605 C CA . ASP A 1 337 ? 12.664 -4.266 -16.688 1 45.28 337 ASP A CA 1
ATOM 2606 C C . ASP A 1 337 ? 13.516 -5.5 -16.969 1 45.28 337 ASP A C 1
ATOM 2608 O O . ASP A 1 337 ? 12.984 -6.586 -17.219 1 45.28 337 ASP A O 1
ATOM 2612 N N . GLU A 1 338 ? 14.867 -5.367 -16.969 1 48.62 338 GLU A N 1
ATOM 2613 C CA . GLU A 1 338 ? 15.859 -6.363 -17.359 1 48.62 338 GLU A CA 1
ATOM 2614 C C . GLU A 1 338 ? 15.977 -7.465 -16.297 1 48.62 338 GLU A C 1
ATOM 2616 O O . GLU A 1 338 ? 16.5 -8.547 -16.578 1 48.62 338 GLU A O 1
ATOM 2621 N N . SER A 1 339 ? 15.398 -7.184 -15.07 1 49 339 SER A N 1
ATOM 2622 C CA . SER A 1 339 ? 15.555 -8.211 -14.047 1 49 339 SER A CA 1
ATOM 2623 C C . SER A 1 339 ? 14.203 -8.789 -13.641 1 49 339 SER A C 1
ATOM 2625 O O . SER A 1 339 ? 13.258 -8.047 -13.375 1 49 339 SER A O 1
ATOM 2627 N N . MET A 1 340 ? 14.133 -10.078 -13.688 1 53.12 340 MET A N 1
ATOM 2628 C CA . MET A 1 340 ? 12.938 -10.789 -13.25 1 53.12 340 MET A CA 1
ATOM 2629 C C . MET A 1 340 ? 12.57 -10.406 -11.82 1 53.12 340 MET A C 1
ATOM 2631 O O . MET A 1 340 ? 11.391 -10.234 -11.508 1 53.12 340 MET A O 1
ATOM 2635 N N . VAL A 1 341 ? 13.602 -10.242 -11.008 1 50.53 341 VAL A N 1
ATOM 2636 C CA . VAL A 1 341 ? 13.375 -9.906 -9.602 1 50.53 341 VAL A CA 1
ATOM 2637 C C . VAL A 1 341 ? 12.719 -8.539 -9.492 1 50.53 341 VAL A C 1
ATOM 2639 O O . VAL A 1 341 ? 11.742 -8.367 -8.766 1 50.53 341 VAL A O 1
ATOM 2642 N N . SER A 1 342 ? 13.227 -7.648 -10.211 1 53.25 342 SER A N 1
ATOM 2643 C CA . SER A 1 342 ? 12.664 -6.301 -10.211 1 53.25 342 SER A CA 1
ATOM 2644 C C . SER A 1 342 ? 11.242 -6.297 -10.766 1 53.25 342 SER A C 1
ATOM 2646 O O . SER A 1 342 ? 10.383 -5.566 -10.273 1 53.25 342 SER A O 1
ATOM 2648 N N . ASN A 1 343 ? 11.055 -7.211 -11.742 1 51.81 343 ASN A N 1
ATOM 2649 C CA . ASN A 1 343 ? 9.734 -7.301 -12.359 1 51.81 343 ASN A CA 1
ATOM 2650 C C . ASN A 1 343 ? 8.68 -7.773 -11.359 1 51.81 343 ASN A C 1
ATOM 2652 O O . ASN A 1 343 ? 7.566 -7.25 -11.328 1 51.81 343 ASN A O 1
ATOM 2656 N N . PHE A 1 344 ? 9.055 -8.672 -10.602 1 51.72 344 PHE A N 1
ATOM 2657 C CA . PHE A 1 344 ? 8.125 -9.203 -9.609 1 51.72 344 PHE A CA 1
ATOM 2658 C C . PHE A 1 344 ? 7.762 -8.141 -8.578 1 51.72 344 PHE A C 1
ATOM 2660 O O . PHE A 1 344 ? 6.621 -8.078 -8.125 1 51.72 344 PHE A O 1
ATOM 2667 N N . GLN A 1 345 ? 8.672 -7.285 -8.305 1 49 345 GLN A N 1
ATOM 2668 C CA . GLN A 1 345 ? 8.492 -6.289 -7.254 1 49 345 GLN A CA 1
ATOM 2669 C C . GLN A 1 345 ? 7.523 -5.195 -7.688 1 49 345 GLN A C 1
ATOM 2671 O O . GLN A 1 345 ? 6.938 -4.508 -6.848 1 49 345 GLN A O 1
ATOM 2676 N N . VAL A 1 346 ? 7.289 -5.133 -9.039 1 48.94 346 VAL A N 1
ATOM 2677 C CA . VAL A 1 346 ? 6.457 -4.031 -9.508 1 48.94 346 VAL A CA 1
ATOM 2678 C C . VAL A 1 346 ? 5.168 -4.582 -10.117 1 48.94 346 VAL A C 1
ATOM 2680 O O . VAL A 1 346 ? 4.328 -3.818 -10.602 1 48.94 346 VAL A O 1
ATOM 2683 N N . LEU A 1 347 ? 4.984 -5.863 -9.953 1 65.38 347 LEU A N 1
ATOM 2684 C CA . LEU A 1 347 ? 3.797 -6.512 -10.5 1 65.38 347 LEU A CA 1
ATOM 2685 C C . LEU A 1 347 ? 2.533 -5.992 -9.82 1 65.38 347 LEU A C 1
ATOM 2687 O O . LEU A 1 347 ? 2.506 -5.82 -8.602 1 65.38 347 LEU A O 1
ATOM 2691 N N . ARG A 1 348 ? 1.438 -5.781 -10.625 1 73.62 348 ARG A N 1
ATOM 2692 C CA . ARG A 1 348 ? 0.245 -5.176 -10.047 1 73.62 348 ARG A CA 1
ATOM 2693 C C . ARG A 1 348 ? -0.961 -6.098 -10.18 1 73.62 348 ARG A C 1
ATOM 2695 O O . ARG A 1 348 ? -2.059 -5.766 -9.734 1 73.62 348 ARG A O 1
ATOM 2702 N N . PHE A 1 349 ? -0.742 -7.258 -10.766 1 77.94 349 PHE A N 1
ATOM 2703 C CA . PHE A 1 349 ? -1.796 -8.266 -10.828 1 77.94 349 PHE A CA 1
ATOM 2704 C C . PHE A 1 349 ? -1.264 -9.57 -11.398 1 77.94 349 PHE A C 1
ATOM 2706 O O . PHE A 1 349 ? -0.172 -9.602 -11.969 1 77.94 349 PHE A O 1
ATOM 2713 N N . GLY A 1 350 ? -1.943 -10.68 -11.109 1 89 350 GLY A N 1
ATOM 2714 C CA . GLY A 1 350 ? -1.513 -11.914 -11.742 1 89 350 GLY A CA 1
ATOM 2715 C C . GLY A 1 350 ? -2.01 -13.156 -11.031 1 89 350 GLY A C 1
ATOM 2716 O O . GLY A 1 350 ? -2.934 -13.086 -10.211 1 89 350 GLY A O 1
ATOM 2717 N N . ALA A 1 351 ? -1.462 -14.273 -11.547 1 91.25 351 ALA A N 1
ATOM 2718 C CA . ALA A 1 351 ? -1.639 -15.609 -10.992 1 91.25 351 ALA A CA 1
ATOM 2719 C C . ALA A 1 351 ? -3.111 -16.016 -10.992 1 91.25 351 ALA A C 1
ATOM 2721 O O . ALA A 1 351 ? -3.67 -16.344 -9.945 1 91.25 351 ALA A O 1
ATOM 2722 N N . PRO A 1 352 ? -3.672 -16.047 -12.172 1 96.56 352 PRO A N 1
ATOM 2723 C CA . PRO A 1 352 ? -5.078 -16.453 -12.234 1 96.56 352 PRO A CA 1
ATOM 2724 C C . PRO A 1 352 ? -5.277 -17.938 -11.891 1 96.56 352 PRO A C 1
ATOM 2726 O O . PRO A 1 352 ? -4.438 -18.766 -12.234 1 96.56 352 PRO A O 1
ATOM 2729 N N . CYS A 1 353 ? -6.297 -18.156 -11.211 1 97.25 353 CYS A N 1
ATOM 2730 C CA . CYS A 1 353 ? -6.836 -19.5 -10.984 1 97.25 353 CYS A CA 1
ATOM 2731 C C . CYS A 1 353 ? -8.148 -19.688 -11.734 1 97.25 353 CYS A C 1
ATOM 2733 O O . CYS A 1 353 ? -9.047 -18.844 -11.648 1 97.25 353 CYS A O 1
ATOM 2735 N N . ILE A 1 354 ? -8.258 -20.797 -12.492 1 97.62 354 ILE A N 1
ATOM 2736 C CA . ILE A 1 354 ? -9.484 -21.062 -13.234 1 97.62 354 ILE A CA 1
ATOM 2737 C C . ILE A 1 354 ? -10.195 -22.266 -12.633 1 97.62 354 ILE A C 1
ATOM 2739 O O . ILE A 1 354 ? -9.57 -23.312 -12.383 1 97.62 354 ILE A O 1
ATOM 2743 N N . THR A 1 355 ? -11.461 -22.078 -12.422 1 95.62 355 THR A N 1
ATOM 2744 C CA . THR A 1 355 ? -12.297 -23.141 -11.867 1 95.62 355 THR A CA 1
ATOM 2745 C C . THR A 1 355 ? -13.578 -23.312 -12.672 1 95.62 355 THR A C 1
ATOM 2747 O O . THR A 1 355 ? -14.25 -22.312 -12.977 1 95.62 355 THR A O 1
ATOM 2750 N N . SER A 1 356 ? -13.867 -24.547 -13.07 1 94.38 356 SER A N 1
ATOM 2751 C CA . SER A 1 356 ? -15.148 -24.828 -13.719 1 94.38 356 SER A CA 1
ATOM 2752 C C . SER A 1 356 ? -16.266 -24.969 -12.688 1 94.38 356 SER A C 1
ATOM 2754 O O . SER A 1 356 ? -16.109 -25.656 -11.68 1 94.38 356 SER A O 1
ATOM 2756 N N . LEU A 1 357 ? -17.312 -24.359 -12.977 1 94 357 LEU A N 1
ATOM 2757 C CA . LEU A 1 357 ? -18.469 -24.484 -12.094 1 94 357 LEU A CA 1
ATOM 2758 C C . LEU A 1 357 ? -19.438 -25.547 -12.609 1 94 357 LEU A C 1
ATOM 2760 O O . LEU A 1 357 ? -19.375 -25.938 -13.773 1 94 357 LEU A O 1
ATOM 2764 N N . ALA A 1 358 ? -20.359 -25.891 -11.75 1 87.94 358 ALA A N 1
ATOM 2765 C CA . ALA A 1 358 ? -21.297 -26.969 -12.07 1 87.94 358 ALA A CA 1
ATOM 2766 C C . ALA A 1 358 ? -22.266 -26.531 -13.172 1 87.94 358 ALA A C 1
ATOM 2768 O O . ALA A 1 358 ? -22.719 -27.359 -13.961 1 87.94 358 ALA A O 1
ATOM 2769 N N . ASP A 1 359 ? -22.531 -25.328 -13.234 1 89.19 359 ASP A N 1
ATOM 2770 C CA . ASP A 1 359 ? -23.516 -24.844 -14.203 1 89.19 359 ASP A CA 1
ATOM 2771 C C . ASP A 1 359 ? -22.859 -24.594 -15.562 1 89.19 359 ASP A C 1
ATOM 2773 O O . ASP A 1 359 ? -23.516 -24.094 -16.484 1 89.19 359 ASP A O 1
ATOM 2777 N N . GLY A 1 360 ? -21.594 -24.891 -15.648 1 90 360 GLY A N 1
ATOM 2778 C CA . GLY A 1 360 ? -20.906 -24.75 -16.922 1 90 360 GLY A CA 1
ATOM 2779 C C . GLY A 1 360 ? -20.141 -23.438 -17.047 1 90 360 GLY A C 1
ATOM 2780 O O . GLY A 1 360 ? -19.359 -23.266 -17.984 1 90 360 GLY A O 1
ATOM 2781 N N . ASN A 1 361 ? -20.359 -22.562 -16.109 1 94.62 361 ASN A N 1
ATOM 2782 C CA . ASN A 1 361 ? -19.625 -21.312 -16.141 1 94.62 361 ASN A CA 1
ATOM 2783 C C . ASN A 1 361 ? -18.172 -21.516 -15.711 1 94.62 361 ASN A C 1
ATOM 2785 O O . ASN A 1 361 ? -17.844 -22.531 -15.078 1 94.62 361 ASN A O 1
ATOM 2789 N N . VAL A 1 362 ? -17.359 -20.594 -16.141 1 97.19 362 VAL A N 1
ATOM 2790 C CA . VAL A 1 362 ? -15.945 -20.547 -15.758 1 97.19 362 VAL A CA 1
ATOM 2791 C C . VAL A 1 362 ? -15.734 -19.453 -14.711 1 97.19 362 VAL A C 1
ATOM 2793 O O . VAL A 1 362 ? -16.281 -18.359 -14.828 1 97.19 362 VAL A O 1
ATOM 2796 N N . TYR A 1 363 ? -15.055 -19.781 -13.688 1 98 363 TYR A N 1
ATOM 2797 C CA . TYR A 1 363 ? -14.711 -18.859 -12.602 1 98 363 TYR A CA 1
ATOM 2798 C C . TYR A 1 363 ? -13.211 -18.594 -12.578 1 98 363 TYR A C 1
ATOM 2800 O O . TYR A 1 363 ? -12.414 -19.516 -12.414 1 98 363 TYR A O 1
ATOM 2808 N N . VAL A 1 364 ? -12.844 -17.328 -12.766 1 98.12 364 VAL A N 1
ATOM 2809 C CA . VAL A 1 364 ? -11.438 -16.938 -12.75 1 98.12 364 VAL A CA 1
ATOM 2810 C C . VAL A 1 364 ? -11.172 -16.031 -11.547 1 98.12 364 VAL A C 1
ATOM 2812 O O . VAL A 1 364 ? -11.828 -15 -11.383 1 98.12 364 VAL A O 1
ATOM 2815 N N . ALA A 1 365 ? -10.289 -16.391 -10.68 1 98.44 365 ALA A N 1
ATOM 2816 C CA . ALA A 1 365 ? -9.836 -15.555 -9.57 1 98.44 365 ALA A CA 1
ATOM 2817 C C . ALA A 1 365 ? -8.375 -15.141 -9.758 1 98.44 365 ALA A C 1
ATOM 2819 O O . ALA A 1 365 ? -7.551 -15.938 -10.211 1 98.44 365 ALA A O 1
ATOM 2820 N N . PHE A 1 366 ? -8.023 -13.938 -9.414 1 97.62 366 PHE A N 1
ATOM 2821 C CA . PHE A 1 366 ? -6.668 -13.422 -9.531 1 97.62 366 PHE A CA 1
ATOM 2822 C C . PHE A 1 366 ? -6.438 -12.273 -8.555 1 97.62 366 PHE A C 1
ATOM 2824 O O . PHE A 1 366 ? -7.391 -11.734 -7.988 1 97.62 366 PHE A O 1
ATOM 2831 N N . TRP A 1 367 ? -5.199 -11.977 -8.266 1 97.06 367 TRP A N 1
ATOM 2832 C CA . TRP A 1 367 ? -4.891 -10.805 -7.453 1 97.06 367 TRP A CA 1
ATOM 2833 C C . TRP A 1 367 ? -4.648 -9.578 -8.328 1 97.06 367 TRP A C 1
ATOM 2835 O O . TRP A 1 367 ? -4.191 -9.703 -9.469 1 97.06 367 TRP A O 1
ATOM 2845 N N . GLY A 1 368 ? -4.973 -8.422 -7.871 1 93.5 368 GLY A N 1
ATOM 2846 C CA . GLY A 1 368 ? -4.73 -7.164 -8.555 1 93.5 368 GLY A CA 1
ATOM 2847 C C . GLY A 1 368 ? -4.805 -5.961 -7.633 1 93.5 368 GLY A C 1
ATOM 2848 O O . GLY A 1 368 ? -5.578 -5.957 -6.672 1 93.5 368 GLY A O 1
ATOM 2849 N N . TYR A 1 369 ? -3.953 -4.953 -7.93 1 89.88 369 TYR A N 1
ATOM 2850 C CA . TYR A 1 369 ? -3.982 -3.73 -7.133 1 89.88 369 TYR A CA 1
ATOM 2851 C C . TYR A 1 369 ? -5.164 -2.854 -7.527 1 89.88 369 TYR A C 1
ATOM 2853 O O . TYR A 1 369 ? -5.379 -2.584 -8.711 1 89.88 369 TYR A O 1
ATOM 2861 N N . GLU A 1 370 ? -5.945 -2.543 -6.637 1 85.25 370 GLU A N 1
ATOM 2862 C CA . GLU A 1 370 ? -7.035 -1.574 -6.711 1 85.25 370 GLU A CA 1
ATOM 2863 C C . GLU A 1 370 ? -6.965 -0.579 -5.559 1 85.25 370 GLU A C 1
ATOM 2865 O O . GLU A 1 370 ? -6.961 -0.973 -4.391 1 85.25 370 GLU A O 1
ATOM 2870 N N . ASP A 1 371 ? -6.809 0.751 -5.844 1 80.69 371 ASP A N 1
ATOM 2871 C CA . ASP A 1 371 ? -6.676 1.795 -4.832 1 80.69 371 ASP A CA 1
ATOM 2872 C C . ASP A 1 371 ? -5.488 1.522 -3.914 1 80.69 371 ASP A C 1
ATOM 2874 O O . ASP A 1 371 ? -5.617 1.584 -2.689 1 80.69 371 ASP A O 1
ATOM 2878 N N . CYS A 1 372 ? -4.457 1.031 -4.547 1 86.31 372 CYS A N 1
ATOM 2879 C CA . CYS A 1 372 ? -3.146 0.854 -3.936 1 86.31 372 CYS A CA 1
ATOM 2880 C C . CYS A 1 372 ? -3.146 -0.338 -2.986 1 86.31 372 CYS A C 1
ATOM 2882 O O . CYS A 1 372 ? -2.223 -0.5 -2.186 1 86.31 372 CYS A O 1
ATOM 2884 N N . VAL A 1 373 ? -4.211 -1.175 -3.002 1 91.25 373 VAL A N 1
ATOM 2885 C CA . VAL A 1 373 ? -4.293 -2.402 -2.219 1 91.25 373 VAL A CA 1
ATOM 2886 C C . VAL A 1 373 ? -4.473 -3.6 -3.148 1 91.25 373 VAL A C 1
ATOM 2888 O O . VAL A 1 373 ? -5.289 -3.557 -4.074 1 91.25 373 VAL A O 1
ATOM 2891 N N . SER A 1 374 ? -3.678 -4.613 -2.938 1 95.38 374 SER A N 1
ATOM 2892 C CA . SER A 1 374 ? -3.873 -5.836 -3.713 1 95.38 374 SER A CA 1
ATOM 2893 C C . SER A 1 374 ? -5.07 -6.629 -3.201 1 95.38 374 SER A C 1
ATOM 2895 O O . SER A 1 374 ? -5.152 -6.938 -2.01 1 95.38 374 SER A O 1
ATOM 2897 N N . VAL A 1 375 ? -6.008 -6.93 -4.051 1 96.75 375 VAL A N 1
ATOM 2898 C CA . VAL A 1 375 ? -7.227 -7.656 -3.715 1 96.75 375 VAL A CA 1
ATOM 2899 C C . VAL A 1 375 ? -7.277 -8.969 -4.492 1 96.75 375 VAL A C 1
ATOM 2901 O O . VAL A 1 375 ? -6.449 -9.211 -5.375 1 96.75 375 VAL A O 1
ATOM 2904 N N . ILE A 1 376 ? -8.156 -9.836 -4.078 1 98.5 376 ILE A N 1
ATOM 2905 C CA . ILE A 1 376 ? -8.508 -10.992 -4.898 1 98.5 376 ILE A CA 1
ATOM 2906 C C . ILE A 1 376 ? -9.82 -10.719 -5.633 1 98.5 376 ILE A C 1
ATOM 2908 O O . ILE A 1 376 ? -10.883 -10.656 -5.008 1 98.5 376 ILE A O 1
ATOM 2912 N N . ARG A 1 377 ? -9.766 -10.578 -6.922 1 96.5 377 ARG A N 1
ATOM 2913 C CA . ARG A 1 377 ? -10.922 -10.344 -7.777 1 96.5 377 ARG A CA 1
ATOM 2914 C C . ARG A 1 377 ? -11.289 -11.594 -8.578 1 96.5 377 ARG A C 1
ATOM 2916 O O . ARG A 1 377 ? -10.43 -12.445 -8.82 1 96.5 377 ARG A O 1
ATOM 2923 N N . TRP A 1 378 ? -12.562 -11.672 -8.898 1 97.62 378 TRP A N 1
ATOM 2924 C CA . TRP A 1 378 ? -12.969 -12.805 -9.719 1 97.62 378 TRP A CA 1
ATOM 2925 C C . TRP A 1 378 ? -13.82 -12.344 -10.898 1 97.62 378 TRP A C 1
ATOM 2927 O O . TRP A 1 378 ? -14.383 -11.25 -10.875 1 97.62 378 TRP A O 1
ATOM 2937 N N . PHE A 1 379 ? -13.828 -13.148 -11.945 1 95.94 379 PHE A N 1
ATOM 2938 C CA . PHE A 1 379 ? -14.773 -13.102 -13.055 1 95.94 379 PHE A CA 1
ATOM 2939 C C . PHE A 1 379 ? -15.477 -14.445 -13.227 1 95.94 379 PHE A C 1
ATOM 2941 O O . PHE A 1 379 ? -14.867 -15.5 -13.039 1 95.94 379 PHE A O 1
ATOM 2948 N N . LYS A 1 380 ? -16.688 -14.344 -13.516 1 96.88 380 LYS A N 1
ATOM 2949 C CA . LYS A 1 380 ? -17.516 -15.492 -13.883 1 96.88 380 LYS A CA 1
ATOM 2950 C C . LYS A 1 380 ? -18.156 -15.297 -15.25 1 96.88 380 LYS A C 1
ATOM 2952 O O . LYS A 1 380 ? -18.734 -14.234 -15.531 1 96.88 380 LYS A O 1
ATOM 2957 N N . PHE A 1 381 ? -18.031 -16.281 -16.125 1 96.38 381 PHE A N 1
ATOM 2958 C CA . PHE A 1 381 ? -18.562 -16.125 -17.469 1 96.38 381 PHE A CA 1
ATOM 2959 C C . PHE A 1 381 ? -18.797 -17.484 -18.125 1 96.38 381 PHE A C 1
ATOM 2961 O O . PHE A 1 381 ? -18.375 -18.516 -17.609 1 96.38 381 PHE A O 1
ATOM 2968 N N . ARG A 1 382 ? -19.516 -17.406 -19.203 1 95.31 382 ARG A N 1
ATOM 2969 C CA . ARG A 1 382 ? -19.672 -18.547 -20.094 1 95.31 382 ARG A CA 1
ATOM 2970 C C . ARG A 1 382 ? -18.781 -18.391 -21.328 1 95.31 382 ARG A C 1
ATOM 2972 O O . ARG A 1 382 ? -18.656 -17.297 -21.891 1 95.31 382 ARG A O 1
ATOM 2979 N N . VAL A 1 383 ? -18.141 -19.469 -21.656 1 94 383 VAL A N 1
ATOM 2980 C CA . VAL A 1 383 ? -17.359 -19.438 -22.891 1 94 383 VAL A CA 1
ATOM 2981 C C . VAL A 1 383 ? -18.266 -19.781 -24.078 1 94 383 VAL A C 1
ATOM 2983 O O . VAL A 1 383 ? -18.953 -20.797 -24.047 1 94 383 VAL A O 1
ATOM 2986 N N . ALA A 1 384 ? -18.344 -18.812 -25.016 1 84.06 384 ALA A N 1
ATOM 2987 C CA . ALA A 1 384 ? -19.203 -19.016 -26.188 1 84.06 384 ALA A CA 1
ATOM 2988 C C . ALA A 1 384 ? -18.766 -20.234 -26.984 1 84.06 384 ALA A C 1
ATOM 2990 O O . ALA A 1 384 ? -17.562 -20.484 -27.125 1 84.06 384 ALA A O 1
ATOM 2991 N N . VAL A 1 385 ? -19.688 -21.141 -27.375 1 70.62 385 VAL A N 1
ATOM 2992 C CA . VAL A 1 385 ? -19.453 -22.344 -28.172 1 70.62 385 VAL A CA 1
ATOM 2993 C C . VAL A 1 385 ? -19.375 -21.984 -29.641 1 70.62 385 VAL A C 1
ATOM 2995 O O . VAL A 1 385 ? -20.047 -21.047 -30.094 1 70.62 385 VAL A O 1
ATOM 2998 N N . MET B 1 1 ? 3.467 13.742 -47.062 1 20.78 1 MET B N 1
ATOM 2999 C CA . MET B 1 1 ? 4.109 14.781 -46.25 1 20.78 1 MET B CA 1
ATOM 3000 C C . MET B 1 1 ? 3.143 15.352 -45.219 1 20.78 1 MET B C 1
ATOM 3002 O O . MET B 1 1 ? 2.342 16.234 -45.531 1 20.78 1 MET B O 1
ATOM 3006 N N . ALA B 1 2 ? 2.561 14.547 -44.375 1 25.5 2 ALA B N 1
ATOM 3007 C CA . ALA B 1 2 ? 1.414 15.047 -43.625 1 25.5 2 ALA B CA 1
ATOM 3008 C C . ALA B 1 2 ? 1.791 16.281 -42.812 1 25.5 2 ALA B C 1
ATOM 3010 O O . ALA B 1 2 ? 2.889 16.344 -42.25 1 25.5 2 ALA B O 1
ATOM 3011 N N . ALA B 1 3 ? 1.101 17.375 -43.094 1 27.64 3 ALA B N 1
ATOM 3012 C CA . ALA B 1 3 ? 1.37 18.672 -42.5 1 27.64 3 ALA B CA 1
ATOM 3013 C C . ALA B 1 3 ? 1.46 18.562 -40.969 1 27.64 3 ALA B C 1
ATOM 3015 O O . ALA B 1 3 ? 0.623 17.906 -40.344 1 27.64 3 ALA B O 1
ATOM 3016 N N . PRO B 1 4 ? 2.617 18.969 -40.344 1 25.84 4 PRO B N 1
ATOM 3017 C CA . PRO B 1 4 ? 2.984 18.797 -38.938 1 25.84 4 PRO B CA 1
ATOM 3018 C C . PRO B 1 4 ? 2.047 19.547 -37.969 1 25.84 4 PRO B C 1
ATOM 3020 O O . PRO B 1 4 ? 1.519 20.609 -38.344 1 25.84 4 PRO B O 1
ATOM 3023 N N . LEU B 1 5 ? 1.115 18.781 -37.438 1 29.22 5 LEU B N 1
ATOM 3024 C CA . LEU B 1 5 ? 0.154 19.484 -36.594 1 29.22 5 LEU B CA 1
ATOM 3025 C C . LEU B 1 5 ? 0.843 20.562 -35.75 1 29.22 5 LEU B C 1
ATOM 3027 O O . LEU B 1 5 ? 1.9 20.328 -35.188 1 29.22 5 LEU B O 1
ATOM 3031 N N . GLY B 1 6 ? 0.677 21.844 -36.156 1 27.36 6 GLY B N 1
ATOM 3032 C CA . GLY B 1 6 ? 1.168 23.062 -35.562 1 27.36 6 GLY B CA 1
ATOM 3033 C C . GLY B 1 6 ? 1 23.109 -34.031 1 27.36 6 GLY B C 1
ATOM 3034 O O . GLY B 1 6 ? -0.07 22.781 -33.531 1 27.36 6 GLY B O 1
ATOM 3035 N N . ASN B 1 7 ? 2.129 22.75 -33.25 1 28.3 7 ASN B N 1
ATOM 3036 C CA . ASN B 1 7 ? 2.455 22.984 -31.859 1 28.3 7 ASN B CA 1
ATOM 3037 C C . ASN B 1 7 ? 1.996 24.359 -31.391 1 28.3 7 ASN B C 1
ATOM 3039 O O . ASN B 1 7 ? 2.691 25.344 -31.594 1 28.3 7 ASN B O 1
ATOM 3043 N N . SER B 1 8 ? 0.745 24.719 -31.656 1 29.27 8 SER B N 1
ATOM 3044 C CA . SER B 1 8 ? 0.387 26.047 -31.172 1 29.27 8 SER B CA 1
ATOM 3045 C C . SER B 1 8 ? 0.93 26.281 -29.766 1 29.27 8 SER B C 1
ATOM 3047 O O . SER B 1 8 ? 0.826 25.422 -28.906 1 29.27 8 SER B O 1
ATOM 3049 N N . GLN B 1 9 ? 1.966 27.203 -29.688 1 28.25 9 GLN B N 1
ATOM 3050 C CA . GLN B 1 9 ? 2.604 27.844 -28.547 1 28.25 9 GLN B CA 1
ATOM 3051 C C . GLN B 1 9 ? 1.567 28.297 -27.531 1 28.25 9 GLN B C 1
ATOM 3053 O O . GLN B 1 9 ? 0.836 29.266 -27.766 1 28.25 9 GLN B O 1
ATOM 3058 N N . ALA B 1 10 ? 0.738 27.578 -26.938 1 33 10 ALA B N 1
ATOM 3059 C CA . ALA B 1 10 ? 0.007 28.188 -25.828 1 33 10 ALA B CA 1
ATOM 3060 C C . ALA B 1 10 ? 0.827 29.297 -25.172 1 33 10 ALA B C 1
ATOM 3062 O O . ALA B 1 10 ? 1.973 29.078 -24.766 1 33 10 ALA B O 1
ATOM 3063 N N . ALA B 1 11 ? 0.756 30.594 -25.312 1 34.88 11 ALA B N 1
ATOM 3064 C CA . ALA B 1 11 ? 1.419 31.797 -24.844 1 34.88 11 ALA B CA 1
ATOM 3065 C C . ALA B 1 11 ? 1.833 31.672 -23.391 1 34.88 11 ALA B C 1
ATOM 3067 O O . ALA B 1 11 ? 1.041 31.234 -22.547 1 34.88 11 ALA B O 1
ATOM 3068 N N . ASP B 1 12 ? 3.131 31.734 -22.922 1 39.78 12 ASP B N 1
ATOM 3069 C CA . ASP B 1 12 ? 3.893 31.531 -21.688 1 39.78 12 ASP B CA 1
ATOM 3070 C C . ASP B 1 12 ? 3.26 32.281 -20.516 1 39.78 12 ASP B C 1
ATOM 3072 O O . ASP B 1 12 ? 3.461 33.469 -20.344 1 39.78 12 ASP B O 1
ATOM 3076 N N . ALA B 1 13 ? 2.018 32.219 -20.25 1 44.19 13 ALA B N 1
ATOM 3077 C CA . ALA B 1 13 ? 1.562 32.844 -19.016 1 44.19 13 ALA B CA 1
ATOM 3078 C C . ALA B 1 13 ? 2.682 32.906 -17.984 1 44.19 13 ALA B C 1
ATOM 3080 O O . ALA B 1 13 ? 3.422 31.922 -17.797 1 44.19 13 ALA B O 1
ATOM 3081 N N . PRO B 1 14 ? 2.979 34.156 -17.656 1 52.78 14 PRO B N 1
ATOM 3082 C CA . PRO B 1 14 ? 4.098 34.344 -16.734 1 52.78 14 PRO B CA 1
ATOM 3083 C C . PRO B 1 14 ? 4.062 33.344 -15.562 1 52.78 14 PRO B C 1
ATOM 3085 O O . PRO B 1 14 ? 3.012 33.125 -14.953 1 52.78 14 PRO B O 1
ATOM 3088 N N . ARG B 1 15 ? 4.961 32.375 -15.32 1 75.19 15 ARG B N 1
ATOM 3089 C CA . ARG B 1 15 ? 5.109 31.312 -14.32 1 75.19 15 ARG B CA 1
ATOM 3090 C C . ARG B 1 15 ? 5.535 31.891 -12.977 1 75.19 15 ARG B C 1
ATOM 3092 O O . ARG B 1 15 ? 6.457 32.719 -12.906 1 75.19 15 ARG B O 1
ATOM 3099 N N . ILE B 1 16 ? 4.648 31.812 -11.922 1 87.56 16 ILE B N 1
ATOM 3100 C CA . ILE B 1 16 ? 4.898 32.281 -10.562 1 87.56 16 ILE B CA 1
ATOM 3101 C C . ILE B 1 16 ? 6.152 31.594 -10.008 1 87.56 16 ILE B C 1
ATOM 3103 O O . ILE B 1 16 ? 6.824 32.156 -9.133 1 87.56 16 ILE B O 1
ATOM 3107 N N . LEU B 1 17 ? 6.469 30.516 -10.547 1 93.06 17 LEU B N 1
ATOM 3108 C CA . LEU B 1 17 ? 7.605 29.75 -10.039 1 93.06 17 LEU B CA 1
ATOM 3109 C C . LEU B 1 17 ? 8.711 29.672 -11.086 1 93.06 17 LEU B C 1
ATOM 3111 O O . LEU B 1 17 ? 8.445 29.469 -12.266 1 93.06 17 LEU B O 1
ATOM 3115 N N . ALA B 1 18 ? 9.875 29.891 -10.734 1 91.81 18 ALA B N 1
ATOM 3116 C CA . ALA B 1 18 ? 11.055 29.781 -11.586 1 91.81 18 ALA B CA 1
ATOM 3117 C C . ALA B 1 18 ? 12.031 28.75 -11.039 1 91.81 18 ALA B C 1
ATOM 3119 O O . ALA B 1 18 ? 12.078 28.516 -9.828 1 91.81 18 ALA B O 1
ATOM 3120 N N . ASP B 1 19 ? 12.781 28.078 -11.891 1 91.94 19 ASP B N 1
ATOM 3121 C CA . ASP B 1 19 ? 13.852 27.156 -11.539 1 91.94 19 ASP B CA 1
ATOM 3122 C C . ASP B 1 19 ? 13.336 26.031 -10.641 1 91.94 19 ASP B C 1
ATOM 3124 O O . ASP B 1 19 ? 13.922 25.734 -9.602 1 91.94 19 ASP B O 1
ATOM 3128 N N . VAL B 1 20 ? 12.352 25.453 -11.047 1 93.25 20 VAL B N 1
ATOM 3129 C CA . VAL B 1 20 ? 11.672 24.438 -10.25 1 93.25 20 VAL B CA 1
ATOM 3130 C C . VAL B 1 20 ? 12.461 23.125 -10.289 1 93.25 20 VAL B C 1
ATOM 3132 O O . VAL B 1 20 ? 12.758 22.609 -11.367 1 93.25 20 VAL B O 1
ATOM 3135 N N . GLN B 1 21 ? 12.891 22.641 -9.117 1 94.44 21 GLN B N 1
ATOM 3136 C CA . GLN B 1 21 ? 13.523 21.344 -8.914 1 94.44 21 GLN B CA 1
ATOM 3137 C C . GLN B 1 21 ? 12.68 20.453 -8.008 1 94.44 21 GLN B C 1
ATOM 3139 O O . GLN B 1 21 ? 11.828 20.953 -7.262 1 94.44 21 GLN B O 1
ATOM 3144 N N . THR B 1 22 ? 12.891 19.188 -8.148 1 96.19 22 THR B N 1
ATOM 3145 C CA . THR B 1 22 ? 12.133 18.281 -7.301 1 96.19 22 THR B CA 1
ATOM 3146 C C . THR B 1 22 ? 12.977 17.062 -6.93 1 96.19 22 THR B C 1
ATOM 3148 O O . THR B 1 22 ? 14.023 16.812 -7.531 1 96.19 22 THR B O 1
ATOM 3151 N N . GLY B 1 23 ? 12.578 16.391 -5.934 1 95.75 23 GLY B N 1
ATOM 3152 C CA . GLY B 1 23 ? 13.195 15.172 -5.426 1 95.75 23 GLY B CA 1
ATOM 3153 C C . GLY B 1 23 ? 12.398 14.523 -4.309 1 95.75 23 GLY B C 1
ATOM 3154 O O . GLY B 1 23 ? 11.227 14.836 -4.109 1 95.75 23 GLY B O 1
ATOM 3155 N N . VAL B 1 24 ? 13.062 13.578 -3.646 1 96.81 24 VAL B N 1
ATOM 3156 C CA . VAL B 1 24 ? 12.398 12.812 -2.6 1 96.81 24 VAL B CA 1
ATOM 3157 C C . VAL B 1 24 ? 13.219 12.867 -1.312 1 96.81 24 VAL B C 1
ATOM 3159 O O . VAL B 1 24 ? 14.445 12.742 -1.343 1 96.81 24 VAL B O 1
ATOM 3162 N N . ILE B 1 25 ? 12.516 13.094 -0.225 1 98.62 25 ILE B N 1
ATOM 3163 C CA . ILE B 1 25 ? 13.164 13.055 1.082 1 98.62 25 ILE B CA 1
ATOM 3164 C C . ILE B 1 25 ? 13.219 11.617 1.589 1 98.62 25 ILE B C 1
ATOM 3166 O O . ILE B 1 25 ? 14.258 11.164 2.076 1 98.62 25 ILE B O 1
ATOM 3170 N N . TYR B 1 26 ? 12.117 10.945 1.489 1 98.38 26 TYR B N 1
ATOM 3171 C CA . TYR B 1 26 ? 12.055 9.562 1.944 1 98.38 26 TYR B CA 1
ATOM 3172 C C . TYR B 1 26 ? 11.133 8.734 1.052 1 98.38 26 TYR B C 1
ATOM 3174 O O . TYR B 1 26 ? 10.055 9.188 0.671 1 98.38 26 TYR B O 1
ATOM 3182 N N . LYS B 1 27 ? 11.516 7.664 0.776 1 96.25 27 LYS B N 1
ATOM 3183 C CA . LYS B 1 27 ? 10.766 6.59 0.139 1 96.25 27 LYS B CA 1
ATOM 3184 C C . LYS B 1 27 ? 11.164 5.227 0.7 1 96.25 27 LYS B C 1
ATOM 3186 O O . LYS B 1 27 ? 12.352 4.941 0.861 1 96.25 27 LYS B O 1
ATOM 3191 N N . ASN B 1 28 ? 10.172 4.422 1.044 1 96.25 28 ASN B N 1
ATOM 3192 C CA . ASN B 1 28 ? 10.469 3.068 1.503 1 96.25 28 ASN B CA 1
ATOM 3193 C C . ASN B 1 28 ? 11.453 2.365 0.568 1 96.25 28 ASN B C 1
ATOM 3195 O O . ASN B 1 28 ? 11.141 2.131 -0.601 1 96.25 28 ASN B O 1
ATOM 3199 N N . PRO B 1 29 ? 12.641 2.018 1.043 1 92.88 29 PRO B N 1
ATOM 3200 C CA . PRO B 1 29 ? 13.641 1.414 0.159 1 92.88 29 PRO B CA 1
ATOM 3201 C C . PRO B 1 29 ? 13.297 -0.024 -0.223 1 92.88 29 PRO B C 1
ATOM 3203 O O . PRO B 1 29 ? 13.867 -0.562 -1.18 1 92.88 29 PRO B O 1
ATOM 3206 N N . GLN B 1 30 ? 12.445 -0.695 0.518 1 91.75 30 GLN B N 1
ATOM 3207 C CA . GLN B 1 30 ? 12.094 -2.086 0.246 1 91.75 30 GLN B CA 1
ATOM 3208 C C . GLN B 1 30 ? 10.586 -2.295 0.302 1 91.75 30 GLN B C 1
ATOM 3210 O O . GLN B 1 30 ? 10.094 -3.092 1.103 1 91.75 30 GLN B O 1
ATOM 3215 N N . PRO B 1 31 ? 9.852 -1.662 -0.596 1 91.06 31 PRO B N 1
ATOM 3216 C CA . PRO B 1 31 ? 8.391 -1.736 -0.535 1 91.06 31 PRO B CA 1
ATOM 3217 C C . PRO B 1 31 ? 7.859 -3.141 -0.812 1 91.06 31 PRO B C 1
ATOM 3219 O O . PRO B 1 31 ? 6.715 -3.449 -0.473 1 91.06 31 PRO B O 1
ATOM 3222 N N . HIS B 1 32 ? 8.625 -4.09 -1.459 1 89.38 32 HIS B N 1
ATOM 3223 C CA . HIS B 1 32 ? 8.195 -5.457 -1.727 1 89.38 32 HIS B CA 1
ATOM 3224 C C . HIS B 1 32 ? 8.258 -6.312 -0.464 1 89.38 32 HIS B C 1
ATOM 3226 O O . HIS B 1 32 ? 7.672 -7.395 -0.411 1 89.38 32 HIS B O 1
ATOM 3232 N N . LEU B 1 33 ? 9.008 -5.867 0.56 1 93.81 33 LEU B N 1
ATOM 3233 C CA . LEU B 1 33 ? 9.266 -6.664 1.757 1 93.81 33 LEU B CA 1
ATOM 3234 C C . LEU B 1 33 ? 8.438 -6.148 2.936 1 93.81 33 LEU B C 1
ATOM 3236 O O . LEU B 1 33 ? 7.945 -6.938 3.742 1 93.81 33 LEU B O 1
ATOM 3240 N N . THR B 1 34 ? 8.352 -4.816 3.07 1 95.75 34 THR B N 1
ATOM 3241 C CA . THR B 1 34 ? 7.668 -4.195 4.199 1 95.75 34 THR B CA 1
ATOM 3242 C C . THR B 1 34 ? 6.758 -3.064 3.727 1 95.75 34 THR B C 1
ATOM 3244 O O . THR B 1 34 ? 6.973 -2.498 2.65 1 95.75 34 THR B O 1
ATOM 3247 N N . SER B 1 35 ? 5.723 -2.883 4.512 1 96.81 35 SER B N 1
ATOM 3248 C CA . SER B 1 35 ? 4.895 -1.705 4.281 1 96.81 35 SER B CA 1
ATOM 3249 C C . SER B 1 35 ? 5.32 -0.544 5.172 1 96.81 35 SER B C 1
ATOM 3251 O O . SER B 1 35 ? 5.188 -0.613 6.398 1 96.81 35 SER B O 1
ATOM 3253 N N . GLN B 1 36 ? 5.84 0.445 4.59 1 96.81 36 GLN B N 1
ATOM 3254 C CA . GLN B 1 36 ? 6.234 1.683 5.254 1 96.81 36 GLN B CA 1
ATOM 3255 C C . GLN B 1 36 ? 5.852 2.902 4.422 1 96.81 36 GLN B C 1
ATOM 3257 O O . GLN B 1 36 ? 6.508 3.209 3.424 1 96.81 36 GLN B O 1
ATOM 3262 N N . HIS B 1 37 ? 4.844 3.576 4.859 1 97.19 37 HIS B N 1
ATOM 3263 C CA . HIS B 1 37 ? 4.379 4.809 4.23 1 97.19 37 HIS B CA 1
ATOM 3264 C C . HIS B 1 37 ? 4.832 6.035 5.012 1 97.19 37 HIS B C 1
ATOM 3266 O O . HIS B 1 37 ? 4.906 5.996 6.242 1 97.19 37 HIS B O 1
ATOM 3272 N N . ALA B 1 38 ? 5.148 7.098 4.305 1 98.25 38 ALA B N 1
ATOM 3273 C CA . ALA B 1 38 ? 5.613 8.336 4.926 1 98.25 38 ALA B CA 1
ATOM 3274 C C . ALA B 1 38 ? 4.574 9.445 4.785 1 98.25 38 ALA B C 1
ATOM 3276 O O . ALA B 1 38 ? 3.998 9.633 3.713 1 98.25 38 ALA B O 1
ATOM 3277 N N . TYR B 1 39 ? 4.348 10.148 5.945 1 97.31 39 TYR B N 1
ATOM 3278 C CA . TYR B 1 39 ? 3.322 11.188 5.945 1 97.31 39 TYR B CA 1
ATOM 3279 C C . TYR B 1 39 ? 3.771 12.398 6.75 1 97.31 39 TYR B C 1
ATOM 3281 O O . TYR B 1 39 ? 4.652 12.297 7.605 1 97.31 39 TYR B O 1
ATOM 3289 N N . PHE B 1 40 ? 3.232 13.578 6.488 1 97.12 40 PHE B N 1
ATOM 3290 C CA . PHE B 1 40 ? 3.223 14.781 7.312 1 97.12 40 PHE B CA 1
ATOM 3291 C C . PHE B 1 40 ? 4.641 15.289 7.547 1 97.12 40 PHE B C 1
ATOM 3293 O O . PHE B 1 40 ? 5.082 15.398 8.695 1 97.12 40 PHE B O 1
ATOM 3300 N N . PRO B 1 41 ? 5.293 15.742 6.543 1 98.31 41 PRO B N 1
ATOM 3301 C CA . PRO B 1 41 ? 6.672 16.203 6.707 1 98.31 41 PRO B CA 1
ATOM 3302 C C . PRO B 1 41 ? 6.762 17.578 7.375 1 98.31 41 PRO B C 1
ATOM 3304 O O . PRO B 1 41 ? 5.828 18.375 7.273 1 98.31 41 PRO B O 1
ATOM 3307 N N . SER B 1 42 ? 7.809 17.828 8.016 1 98.5 42 SER B N 1
ATOM 3308 C CA . SER B 1 42 ? 8.281 19.109 8.531 1 98.5 42 SER B CA 1
ATOM 3309 C C . SER B 1 42 ? 9.773 19.281 8.281 1 98.5 42 SER B C 1
ATOM 3311 O O . SER B 1 42 ? 10.555 18.359 8.508 1 98.5 42 SER B O 1
ATOM 3313 N N . VAL B 1 43 ? 10.18 20.422 7.773 1 98.44 43 VAL B N 1
ATOM 3314 C CA . VAL B 1 43 ? 11.57 20.641 7.391 1 98.44 43 VAL B CA 1
ATOM 3315 C C . VAL B 1 43 ? 12.086 21.922 8.055 1 98.44 43 VAL B C 1
ATOM 3317 O O . VAL B 1 43 ? 11.398 22.938 8.078 1 98.44 43 VAL B O 1
ATOM 3320 N N . ALA B 1 44 ? 13.281 21.875 8.562 1 97.44 44 ALA B N 1
ATOM 3321 C CA . ALA B 1 44 ? 13.953 23.031 9.164 1 97.44 44 ALA B CA 1
ATOM 3322 C C . ALA B 1 44 ? 15.344 23.219 8.57 1 97.44 44 ALA B C 1
ATOM 3324 O O . ALA B 1 44 ? 16.031 22.25 8.242 1 97.44 44 ALA B O 1
ATOM 3325 N N . VAL B 1 45 ? 15.711 24.453 8.461 1 96.25 45 VAL B N 1
ATOM 3326 C CA . VAL B 1 45 ? 17.062 24.828 8.078 1 96.25 45 VAL B CA 1
ATOM 3327 C C . VAL B 1 45 ? 17.859 25.234 9.32 1 96.25 45 VAL B C 1
ATOM 3329 O O . VAL B 1 45 ? 17.406 26.062 10.117 1 96.25 45 VAL B O 1
ATOM 3332 N N . LEU B 1 46 ? 18.984 24.672 9.391 1 94.62 46 LEU B N 1
ATOM 3333 C CA . LEU B 1 46 ? 19.828 24.969 10.539 1 94.62 46 LEU B CA 1
ATOM 3334 C C . LEU B 1 46 ? 20.828 26.078 10.227 1 94.62 46 LEU B C 1
ATOM 3336 O O . LEU B 1 46 ? 21.109 26.344 9.055 1 94.62 46 LEU B O 1
ATOM 3340 N N . PRO B 1 47 ? 21.359 26.703 11.273 1 91 47 PRO B N 1
ATOM 3341 C CA . PRO B 1 47 ? 22.297 27.812 11.055 1 91 47 PRO B CA 1
ATOM 3342 C C . PRO B 1 47 ? 23.547 27.375 10.289 1 91 47 PRO B C 1
ATOM 3344 O O . PRO B 1 47 ? 24.141 28.188 9.562 1 91 47 PRO B O 1
ATOM 3347 N N . ASN B 1 48 ? 23.969 26.172 10.375 1 90 48 ASN B N 1
ATOM 3348 C CA . ASN B 1 48 ? 25.172 25.703 9.695 1 90 48 ASN B CA 1
ATOM 3349 C C . ASN B 1 48 ? 24.891 25.328 8.25 1 90 48 ASN B C 1
ATOM 3351 O O . ASN B 1 48 ? 25.766 24.828 7.543 1 90 48 ASN B O 1
ATOM 3355 N N . GLY B 1 49 ? 23.625 25.453 7.887 1 90.5 49 GLY B N 1
ATOM 3356 C CA . GLY B 1 49 ? 23.266 25.203 6.5 1 90.5 49 GLY B CA 1
ATOM 3357 C C . GLY B 1 49 ? 22.641 23.844 6.273 1 90.5 49 GLY B C 1
ATOM 3358 O O . GLY B 1 49 ? 22.031 23.594 5.23 1 90.5 49 GLY B O 1
ATOM 3359 N N . GLU B 1 50 ? 22.797 22.938 7.238 1 95.12 50 GLU B N 1
ATOM 3360 C CA . GLU B 1 50 ? 22.141 21.641 7.121 1 95.12 50 GLU B CA 1
ATOM 3361 C C . GLU B 1 50 ? 20.641 21.766 7.258 1 95.12 50 GLU B C 1
ATOM 3363 O O . GLU B 1 50 ? 20.141 22.766 7.777 1 95.12 50 GLU B O 1
ATOM 3368 N N . MET B 1 51 ? 19.984 20.828 6.676 1 97.62 51 MET B N 1
ATOM 3369 C CA . MET B 1 51 ? 18.531 20.75 6.828 1 97.62 51 MET B CA 1
ATOM 3370 C C . MET B 1 51 ? 18.125 19.453 7.523 1 97.62 51 MET B C 1
ATOM 3372 O O . MET B 1 51 ? 18.766 18.422 7.332 1 97.62 51 MET B O 1
ATOM 3376 N N . VAL B 1 52 ? 17.172 19.516 8.359 1 98.5 52 VAL B N 1
ATOM 3377 C CA . VAL B 1 52 ? 16.578 18.359 9.031 1 98.5 52 VAL B CA 1
ATOM 3378 C C . VAL B 1 52 ? 15.102 18.266 8.68 1 98.5 52 VAL B C 1
ATOM 3380 O O . VAL B 1 52 ? 14.391 19.266 8.664 1 98.5 52 VAL B O 1
ATOM 3383 N N . ALA B 1 53 ? 14.688 17.078 8.305 1 98.69 53 ALA B N 1
ATOM 3384 C CA . ALA B 1 53 ? 13.281 16.781 8.055 1 98.69 53 ALA B CA 1
ATOM 3385 C C . ALA B 1 53 ? 12.766 15.719 9.016 1 98.69 53 ALA B C 1
ATOM 3387 O O . ALA B 1 53 ? 13.492 14.789 9.375 1 98.69 53 ALA B O 1
ATOM 3388 N N . THR B 1 54 ? 11.578 15.883 9.445 1 98.56 54 THR B N 1
ATOM 3389 C CA . THR B 1 54 ? 10.867 14.82 10.148 1 98.56 54 THR B CA 1
ATOM 3390 C C . THR B 1 54 ? 9.594 14.438 9.398 1 98.56 54 THR B C 1
ATOM 3392 O O . THR B 1 54 ? 9.062 15.227 8.617 1 98.56 54 THR B O 1
ATOM 3395 N N . TYR B 1 55 ? 9.172 13.266 9.578 1 98.62 55 TYR B N 1
ATOM 3396 C CA . TYR B 1 55 ? 7.973 12.695 8.969 1 98.62 55 TYR B CA 1
ATOM 3397 C C . TYR B 1 55 ? 7.531 11.445 9.719 1 98.62 55 TYR B C 1
ATOM 3399 O O . TYR B 1 55 ? 8.328 10.82 10.422 1 98.62 55 TYR B O 1
ATOM 3407 N N . MET B 1 56 ? 6.285 11.18 9.547 1 98 56 MET B N 1
ATOM 3408 C CA . MET B 1 56 ? 5.699 10 10.164 1 98 56 MET B CA 1
ATOM 3409 C C . MET B 1 56 ? 5.859 8.773 9.266 1 98 56 MET B C 1
ATOM 3411 O O . MET B 1 56 ? 5.586 8.844 8.062 1 98 56 MET B O 1
ATOM 3415 N N . LEU B 1 57 ? 6.34 7.664 9.828 1 98.06 57 LEU B N 1
ATOM 3416 C CA . LEU B 1 57 ? 6.344 6.383 9.125 1 98.06 57 LEU B CA 1
ATOM 3417 C C . LEU B 1 57 ? 5.391 5.398 9.789 1 98.06 57 LEU B C 1
ATOM 3419 O O . LEU B 1 57 ? 5.316 5.336 11.023 1 98.06 57 LEU B O 1
ATOM 3423 N N . GLY B 1 58 ? 4.633 4.727 9.039 1 97.69 58 GLY B N 1
ATOM 3424 C CA . GLY B 1 58 ? 3.744 3.66 9.477 1 97.69 58 GLY B CA 1
ATOM 3425 C C . GLY B 1 58 ? 3.293 2.756 8.344 1 97.69 58 GLY B C 1
ATOM 3426 O O . GLY B 1 58 ? 3.523 3.061 7.176 1 97.69 58 GLY B O 1
ATOM 3427 N N . GLU B 1 59 ? 2.664 1.6 8.711 1 97.56 59 GLU B N 1
ATOM 3428 C CA . GLU B 1 59 ? 2.281 0.639 7.68 1 97.56 59 GLU B CA 1
ATOM 3429 C C . GLU B 1 59 ? 1.076 1.136 6.887 1 97.56 59 GLU B C 1
ATOM 3431 O O . GLU B 1 59 ? 0.781 0.617 5.809 1 97.56 59 GLU B O 1
ATOM 3436 N N . ALA B 1 60 ? 0.333 2.076 7.434 1 95.31 60 ALA B N 1
ATOM 3437 C CA . ALA B 1 60 ? -0.835 2.701 6.82 1 95.31 60 ALA B CA 1
ATOM 3438 C C . ALA B 1 60 ? -1.083 4.09 7.398 1 95.31 60 ALA B C 1
ATOM 3440 O O . ALA B 1 60 ? -0.434 4.492 8.367 1 95.31 60 ALA B O 1
ATOM 3441 N N . PHE B 1 61 ? -1.979 4.859 6.91 1 93.12 61 PHE B N 1
ATOM 3442 C CA . PHE B 1 61 ? -2.189 6.277 7.184 1 93.12 61 PHE B CA 1
ATOM 3443 C C . PHE B 1 61 ? -2.518 6.5 8.656 1 93.12 61 PHE B C 1
ATOM 3445 O O . PHE B 1 61 ? -2.004 7.434 9.273 1 93.12 61 PHE B O 1
ATOM 3452 N N . GLU B 1 62 ? -3.379 5.672 9.211 1 94.19 62 GLU B N 1
ATOM 3453 C CA . GLU B 1 62 ? -3.789 5.789 10.609 1 94.19 62 GLU B CA 1
ATOM 3454 C C . GLU B 1 62 ? -3.324 4.586 11.43 1 94.19 62 GLU B C 1
ATOM 3456 O O . GLU B 1 62 ? -3.988 4.188 12.383 1 94.19 62 GLU B O 1
ATOM 3461 N N . ALA B 1 63 ? -2.281 3.928 10.984 1 96.12 63 ALA B N 1
ATOM 3462 C CA . ALA B 1 63 ? -1.793 2.732 11.672 1 96.12 63 ALA B CA 1
ATOM 3463 C C . ALA B 1 63 ? -1.339 3.059 13.086 1 96.12 63 ALA B C 1
ATOM 3465 O O . ALA B 1 63 ? -0.828 4.152 13.352 1 96.12 63 ALA B O 1
ATOM 3466 N N . VAL B 1 64 ? -1.459 2.109 13.969 1 95.94 64 VAL B N 1
ATOM 3467 C CA . VAL B 1 64 ? -1.074 2.262 15.367 1 95.94 64 VAL B CA 1
ATOM 3468 C C . VAL B 1 64 ? 0.445 2.375 15.477 1 95.94 64 VAL B C 1
ATOM 3470 O O . VAL B 1 64 ? 0.961 3.01 16.391 1 95.94 64 VAL B O 1
ATOM 3473 N N . ASN B 1 65 ? 1.182 1.866 14.508 1 95.19 65 ASN B N 1
ATOM 3474 C CA . ASN B 1 65 ? 2.639 1.838 14.578 1 95.19 65 ASN B CA 1
ATOM 3475 C C . ASN B 1 65 ? 3.256 3.076 13.93 1 95.19 65 ASN B C 1
ATOM 3477 O O . ASN B 1 65 ? 4.445 3.086 13.609 1 95.19 65 ASN B O 1
ATOM 3481 N N . CYS B 1 66 ? 2.506 4.105 13.695 1 96.56 66 CYS B N 1
ATOM 3482 C CA . CYS B 1 66 ? 3.039 5.352 13.156 1 96.56 66 CYS B CA 1
ATOM 3483 C C . CYS B 1 66 ? 3.982 6.016 14.148 1 96.56 66 CYS B C 1
ATOM 3485 O O . CYS B 1 66 ? 3.629 6.211 15.312 1 96.56 66 CYS B O 1
ATOM 3487 N N . ARG B 1 67 ? 5.191 6.379 13.672 1 97 67 ARG B N 1
ATOM 3488 C CA . ARG B 1 67 ? 6.199 7.047 14.492 1 97 67 ARG B CA 1
ATOM 3489 C C . ARG B 1 67 ? 6.91 8.141 13.703 1 97 67 ARG B C 1
ATOM 3491 O O . ARG B 1 67 ? 7.051 8.039 12.484 1 97 67 ARG B O 1
ATOM 3498 N N . GLU B 1 68 ? 7.352 9.07 14.43 1 97.62 68 GLU B N 1
ATOM 3499 C CA . GLU B 1 68 ? 8.094 10.172 13.82 1 97.62 68 GLU B CA 1
ATOM 3500 C C . GLU B 1 68 ? 9.539 9.781 13.547 1 97.62 68 GLU B C 1
ATOM 3502 O O . GLU B 1 68 ? 10.203 9.188 14.406 1 97.62 68 GLU B O 1
ATOM 3507 N N . HIS B 1 69 ? 10.031 10.062 12.375 1 98.25 69 HIS B N 1
ATOM 3508 C CA . HIS B 1 69 ? 11.391 9.766 11.938 1 98.25 69 HIS B CA 1
ATOM 3509 C C . HIS B 1 69 ? 12.109 11.039 11.484 1 98.25 69 HIS B C 1
ATOM 3511 O O . HIS B 1 69 ? 11.477 12.078 11.289 1 98.25 69 HIS B O 1
ATOM 3517 N N . VAL B 1 70 ? 13.484 10.938 11.359 1 98.56 70 VAL B N 1
ATOM 3518 C CA . VAL B 1 70 ? 14.32 12.086 11.047 1 98.56 70 VAL B CA 1
ATOM 3519 C C . VAL B 1 70 ? 15.172 11.789 9.812 1 98.56 70 VAL B C 1
ATOM 3521 O O . VAL B 1 70 ? 15.664 10.664 9.648 1 98.56 70 VAL B O 1
ATOM 3524 N N . SER B 1 71 ? 15.344 12.727 8.922 1 98.69 71 SER B N 1
ATOM 3525 C CA . SER B 1 71 ? 16.312 12.719 7.828 1 98.69 71 SER B CA 1
ATOM 3526 C C . SER B 1 71 ? 17.125 14.008 7.812 1 98.69 71 SER B C 1
ATOM 3528 O O . SER B 1 71 ? 16.688 15.039 8.328 1 98.69 71 SER B O 1
ATOM 3530 N N . ARG B 1 72 ? 18.281 13.898 7.16 1 98.56 72 ARG B N 1
ATOM 3531 C CA . ARG B 1 72 ? 19.188 15.047 7.117 1 98.56 72 ARG B CA 1
ATOM 3532 C C . ARG B 1 72 ? 19.672 15.305 5.695 1 98.56 72 ARG B C 1
ATOM 3534 O O . ARG B 1 72 ? 19.875 14.367 4.922 1 98.56 72 ARG B O 1
ATOM 3541 N N . SER B 1 73 ? 19.812 16.516 5.359 1 98.38 73 SER B N 1
ATOM 3542 C CA . SER B 1 73 ? 20.438 16.953 4.113 1 98.38 73 SER B CA 1
ATOM 3543 C C . SER B 1 73 ? 21.609 17.891 4.379 1 98.38 73 SER B C 1
ATOM 3545 O O . SER B 1 73 ? 21.516 18.781 5.223 1 98.38 73 SER B O 1
ATOM 3547 N N . THR B 1 74 ? 22.688 17.672 3.617 1 97.44 74 THR B N 1
ATOM 3548 C CA . THR B 1 74 ? 23.859 18.531 3.723 1 97.44 74 THR B CA 1
ATOM 3549 C C . THR B 1 74 ? 24.078 19.297 2.418 1 97.44 74 THR B C 1
ATOM 3551 O O . THR B 1 74 ? 25.141 19.891 2.219 1 97.44 74 THR B O 1
ATOM 3554 N N . ASP B 1 75 ? 23.188 19.203 1.476 1 96 75 ASP B N 1
ATOM 3555 C CA . ASP B 1 75 ? 23.328 19.828 0.163 1 96 75 ASP B CA 1
ATOM 3556 C C . ASP B 1 75 ? 22.094 20.656 -0.194 1 96 75 ASP B C 1
ATOM 3558 O O . ASP B 1 75 ? 21.594 20.578 -1.314 1 96 75 ASP B O 1
ATOM 3562 N N . GLN B 1 76 ? 21.547 21.375 0.823 1 93.94 76 GLN B N 1
ATOM 3563 C CA . GLN B 1 76 ? 20.438 22.328 0.669 1 93.94 76 GLN B CA 1
ATOM 3564 C C . GLN B 1 76 ? 19.172 21.625 0.202 1 93.94 76 GLN B C 1
ATOM 3566 O O . GLN B 1 76 ? 18.453 22.141 -0.652 1 93.94 76 GLN B O 1
ATOM 3571 N N . GLY B 1 77 ? 19 20.375 0.634 1 96.94 77 GLY B N 1
ATOM 3572 C CA . GLY B 1 77 ? 17.75 19.656 0.45 1 96.94 77 GLY B CA 1
ATOM 3573 C C . GLY B 1 77 ? 17.719 18.828 -0.814 1 96.94 77 GLY B C 1
ATOM 3574 O O . GLY B 1 77 ? 16.672 18.25 -1.164 1 96.94 77 GLY B O 1
ATOM 3575 N N . GLU B 1 78 ? 18.797 18.703 -1.533 1 95.81 78 GLU B N 1
ATOM 3576 C CA . GLU B 1 78 ? 18.812 17.938 -2.779 1 95.81 78 GLU B CA 1
ATOM 3577 C C . GLU B 1 78 ? 18.781 16.438 -2.508 1 95.81 78 GLU B C 1
ATOM 3579 O O . GLU B 1 78 ? 18.125 15.688 -3.225 1 95.81 78 GLU B O 1
ATOM 3584 N N . SER B 1 79 ? 19.578 16.031 -1.565 1 97.25 79 SER B N 1
ATOM 3585 C CA . SER B 1 79 ? 19.578 14.633 -1.166 1 97.25 79 SER B CA 1
ATOM 3586 C C . SER B 1 79 ? 19.438 14.484 0.346 1 97.25 79 SER B C 1
ATOM 3588 O O . SER B 1 79 ? 19.766 15.414 1.095 1 97.25 79 SER B O 1
ATOM 3590 N N . TRP B 1 80 ? 18.953 13.367 0.753 1 98.62 80 TRP B N 1
ATOM 3591 C CA . TRP B 1 80 ? 18.609 13.172 2.156 1 98.62 80 TRP B CA 1
ATOM 3592 C C . TRP B 1 80 ? 19.078 11.805 2.645 1 98.62 80 TRP B C 1
ATOM 3594 O O . TRP B 1 80 ? 19.062 10.828 1.89 1 98.62 80 TRP B O 1
ATOM 3604 N N . GLN B 1 81 ? 19.469 11.812 3.857 1 98.19 81 GLN B N 1
ATOM 3605 C CA . GLN B 1 81 ? 19.828 10.578 4.551 1 98.19 81 GLN B CA 1
ATOM 3606 C C . GLN B 1 81 ? 18.891 10.32 5.727 1 98.19 81 GLN B C 1
ATOM 3608 O O . GLN B 1 81 ? 18.766 11.164 6.617 1 98.19 81 GLN B O 1
ATOM 3613 N N . ALA B 1 82 ? 18.266 9.148 5.68 1 98.12 82 ALA B N 1
ATOM 3614 C CA . ALA B 1 82 ? 17.391 8.758 6.793 1 98.12 82 ALA B CA 1
ATOM 3615 C C . ALA B 1 82 ? 18.219 8.445 8.039 1 98.12 82 ALA B C 1
ATOM 3617 O O . ALA B 1 82 ? 19.234 7.758 7.965 1 98.12 82 ALA B O 1
ATOM 3618 N N . GLU B 1 83 ? 17.719 8.93 9.234 1 97.81 83 GLU B N 1
ATOM 3619 C CA . GLU B 1 83 ? 18.5 8.766 10.453 1 97.81 83 GLU B CA 1
ATOM 3620 C C . GLU B 1 83 ? 17.734 7.977 11.508 1 97.81 83 GLU B C 1
ATOM 3622 O O . GLU B 1 83 ? 18.188 7.832 12.641 1 97.81 83 GLU B O 1
ATOM 3627 N N . GLY B 1 84 ? 16.547 7.48 11.203 1 96.31 84 GLY B N 1
ATOM 3628 C CA . GLY B 1 84 ? 15.797 6.633 12.117 1 96.31 84 GLY B CA 1
ATOM 3629 C C . GLY B 1 84 ? 14.75 7.395 12.914 1 96.31 84 GLY B C 1
ATOM 3630 O O . GLY B 1 84 ? 14.43 8.539 12.594 1 96.31 84 GLY B O 1
ATOM 3631 N N . PRO B 1 85 ? 14.148 6.738 13.969 1 96.5 85 PRO B N 1
ATOM 3632 C CA . PRO B 1 85 ? 13.078 7.352 14.758 1 96.5 85 PRO B CA 1
ATOM 3633 C C . PRO B 1 85 ? 13.578 8.5 15.633 1 96.5 85 PRO B C 1
ATOM 3635 O O . PRO B 1 85 ? 14.695 8.445 16.141 1 96.5 85 PRO B O 1
ATOM 3638 N N . LEU B 1 86 ? 12.742 9.469 15.766 1 96.88 86 LEU B N 1
ATOM 3639 C CA . LEU B 1 86 ? 13.07 10.625 16.594 1 96.88 86 LEU B CA 1
ATOM 3640 C C . LEU B 1 86 ? 13.094 10.25 18.078 1 96.88 86 LEU B C 1
ATOM 3642 O O . LEU B 1 86 ? 13.938 10.734 18.828 1 96.88 86 LEU B O 1
ATOM 3646 N N . ALA B 1 87 ? 12.156 9.398 18.469 1 91.88 87 ALA B N 1
ATOM 3647 C CA . ALA B 1 87 ? 12.047 9 19.859 1 91.88 87 ALA B CA 1
ATOM 3648 C C . ALA B 1 87 ? 11.773 7.508 20 1 91.88 87 ALA B C 1
ATOM 3650 O O . ALA B 1 87 ? 11.305 6.871 19.047 1 91.88 87 ALA B O 1
ATOM 3651 N N . GLU B 1 88 ? 12.055 6.984 21.141 1 86 88 GLU B N 1
ATOM 3652 C CA . GLU B 1 88 ? 11.781 5.582 21.438 1 86 88 GLU B CA 1
ATOM 3653 C C . GLU B 1 88 ? 10.32 5.363 21.812 1 86 88 GLU B C 1
ATOM 3655 O O . GLU B 1 88 ? 9.617 6.312 22.172 1 86 88 GLU B O 1
ATOM 3660 N N . ASP B 1 89 ? 10 4.07 21.672 1 81.44 89 ASP B N 1
ATOM 3661 C CA . ASP B 1 89 ? 8.656 3.686 22.109 1 81.44 89 ASP B CA 1
ATOM 3662 C C . ASP B 1 89 ? 8.508 3.834 23.609 1 81.44 89 ASP B C 1
ATOM 3664 O O . ASP B 1 89 ? 9.484 3.754 24.359 1 81.44 89 ASP B O 1
ATOM 3668 N N . ILE B 1 90 ? 7.277 4.215 23.922 1 77.5 90 ILE B N 1
ATOM 3669 C CA . ILE B 1 90 ? 6.957 4.242 25.344 1 77.5 90 ILE B CA 1
ATOM 3670 C C . ILE B 1 90 ? 6.469 2.865 25.797 1 77.5 90 ILE B C 1
ATOM 3672 O O . ILE B 1 90 ? 5.484 2.348 25.266 1 77.5 90 ILE B O 1
ATOM 3676 N N . ASP B 1 91 ? 7.109 2.291 26.703 1 77.81 91 ASP B N 1
ATOM 3677 C CA . ASP B 1 91 ? 6.773 0.95 27.172 1 77.81 91 ASP B CA 1
ATOM 3678 C C . ASP B 1 91 ? 5.328 0.883 27.656 1 77.81 91 ASP B C 1
ATOM 3680 O O . ASP B 1 91 ? 4.883 1.744 28.406 1 77.81 91 ASP B O 1
ATOM 3684 N N . GLY B 1 92 ? 4.602 -0.149 27.281 1 79.56 92 GLY B N 1
ATOM 3685 C CA . GLY B 1 92 ? 3.273 -0.464 27.781 1 79.56 92 GLY B CA 1
ATOM 3686 C C . GLY B 1 92 ? 2.18 0.377 27.141 1 79.56 92 GLY B C 1
ATOM 3687 O O . GLY B 1 92 ? 1.01 0.266 27.516 1 79.56 92 GLY B O 1
ATOM 3688 N N . GLN B 1 93 ? 2.545 1.337 26.359 1 83.31 93 GLN B N 1
ATOM 3689 C CA . GLN B 1 93 ? 1.528 2.154 25.703 1 83.31 93 GLN B CA 1
ATOM 3690 C C . GLN B 1 93 ? 1.568 1.976 24.188 1 83.31 93 GLN B C 1
ATOM 3692 O O . GLN B 1 93 ? 2.645 1.847 23.594 1 83.31 93 GLN B O 1
ATOM 3697 N N . LEU B 1 94 ? 0.328 1.824 23.703 1 92.75 94 LEU B N 1
ATOM 3698 C CA . LEU B 1 94 ? 0.189 1.846 22.25 1 92.75 94 LEU B CA 1
ATOM 3699 C C . LEU B 1 94 ? -0.042 3.268 21.75 1 92.75 94 LEU B C 1
ATOM 3701 O O . LEU B 1 94 ? -1.149 3.799 21.859 1 92.75 94 LEU B O 1
ATOM 3705 N N . ILE B 1 95 ? 1.045 3.904 21.297 1 94.38 95 ILE B N 1
ATOM 3706 C CA . ILE B 1 95 ? 0.998 5.305 20.906 1 94.38 95 ILE B CA 1
ATOM 3707 C C . ILE B 1 95 ? 1.408 5.438 19.438 1 94.38 95 ILE B C 1
ATOM 3709 O O . ILE B 1 95 ? 2.426 4.883 19.016 1 94.38 95 ILE B O 1
ATOM 3713 N N . SER B 1 96 ? 0.583 5.965 18.672 1 95.69 96 SER B N 1
ATOM 3714 C CA . SER B 1 96 ? 1.015 6.492 17.391 1 95.69 96 SER B CA 1
ATOM 3715 C C . SER B 1 96 ? 1.327 7.98 17.469 1 95.69 96 SER B C 1
ATOM 3717 O O . SER B 1 96 ? 0.843 8.672 18.375 1 95.69 96 SER B O 1
ATOM 3719 N N . GLU B 1 97 ? 2.197 8.469 16.578 1 95.56 97 GLU B N 1
ATOM 3720 C CA . GLU B 1 97 ? 2.566 9.875 16.734 1 95.56 97 GLU B CA 1
ATOM 3721 C C . GLU B 1 97 ? 2.902 10.508 15.383 1 95.56 97 GLU B C 1
ATOM 3723 O O . GLU B 1 97 ? 3.234 9.805 14.43 1 95.56 97 GLU B O 1
ATOM 3728 N N . SER B 1 98 ? 2.758 11.75 15.281 1 95.75 98 SER B N 1
ATOM 3729 C CA . SER B 1 98 ? 3.254 12.672 14.266 1 95.75 98 SER B CA 1
ATOM 3730 C C . SER B 1 98 ? 3.945 13.875 14.898 1 95.75 98 SER B C 1
ATOM 3732 O O . SER B 1 98 ? 3.891 14.062 16.125 1 95.75 98 SER B O 1
ATOM 3734 N N . GLY B 1 99 ? 4.684 14.602 14.086 1 97.25 99 GLY B N 1
ATOM 3735 C CA . GLY B 1 99 ? 5.395 15.719 14.695 1 97.25 99 GLY B CA 1
ATOM 3736 C C . GLY B 1 99 ? 5.727 16.828 13.703 1 97.25 99 GLY B C 1
ATOM 3737 O O . GLY B 1 99 ? 5.551 16.656 12.5 1 97.25 99 GLY B O 1
ATOM 3738 N N . ARG B 1 100 ? 6.098 17.953 14.25 1 98.12 100 ARG B N 1
ATOM 3739 C CA . ARG B 1 100 ? 6.609 19.125 13.547 1 98.12 100 ARG B CA 1
ATOM 3740 C C . ARG B 1 100 ? 7.859 19.672 14.227 1 98.12 100 ARG B C 1
ATOM 3742 O O . ARG B 1 100 ? 7.953 19.672 15.461 1 98.12 100 ARG B O 1
ATOM 3749 N N . ILE B 1 101 ? 8.766 20.172 13.391 1 98.31 101 ILE B N 1
ATOM 3750 C CA . ILE B 1 101 ? 9.992 20.656 14.008 1 98.31 101 ILE B CA 1
ATOM 3751 C C . ILE B 1 101 ? 10.156 22.156 13.734 1 98.31 101 ILE B C 1
ATOM 3753 O O . ILE B 1 101 ? 9.664 22.656 12.719 1 98.31 101 ILE B O 1
ATOM 3757 N N . THR B 1 102 ? 10.805 22.828 14.609 1 97.44 102 THR B N 1
ATOM 3758 C CA . THR B 1 102 ? 11.133 24.234 14.539 1 97.44 102 THR B CA 1
ATOM 3759 C C . THR B 1 102 ? 12.594 24.484 14.898 1 97.44 102 THR B C 1
ATOM 3761 O O . THR B 1 102 ? 13.07 24 15.938 1 97.44 102 THR B O 1
ATOM 3764 N N . ALA B 1 103 ? 13.266 25.141 14.062 1 96.06 103 ALA B N 1
ATOM 3765 C CA . ALA B 1 103 ? 14.625 25.594 14.367 1 96.06 103 ALA B CA 1
ATOM 3766 C C . ALA B 1 103 ? 14.602 26.953 15.062 1 96.06 103 ALA B C 1
ATOM 3768 O O . ALA B 1 103 ? 13.977 27.891 14.578 1 96.06 103 ALA B O 1
ATOM 3769 N N . LEU B 1 104 ? 15.305 27.031 16.156 1 94.06 104 LEU B N 1
ATOM 3770 C CA . LEU B 1 104 ? 15.398 28.281 16.891 1 94.06 104 LEU B CA 1
ATOM 3771 C C . LEU B 1 104 ? 16.641 29.062 16.484 1 94.06 104 LEU B C 1
ATOM 3773 O O . LEU B 1 104 ? 17.562 28.5 15.883 1 94.06 104 LEU B O 1
ATOM 3777 N N . ASP B 1 105 ? 16.656 30.328 16.844 1 87.19 105 ASP B N 1
ATOM 3778 C CA . ASP B 1 105 ? 17.734 31.219 16.438 1 87.19 105 ASP B CA 1
ATOM 3779 C C . ASP B 1 105 ? 19.062 30.812 17.094 1 87.19 105 ASP B C 1
ATOM 3781 O O . ASP B 1 105 ? 20.125 31.047 16.531 1 87.19 105 ASP B O 1
ATOM 3785 N N . ASP B 1 106 ? 19 30.188 18.203 1 86.94 106 ASP B N 1
ATOM 3786 C CA . ASP B 1 106 ? 20.219 29.844 18.922 1 86.94 106 ASP B CA 1
ATOM 3787 C C . ASP B 1 106 ? 20.781 28.5 18.438 1 86.94 106 ASP B C 1
ATOM 3789 O O . ASP B 1 106 ? 21.75 27.984 19 1 86.94 106 ASP B O 1
ATOM 3793 N N . GLY B 1 107 ? 20.078 27.953 17.484 1 87.75 107 GLY B N 1
ATOM 3794 C CA . GLY B 1 107 ? 20.578 26.719 16.922 1 87.75 107 GLY B CA 1
ATOM 3795 C C . GLY B 1 107 ? 19.859 25.484 17.469 1 87.75 107 GLY B C 1
ATOM 3796 O O . GLY B 1 107 ? 20.016 24.391 16.922 1 87.75 107 GLY B O 1
ATOM 3797 N N . GLU B 1 108 ? 19.109 25.656 18.484 1 94.88 108 GLU B N 1
ATOM 3798 C CA . GLU B 1 108 ? 18.344 24.547 19.031 1 94.88 108 GLU B CA 1
ATOM 3799 C C . GLU B 1 108 ? 17.203 24.141 18.109 1 94.88 108 GLU B C 1
ATOM 3801 O O . GLU B 1 108 ? 16.609 24.984 17.438 1 94.88 108 GLU B O 1
ATOM 3806 N N . LEU B 1 109 ? 16.984 22.812 18 1 97.31 109 LEU B N 1
ATOM 3807 C CA . LEU B 1 109 ? 15.836 22.266 17.297 1 97.31 109 LEU B CA 1
ATOM 3808 C C . LEU B 1 109 ? 14.797 21.734 18.281 1 97.31 109 LEU B C 1
ATOM 3810 O O . LEU B 1 109 ? 15.141 21.031 19.234 1 97.31 109 LEU B O 1
ATOM 3814 N N . VAL B 1 110 ? 13.594 22.125 18.062 1 98 110 VAL B N 1
ATOM 3815 C CA . VAL B 1 110 ? 12.492 21.656 18.906 1 98 110 VAL B CA 1
ATOM 3816 C C . VAL B 1 110 ? 11.523 20.844 18.062 1 98 110 VAL B C 1
ATOM 3818 O O . VAL B 1 110 ? 11.156 21.25 16.953 1 98 110 VAL B O 1
ATOM 3821 N N . ALA B 1 111 ? 11.188 19.641 18.594 1 98.31 111 ALA B N 1
ATOM 3822 C CA . ALA B 1 111 ? 10.156 18.812 17.969 1 98.31 111 ALA B CA 1
ATOM 3823 C C . ALA B 1 111 ? 8.891 18.797 18.812 1 98.31 111 ALA B C 1
ATOM 3825 O O . ALA B 1 111 ? 8.93 18.406 19.984 1 98.31 111 ALA B O 1
ATOM 3826 N N . LEU B 1 112 ? 7.84 19.312 18.266 1 98.06 112 LEU B N 1
ATOM 3827 C CA . LEU B 1 112 ? 6.516 19.141 18.859 1 98.06 112 LEU B CA 1
ATOM 3828 C C . LEU B 1 112 ? 5.852 17.875 18.344 1 98.06 112 LEU B C 1
ATOM 3830 O O . LEU B 1 112 ? 5.574 17.75 17.156 1 98.06 112 LEU B O 1
ATOM 3834 N N . LEU B 1 113 ? 5.617 16.938 19.266 1 97.38 113 LEU B N 1
ATOM 3835 C CA . LEU B 1 113 ? 5.008 15.656 18.906 1 97.38 113 LEU B CA 1
ATOM 3836 C C . LEU B 1 113 ? 3.529 15.641 19.281 1 97.38 113 LEU B C 1
ATOM 3838 O O . LEU B 1 113 ? 3.145 16.125 20.344 1 97.38 113 LEU B O 1
ATOM 3842 N N . HIS B 1 114 ? 2.738 15.234 18.359 1 96.75 114 HIS B N 1
ATOM 3843 C CA . HIS B 1 114 ? 1.33 14.914 18.562 1 96.75 114 HIS B CA 1
ATOM 3844 C C . HIS B 1 114 ? 1.129 13.422 18.781 1 96.75 114 HIS B C 1
ATOM 3846 O O . HIS B 1 114 ? 1.246 12.625 17.844 1 96.75 114 HIS B O 1
ATOM 3852 N N . ARG B 1 115 ? 0.84 13.062 20 1 95.62 115 ARG B N 1
ATOM 3853 C CA . ARG B 1 115 ? 0.718 11.648 20.375 1 95.62 115 ARG B CA 1
ATOM 3854 C C . ARG B 1 115 ? -0.747 11.242 20.484 1 95.62 115 ARG B C 1
ATOM 3856 O O . ARG B 1 115 ? -1.574 12 21 1 95.62 115 ARG B O 1
ATOM 3863 N N . HIS B 1 116 ? -1.07 10.117 19.938 1 95.56 116 HIS B N 1
ATOM 3864 C CA . HIS B 1 116 ? -2.404 9.523 19.969 1 95.56 116 HIS B CA 1
ATOM 3865 C C . HIS B 1 116 ? -2.418 8.242 20.797 1 95.56 116 HIS B C 1
ATOM 3867 O O . HIS B 1 116 ? -1.722 7.277 20.453 1 95.56 116 HIS B O 1
ATOM 3873 N N . ASP B 1 117 ? -3.172 8.219 21.859 1 94.69 117 ASP B N 1
ATOM 3874 C CA . ASP B 1 117 ? -3.309 7.012 22.672 1 94.69 117 ASP B CA 1
ATOM 3875 C C . ASP B 1 117 ? -4.262 6.012 22.016 1 94.69 117 ASP B C 1
ATOM 3877 O O . ASP B 1 117 ? -5.473 6.23 22 1 94.69 117 ASP B O 1
ATOM 3881 N N . ARG B 1 118 ? -3.695 4.938 21.609 1 95.75 118 ARG B N 1
ATOM 3882 C CA . ARG B 1 118 ? -4.449 3.939 20.859 1 95.75 118 ARG B CA 1
ATOM 3883 C C . ARG B 1 118 ? -4.859 2.773 21.75 1 95.75 118 ARG B C 1
ATOM 3885 O O . ARG B 1 118 ? -5.418 1.785 21.266 1 95.75 118 ARG B O 1
ATOM 3892 N N . THR B 1 119 ? -4.613 2.811 22.969 1 94.19 119 THR B N 1
ATOM 3893 C CA . THR B 1 119 ? -4.73 1.688 23.906 1 94.19 119 THR B CA 1
ATOM 3894 C C . THR B 1 119 ? -6.18 1.211 23.984 1 94.19 119 THR B C 1
ATOM 3896 O O . THR B 1 119 ? -6.441 0.007 23.953 1 94.19 119 THR B O 1
ATOM 3899 N N . ALA B 1 120 ? -7.117 2.102 24.094 1 93.38 120 ALA B N 1
ATOM 3900 C CA . ALA B 1 120 ? -8.523 1.736 24.266 1 93.38 120 ALA B CA 1
ATOM 3901 C C . ALA B 1 120 ? -9.141 1.289 22.938 1 93.38 120 ALA B C 1
ATOM 3903 O O . ALA B 1 120 ? -10.164 0.611 22.922 1 93.38 120 ALA B O 1
ATOM 3904 N N . HIS B 1 121 ? -8.516 1.696 21.859 1 92.94 121 HIS B N 1
ATOM 3905 C CA . HIS B 1 121 ? -9.07 1.397 20.547 1 92.94 121 HIS B CA 1
ATOM 3906 C C . HIS B 1 121 ? -7.977 0.947 19.578 1 92.94 121 HIS B C 1
ATOM 3908 O O . HIS B 1 121 ? -7.789 1.552 18.516 1 92.94 121 HIS B O 1
ATOM 3914 N N . PRO B 1 122 ? -7.316 -0.185 19.859 1 93.25 122 PRO B N 1
ATOM 3915 C CA . PRO B 1 122 ? -6.156 -0.617 19.078 1 93.25 122 PRO B CA 1
ATOM 3916 C C . PRO B 1 122 ? -6.527 -1.095 17.672 1 93.25 122 PRO B C 1
ATOM 3918 O O . PRO B 1 122 ? -5.652 -1.27 16.828 1 93.25 122 PRO B O 1
ATOM 3921 N N . HIS B 1 123 ? -7.816 -1.307 17.344 1 93.06 123 HIS B N 1
ATOM 3922 C CA . HIS B 1 123 ? -8.242 -1.832 16.062 1 93.06 123 HIS B CA 1
ATOM 3923 C C . HIS B 1 123 ? -9.086 -0.812 15.305 1 93.06 123 HIS B C 1
ATOM 3925 O O . HIS B 1 123 ? -9.836 -1.174 14.391 1 93.06 123 HIS B O 1
ATOM 3931 N N . GLU B 1 124 ? -8.984 0.472 15.742 1 91.38 124 GLU B N 1
ATOM 3932 C CA . GLU B 1 124 ? -9.742 1.551 15.109 1 91.38 124 GLU B CA 1
ATOM 3933 C C . GLU B 1 124 ? -8.805 2.654 14.617 1 91.38 124 GLU B C 1
ATOM 3935 O O . GLU B 1 124 ? -7.66 2.746 15.047 1 91.38 124 GLU B O 1
ATOM 3940 N N . GLY B 1 125 ? -9.336 3.455 13.641 1 90.38 125 GLY B N 1
ATOM 3941 C CA . GLY B 1 125 ? -8.602 4.637 13.211 1 90.38 125 GLY B CA 1
ATOM 3942 C C . GLY B 1 125 ? -8.523 5.711 14.281 1 90.38 125 GLY B C 1
ATOM 3943 O O . GLY B 1 125 ? -8.828 5.457 15.453 1 90.38 125 GLY B O 1
ATOM 3944 N N . LEU B 1 126 ? -8.078 6.859 13.867 1 91.12 126 LEU B N 1
ATOM 3945 C CA . LEU B 1 126 ? -7.887 7.961 14.805 1 91.12 126 LEU B CA 1
ATOM 3946 C C . LEU B 1 126 ? -9.227 8.57 15.203 1 91.12 126 LEU B C 1
ATOM 3948 O O . LEU B 1 126 ? -9.359 9.117 16.297 1 91.12 126 LEU B O 1
ATOM 3952 N N . ALA B 1 127 ? -10.172 8.555 14.297 1 87 127 ALA B N 1
ATOM 3953 C CA . ALA B 1 127 ? -11.461 9.195 14.516 1 87 127 ALA B CA 1
ATOM 3954 C C . ALA B 1 127 ? -12.594 8.164 14.516 1 87 127 ALA B C 1
ATOM 3956 O O . ALA B 1 127 ? -12.586 7.227 13.719 1 87 127 ALA B O 1
ATOM 3957 N N . ASN B 1 128 ? -13.508 8.352 15.414 1 86.19 128 ASN B N 1
ATOM 3958 C CA . ASN B 1 128 ? -14.734 7.551 15.461 1 86.19 128 ASN B CA 1
ATOM 3959 C C . ASN B 1 128 ? -15.695 7.934 14.336 1 86.19 128 ASN B C 1
ATOM 3961 O O . ASN B 1 128 ? -16.141 9.078 14.258 1 86.19 128 ASN B O 1
ATOM 3965 N N . PRO B 1 129 ? -16.016 6.992 13.484 1 81.44 129 PRO B N 1
ATOM 3966 C CA . PRO B 1 129 ? -16.875 7.34 12.352 1 81.44 129 PRO B CA 1
ATOM 3967 C C . PRO B 1 129 ? -18.281 7.754 12.773 1 81.44 129 PRO B C 1
ATOM 3969 O O . PRO B 1 129 ? -18.969 8.469 12.039 1 81.44 129 PRO B O 1
ATOM 3972 N N . GLU B 1 130 ? -18.766 7.344 13.844 1 82.62 130 GLU B N 1
ATOM 3973 C CA . GLU B 1 130 ? -20.109 7.637 14.305 1 82.62 130 GLU B CA 1
ATOM 3974 C C . GLU B 1 130 ? -20.188 9.008 14.969 1 82.62 130 GLU B C 1
ATOM 3976 O O . GLU B 1 130 ? -21.156 9.75 14.773 1 82.62 130 GLU B O 1
ATOM 3981 N N . THR B 1 131 ? -19.141 9.359 15.727 1 82.56 131 THR B N 1
ATOM 3982 C CA . THR B 1 131 ? -19.219 10.57 16.531 1 82.56 131 THR B CA 1
ATOM 3983 C C . THR B 1 131 ? -18.281 11.648 15.992 1 82.56 131 THR B C 1
ATOM 3985 O O . THR B 1 131 ? -18.359 12.805 16.406 1 82.56 131 THR B O 1
ATOM 3988 N N . MET B 1 132 ? -17.328 11.289 15.109 1 77.25 132 MET B N 1
ATOM 3989 C CA . MET B 1 132 ? -16.281 12.148 14.594 1 77.25 132 MET B CA 1
ATOM 3990 C C . MET B 1 132 ? -15.297 12.531 15.695 1 77.25 132 MET B C 1
ATOM 3992 O O . MET B 1 132 ? -14.523 13.484 15.547 1 77.25 132 MET B O 1
ATOM 3996 N N . GLY B 1 133 ? -15.445 11.82 16.797 1 84.44 133 GLY B N 1
ATOM 3997 C CA . GLY B 1 133 ? -14.523 12.07 17.891 1 84.44 133 GLY B CA 1
ATOM 3998 C C . GLY B 1 133 ? -13.156 11.445 17.672 1 84.44 133 GLY B C 1
ATOM 3999 O O . GLY B 1 133 ? -13.016 10.508 16.891 1 84.44 133 GLY B O 1
ATOM 4000 N N . PHE B 1 134 ? -12.188 11.953 18.375 1 90.44 134 PHE B N 1
ATOM 4001 C CA . PHE B 1 134 ? -10.797 11.531 18.219 1 90.44 134 PHE B CA 1
ATOM 4002 C C . PHE B 1 134 ? -10.359 10.68 19.406 1 90.44 134 PHE B C 1
ATOM 4004 O O . PHE B 1 134 ? -10.898 10.805 20.5 1 90.44 134 PHE B O 1
ATOM 4011 N N . VAL B 1 135 ? -9.383 9.766 19.203 1 92.75 135 VAL B N 1
ATOM 4012 C CA . VAL B 1 135 ? -8.703 9.109 20.328 1 92.75 135 VAL B CA 1
ATOM 4013 C C . VAL B 1 135 ? -8.047 10.156 21.219 1 92.75 135 VAL B C 1
ATOM 4015 O O . VAL B 1 135 ? -7.781 11.281 20.781 1 92.75 135 VAL B O 1
ATOM 4018 N N . PRO B 1 136 ? -7.781 9.82 22.453 1 91.94 136 PRO B N 1
ATOM 4019 C CA . PRO B 1 136 ? -7.09 10.797 23.297 1 91.94 136 PRO B CA 1
ATOM 4020 C C . PRO B 1 136 ? -5.738 11.219 22.719 1 91.94 136 PRO B C 1
ATOM 4022 O O . PRO B 1 136 ? -4.992 10.383 22.203 1 91.94 136 PRO B O 1
ATOM 4025 N N . THR B 1 137 ? -5.516 12.539 22.797 1 93.56 137 THR B N 1
ATOM 4026 C CA . THR B 1 137 ? -4.273 13.07 22.25 1 93.56 137 THR B CA 1
ATOM 4027 C C . THR B 1 137 ? -3.5 13.852 23.312 1 93.56 137 THR B C 1
ATOM 4029 O O . THR B 1 137 ? -4.086 14.336 24.281 1 93.56 137 THR B O 1
ATOM 4032 N N . ASP B 1 138 ? -2.238 13.906 23.141 1 92.31 138 ASP B N 1
ATOM 4033 C CA . ASP B 1 138 ? -1.384 14.797 23.922 1 92.31 138 ASP B CA 1
ATOM 4034 C C . ASP B 1 138 ? -0.253 15.359 23.062 1 92.31 138 ASP B C 1
ATOM 4036 O O . ASP B 1 138 ? 0.062 14.82 22 1 92.31 138 ASP B O 1
ATOM 4040 N N . PHE B 1 139 ? 0.239 16.516 23.531 1 96.38 139 PHE B N 1
ATOM 4041 C CA . PHE B 1 139 ? 1.427 17.109 22.922 1 96.38 139 PHE B CA 1
ATOM 4042 C C . PHE B 1 139 ? 2.656 16.859 23.781 1 96.38 139 PHE B C 1
ATOM 4044 O O . PHE B 1 139 ? 2.572 16.906 25.016 1 96.38 139 PHE B O 1
ATOM 4051 N N . ALA B 1 140 ? 3.738 16.578 23.141 1 96.62 140 ALA B N 1
ATOM 4052 C CA . ALA B 1 140 ? 5.023 16.438 23.828 1 96.62 140 ALA B CA 1
ATOM 4053 C C . ALA B 1 140 ? 6.125 17.172 23.062 1 96.62 140 ALA B C 1
ATOM 4055 O O . ALA B 1 140 ? 6.074 17.297 21.844 1 96.62 140 ALA B O 1
ATOM 4056 N N . LEU B 1 141 ? 7.09 17.688 23.812 1 97.62 141 LEU B N 1
ATOM 4057 C CA . LEU B 1 141 ? 8.195 18.422 23.219 1 97.62 141 LEU B CA 1
ATOM 4058 C C . LEU B 1 141 ? 9.508 17.656 23.391 1 97.62 141 LEU B C 1
ATOM 4060 O O . LEU B 1 141 ? 9.805 17.172 24.484 1 97.62 141 LEU B O 1
ATOM 4064 N N . ALA B 1 142 ? 10.234 17.453 22.359 1 97.75 142 ALA B N 1
ATOM 4065 C CA . ALA B 1 142 ? 11.617 17 22.359 1 97.75 142 ALA B CA 1
ATOM 4066 C C . ALA B 1 142 ? 12.555 18.094 21.859 1 97.75 142 ALA B C 1
ATOM 4068 O O . ALA B 1 142 ? 12.164 18.922 21.031 1 97.75 142 ALA B O 1
ATOM 4069 N N . ARG B 1 143 ? 13.766 18.094 22.328 1 97.75 143 ARG B N 1
ATOM 4070 C CA . ARG B 1 143 ? 14.734 19.125 21.969 1 97.75 143 ARG B CA 1
ATOM 4071 C C . ARG B 1 143 ? 16.047 18.516 21.516 1 97.75 143 ARG B C 1
ATOM 4073 O O . ARG B 1 143 ? 16.453 17.453 21.984 1 97.75 143 ARG B O 1
ATOM 4080 N N . SER B 1 144 ? 16.688 19.109 20.609 1 98.12 144 SER B N 1
ATOM 4081 C CA . SER B 1 144 ? 18.031 18.781 20.156 1 98.12 144 SER B CA 1
ATOM 4082 C C . SER B 1 144 ? 18.953 20 20.219 1 98.12 144 SER B C 1
ATOM 4084 O O . SER B 1 144 ? 18.609 21.062 19.719 1 98.12 144 SER B O 1
ATOM 4086 N N . THR B 1 145 ? 20.109 19.812 20.812 1 96.94 145 THR B N 1
ATOM 4087 C CA . THR B 1 145 ? 21.094 20.875 20.906 1 96.94 145 THR B CA 1
ATOM 4088 C C . THR B 1 145 ? 22.328 20.562 20.047 1 96.94 145 THR B C 1
ATOM 4090 O O . THR B 1 145 ? 23.359 21.219 20.156 1 96.94 145 THR B O 1
ATOM 4093 N N . ASP B 1 146 ? 22.266 19.516 19.266 1 96.62 146 ASP B N 1
ATOM 4094 C CA . ASP B 1 146 ? 23.391 19.078 18.438 1 96.62 146 ASP B CA 1
ATOM 4095 C C . ASP B 1 146 ? 22.969 18.922 16.984 1 96.62 146 ASP B C 1
ATOM 4097 O O . ASP B 1 146 ? 23.312 17.938 16.328 1 96.62 146 ASP B O 1
ATOM 4101 N N . ASN B 1 147 ? 22.156 19.844 16.531 1 94.88 147 ASN B N 1
ATOM 4102 C CA . ASN B 1 147 ? 21.734 19.922 15.141 1 94.88 147 ASN B CA 1
ATOM 4103 C C . ASN B 1 147 ? 20.859 18.734 14.742 1 94.88 147 ASN B C 1
ATOM 4105 O O . ASN B 1 147 ? 20.953 18.234 13.625 1 94.88 147 ASN B O 1
ATOM 4109 N N . GLY B 1 148 ? 20.078 18.188 15.688 1 95.56 148 GLY B N 1
ATOM 4110 C CA . GLY B 1 148 ? 19.109 17.141 15.383 1 95.56 148 GLY B CA 1
ATOM 4111 C C . GLY B 1 148 ? 19.703 15.742 15.422 1 95.56 148 GLY B C 1
ATOM 4112 O O . GLY B 1 148 ? 19.031 14.773 15.039 1 95.56 148 GLY B O 1
ATOM 4113 N N . GLN B 1 149 ? 20.938 15.586 15.852 1 95.19 149 GLN B N 1
ATOM 4114 C CA . GLN B 1 149 ? 21.578 14.273 15.906 1 95.19 149 GLN B CA 1
ATOM 4115 C C . GLN B 1 149 ? 21 13.438 17.047 1 95.19 149 GLN B C 1
ATOM 4117 O O . GLN B 1 149 ? 20.844 12.219 16.922 1 95.19 149 GLN B O 1
ATOM 4122 N N . THR B 1 150 ? 20.781 14.102 18.141 1 96.19 150 THR B N 1
ATOM 4123 C CA . THR B 1 150 ? 20.125 13.453 19.266 1 96.19 150 THR B CA 1
ATOM 4124 C C . THR B 1 150 ? 19.016 14.336 19.828 1 96.19 150 THR B C 1
ATOM 4126 O O . THR B 1 150 ? 19.016 15.555 19.625 1 96.19 150 THR B O 1
ATOM 4129 N N . TRP B 1 151 ? 18.078 13.688 20.438 1 97.69 151 TRP B N 1
ATOM 4130 C CA . TRP B 1 151 ? 16.906 14.375 20.969 1 97.69 151 TRP B CA 1
ATOM 4131 C C . TRP B 1 151 ? 16.672 14.016 22.438 1 97.69 151 TRP B C 1
ATOM 4133 O O . TRP B 1 151 ? 16.906 12.875 22.844 1 97.69 151 TRP B O 1
ATOM 4143 N N . SER B 1 152 ? 16.25 14.938 23.219 1 96.5 152 SER B N 1
ATOM 4144 C CA . SER B 1 152 ? 15.773 14.625 24.578 1 96.5 152 SER B CA 1
ATOM 4145 C C . SER B 1 152 ? 14.531 13.75 24.531 1 96.5 152 SER B C 1
ATOM 4147 O O . SER B 1 152 ? 13.797 13.742 23.547 1 96.5 152 SER B O 1
ATOM 4149 N N . PRO B 1 153 ? 14.336 12.977 25.609 1 94.75 153 PRO B N 1
ATOM 4150 C CA . PRO B 1 153 ? 13.039 12.305 25.672 1 94.75 153 PRO B CA 1
ATOM 4151 C C . PRO B 1 153 ? 11.867 13.281 25.594 1 94.75 153 PRO B C 1
ATOM 4153 O O . PRO B 1 153 ? 11.922 14.375 26.172 1 94.75 153 PRO B O 1
ATOM 4156 N N . PRO B 1 154 ? 10.898 12.938 24.828 1 95.38 154 PRO B N 1
ATOM 4157 C CA . PRO B 1 154 ? 9.742 13.836 24.75 1 95.38 154 PRO B CA 1
ATOM 4158 C C . PRO B 1 154 ? 9.102 14.086 26.109 1 95.38 154 PRO B C 1
ATOM 4160 O O . PRO B 1 154 ? 8.938 13.148 26.906 1 95.38 154 PRO B O 1
ATOM 4163 N N . GLN B 1 155 ? 8.75 15.305 26.359 1 94.69 155 GLN B N 1
ATOM 4164 C CA . GLN B 1 155 ? 8.062 15.703 27.578 1 94.69 155 GLN B CA 1
ATOM 4165 C C . GLN B 1 155 ? 6.656 16.219 27.281 1 94.69 155 GLN B C 1
ATOM 4167 O O . GLN B 1 155 ? 6.484 17.141 26.484 1 94.69 155 GLN B O 1
ATOM 4172 N N . SER B 1 156 ? 5.703 15.648 27.938 1 94.5 156 SER B N 1
ATOM 4173 C CA . SER B 1 156 ? 4.316 16.047 27.719 1 94.5 156 SER B CA 1
ATOM 4174 C C . SER B 1 156 ? 4.086 17.5 28.172 1 94.5 156 SER B C 1
ATOM 4176 O O . SER B 1 156 ? 4.609 17.922 29.188 1 94.5 156 SER B O 1
ATOM 4178 N N . ILE B 1 157 ? 3.227 18.156 27.344 1 94.38 157 ILE B N 1
ATOM 4179 C CA . ILE B 1 157 ? 2.824 19.516 27.703 1 94.38 157 ILE B CA 1
ATOM 4180 C C . ILE B 1 157 ? 1.437 19.484 28.344 1 94.38 157 ILE B C 1
ATOM 4182 O O . ILE B 1 157 ? 0.583 18.688 27.953 1 94.38 157 ILE B O 1
ATOM 4186 N N . THR B 1 158 ? 1.281 20.344 29.359 1 92.88 158 THR B N 1
ATOM 4187 C CA . THR B 1 158 ? -0.048 20.547 29.922 1 92.88 158 THR B CA 1
ATOM 4188 C C . THR B 1 158 ? -0.812 21.609 29.156 1 92.88 158 THR B C 1
ATOM 4190 O O . THR B 1 158 ? -0.438 22.781 29.156 1 92.88 158 THR B O 1
ATOM 4193 N N . PRO B 1 159 ? -1.798 21.188 28.5 1 92.88 159 PRO B N 1
ATOM 4194 C CA . PRO B 1 159 ? -2.547 22.203 27.75 1 92.88 159 PRO B CA 1
ATOM 4195 C C . PRO B 1 159 ? -3.295 23.172 28.672 1 92.88 159 PRO B C 1
ATOM 4197 O O . PRO B 1 159 ? -3.658 22.812 29.797 1 92.88 159 PRO B O 1
ATOM 4200 N N . PRO B 1 160 ? -3.537 24.344 28.188 1 94.69 160 PRO B N 1
ATOM 4201 C CA . PRO B 1 160 ? -4.281 25.328 28.953 1 94.69 160 PRO B CA 1
ATOM 4202 C C . PRO B 1 160 ? -5.789 25.109 28.922 1 94.69 160 PRO B C 1
ATOM 4204 O O . PRO B 1 160 ? -6.543 25.812 29.594 1 94.69 160 PRO B O 1
ATOM 4207 N N . LEU B 1 161 ? -6.207 24.281 28.156 1 89.88 161 LEU B N 1
ATOM 4208 C CA . LEU B 1 161 ? -7.613 23.922 28.047 1 89.88 161 LEU B CA 1
ATOM 4209 C C . LEU B 1 161 ? -7.812 22.422 28.266 1 89.88 161 LEU B C 1
ATOM 4211 O O . LEU B 1 161 ? -7.176 21.609 27.594 1 89.88 161 LEU B O 1
ATOM 4215 N N . VAL B 1 162 ? -8.68 22.094 29.219 1 84.62 162 VAL B N 1
ATOM 4216 C CA . VAL B 1 162 ? -8.906 20.688 29.562 1 84.62 162 VAL B CA 1
ATOM 4217 C C . VAL B 1 162 ? -10.148 20.172 28.828 1 84.62 162 VAL B C 1
ATOM 4219 O O . VAL B 1 162 ? -11.156 20.875 28.734 1 84.62 162 VAL B O 1
ATOM 4222 N N . GLY B 1 163 ? -9.945 18.953 28.406 1 82.62 163 GLY B N 1
ATOM 4223 C CA . GLY B 1 163 ? -11.164 18.344 27.891 1 82.62 163 GLY B CA 1
ATOM 4224 C C . GLY B 1 163 ? -11.039 17.875 26.469 1 82.62 163 GLY B C 1
ATOM 4225 O O . GLY B 1 163 ? -11.25 16.688 26.172 1 82.62 163 GLY B O 1
ATOM 4226 N N . PRO B 1 164 ? -10.719 18.812 25.656 1 83.69 164 PRO B N 1
ATOM 4227 C CA . PRO B 1 164 ? -10.727 18.406 24.234 1 83.69 164 PRO B CA 1
ATOM 4228 C C . PRO B 1 164 ? -9.469 17.641 23.844 1 83.69 164 PRO B C 1
ATOM 4230 O O . PRO B 1 164 ? -8.461 17.703 24.547 1 83.69 164 PRO B O 1
ATOM 4233 N N . SER B 1 165 ? -9.656 16.859 22.75 1 87.94 165 SER B N 1
ATOM 4234 C CA . SER B 1 165 ? -8.484 16.484 21.969 1 87.94 165 SER B CA 1
ATOM 4235 C C . SER B 1 165 ? -8.055 17.609 21.047 1 87.94 165 SER B C 1
ATOM 4237 O O . SER B 1 165 ? -8.789 18.578 20.859 1 87.94 165 SER B O 1
ATOM 4239 N N . PHE B 1 166 ? -6.805 17.562 20.562 1 91.31 166 PHE B N 1
ATOM 4240 C CA . PHE B 1 166 ? -6.246 18.641 19.766 1 91.31 166 PHE B CA 1
ATOM 4241 C C . PHE B 1 166 ? -5.629 18.094 18.484 1 91.31 166 PHE B C 1
ATOM 4243 O O . PHE B 1 166 ? -5.367 16.891 18.375 1 91.31 166 PHE B O 1
ATOM 4250 N N . GLU B 1 167 ? -5.488 18.984 17.562 1 91.56 167 GLU B N 1
ATOM 4251 C CA . GLU B 1 167 ? -4.832 18.656 16.297 1 91.56 167 GLU B CA 1
ATOM 4252 C C . GLU B 1 167 ? -3.492 19.375 16.172 1 91.56 167 GLU B C 1
ATOM 4254 O O . GLU B 1 167 ? -3.285 20.422 16.766 1 91.56 167 GLU B O 1
ATOM 4259 N N . LEU B 1 168 ? -2.619 18.75 15.453 1 93.31 168 LEU B N 1
ATOM 4260 C CA . LEU B 1 168 ? -1.354 19.391 15.102 1 93.31 168 LEU B CA 1
ATOM 4261 C C . LEU B 1 168 ? -1.147 19.391 13.594 1 93.31 168 LEU B C 1
ATOM 4263 O O . LEU B 1 168 ? -1.053 18.328 12.977 1 93.31 168 LEU B O 1
ATOM 4267 N N . CYS B 1 169 ? -1.026 20.562 13.016 1 92.44 169 CYS B N 1
ATOM 4268 C CA . CYS B 1 169 ? -0.872 20.609 11.57 1 92.44 169 CYS B CA 1
ATOM 4269 C C . CYS B 1 169 ? 0.22 21.609 11.172 1 92.44 169 CYS B C 1
ATOM 4271 O O . CYS B 1 169 ? 0.488 21.797 9.984 1 92.44 169 CYS B O 1
ATOM 4273 N N . CYS B 1 170 ? 0.88 22.25 12.078 1 93.5 170 CYS B N 1
ATOM 4274 C CA . CYS B 1 170 ? 1.963 23.188 11.781 1 93.5 170 CYS B CA 1
ATOM 4275 C C . CYS B 1 170 ? 3.002 23.188 12.898 1 93.5 170 CYS B C 1
ATOM 4277 O O . CYS B 1 170 ? 2.727 22.734 14.008 1 93.5 170 CYS B O 1
ATOM 4279 N N . PRO B 1 171 ? 4.199 23.641 12.562 1 96.88 171 PRO B N 1
ATOM 4280 C CA . PRO B 1 171 ? 5.195 23.812 13.625 1 96.88 171 PRO B CA 1
ATOM 4281 C C . PRO B 1 171 ? 4.836 24.953 14.578 1 96.88 171 PRO B C 1
ATOM 4283 O O . PRO B 1 171 ? 3.885 25.703 14.328 1 96.88 171 PRO B O 1
ATOM 4286 N N . ILE B 1 172 ? 5.582 24.984 15.641 1 97.5 172 ILE B N 1
ATOM 4287 C CA . ILE B 1 172 ? 5.488 26.125 16.547 1 97.5 172 ILE B CA 1
ATOM 4288 C C . ILE B 1 172 ? 5.82 27.422 15.805 1 97.5 172 ILE B C 1
ATOM 4290 O O . ILE B 1 172 ? 6.766 27.453 15.016 1 97.5 172 ILE B O 1
ATOM 4294 N N . THR B 1 173 ? 4.973 28.438 16.016 1 97.25 173 THR B N 1
ATOM 4295 C CA . THR B 1 173 ? 5.273 29.781 15.516 1 97.25 173 THR B CA 1
ATOM 4296 C C . THR B 1 173 ? 6.023 30.594 16.562 1 97.25 173 THR B C 1
ATOM 4298 O O . THR B 1 173 ? 5.484 30.875 17.641 1 97.25 173 THR B O 1
ATOM 4301 N N . VAL B 1 174 ? 7.223 30.906 16.25 1 97.12 174 VAL B N 1
ATOM 4302 C CA . VAL B 1 174 ? 7.996 31.766 17.141 1 97.12 174 VAL B CA 1
ATOM 4303 C C . VAL B 1 174 ? 7.793 33.219 16.75 1 97.12 174 VAL B C 1
ATOM 4305 O O . VAL B 1 174 ? 8.203 33.656 15.656 1 97.12 174 VAL B O 1
ATOM 4308 N N . LEU B 1 175 ? 7.203 33.969 17.641 1 97.75 175 LEU B N 1
ATOM 4309 C CA . LEU B 1 175 ? 6.93 35.375 17.359 1 97.75 175 LEU B CA 1
ATOM 4310 C C . LEU B 1 175 ? 8.164 36.25 17.609 1 97.75 175 LEU B C 1
ATOM 4312 O O . LEU B 1 175 ? 9.062 35.844 18.344 1 97.75 175 LEU B O 1
ATOM 4316 N N . LYS B 1 176 ? 8.164 37.438 17.031 1 95.94 176 LYS B N 1
ATOM 4317 C CA . LYS B 1 176 ? 9.281 38.375 17.172 1 95.94 176 LYS B CA 1
ATOM 4318 C C . LYS B 1 176 ? 9.453 38.812 18.625 1 95.94 176 LYS B C 1
ATOM 4320 O O . LYS B 1 176 ? 10.562 39.094 19.062 1 95.94 176 LYS B O 1
ATOM 4325 N N . ASP B 1 177 ? 8.414 38.781 19.406 1 96.94 177 ASP B N 1
ATOM 4326 C CA . ASP B 1 177 ? 8.492 39.219 20.797 1 96.94 177 ASP B CA 1
ATOM 4327 C C . ASP B 1 177 ? 8.922 38.062 21.703 1 96.94 177 ASP B C 1
ATOM 4329 O O . ASP B 1 177 ? 8.906 38.219 22.938 1 96.94 177 ASP B O 1
ATOM 4333 N N . GLY B 1 178 ? 9.203 36.938 21.109 1 96.25 178 GLY B N 1
ATOM 4334 C CA . GLY B 1 178 ? 9.758 35.812 21.859 1 96.25 178 GLY B CA 1
ATOM 4335 C C . GLY B 1 178 ? 8.727 34.781 22.25 1 96.25 178 GLY B C 1
ATOM 4336 O O . GLY B 1 178 ? 9.07 33.656 22.641 1 96.25 178 GLY B O 1
ATOM 4337 N N . ARG B 1 179 ? 7.41 35.125 22.203 1 98.06 179 ARG B N 1
ATOM 4338 C CA . ARG B 1 179 ? 6.367 34.156 22.516 1 98.06 179 ARG B CA 1
ATOM 4339 C C . ARG B 1 179 ? 6.32 33.062 21.469 1 98.06 179 ARG B C 1
ATOM 4341 O O . ARG B 1 179 ? 6.645 33.281 20.297 1 98.06 179 ARG B O 1
ATOM 4348 N N . TRP B 1 180 ? 5.973 31.859 21.984 1 98.25 180 TRP B N 1
ATOM 4349 C CA . TRP B 1 180 ? 5.676 30.734 21.109 1 98.25 180 TRP B CA 1
ATOM 4350 C C . TRP B 1 180 ? 4.168 30.516 20.984 1 98.25 180 TRP B C 1
ATOM 4352 O O . TRP B 1 180 ? 3.443 30.578 21.969 1 98.25 180 TRP B O 1
ATOM 4362 N N . LEU B 1 181 ? 3.746 30.344 19.797 1 98.5 181 LEU B N 1
ATOM 4363 C CA . LEU B 1 181 ? 2.363 29.938 19.578 1 98.5 181 LEU B CA 1
ATOM 4364 C C . LEU B 1 181 ? 2.297 28.5 19.047 1 98.5 181 LEU B C 1
ATOM 4366 O O . LEU B 1 181 ? 3.109 28.109 18.219 1 98.5 181 LEU B O 1
ATOM 4370 N N . LEU B 1 182 ? 1.438 27.719 19.578 1 98.06 182 LEU B N 1
ATOM 4371 C CA . LEU B 1 182 ? 1.04 26.422 19.047 1 98.06 182 LEU B CA 1
ATOM 4372 C C . LEU B 1 182 ? -0.381 26.484 18.484 1 98.06 182 LEU B C 1
ATOM 4374 O O . LEU B 1 182 ? -1.346 26.266 19.219 1 98.06 182 LEU B O 1
ATOM 4378 N N . PRO B 1 183 ? -0.485 26.812 17.172 1 97.75 183 PRO B N 1
ATOM 4379 C CA . PRO B 1 183 ? -1.822 26.781 16.578 1 97.75 183 PRO B CA 1
ATOM 4380 C C . PRO B 1 183 ? -2.441 25.391 16.609 1 97.75 183 PRO B C 1
ATOM 4382 O O . PRO B 1 183 ? -1.763 24.391 16.312 1 97.75 183 PRO B O 1
ATOM 4385 N N . THR B 1 184 ? -3.693 25.281 16.984 1 96.19 184 THR B N 1
ATOM 4386 C CA . THR B 1 184 ? -4.398 24.016 17.094 1 96.19 184 THR B CA 1
ATOM 4387 C C . THR B 1 184 ? -5.91 24.219 17.016 1 96.19 184 THR B C 1
ATOM 4389 O O . THR B 1 184 ? -6.371 25.328 16.734 1 96.19 184 THR B O 1
ATOM 4392 N N . SER B 1 185 ? -6.609 23.172 17.031 1 94.31 185 SER B N 1
ATOM 4393 C CA . SER B 1 185 ? -8.07 23.172 17.078 1 94.31 185 SER B CA 1
ATOM 4394 C C . SER B 1 185 ? -8.586 22.172 18.109 1 94.31 185 SER B C 1
ATOM 4396 O O . SER B 1 185 ? -7.902 21.203 18.422 1 94.31 185 SER B O 1
ATOM 4398 N N . THR B 1 186 ? -9.75 22.5 18.625 1 92.12 186 THR B N 1
ATOM 4399 C CA . THR B 1 186 ? -10.398 21.547 19.531 1 92.12 186 THR B CA 1
ATOM 4400 C C . THR B 1 186 ? -11.102 20.453 18.75 1 92.12 186 THR B C 1
ATOM 4402 O O . THR B 1 186 ? -11.68 20.719 17.688 1 92.12 186 THR B O 1
ATOM 4405 N N . TRP B 1 187 ? -11.016 19.281 19.281 1 88.81 187 TRP B N 1
ATOM 4406 C CA . TRP B 1 187 ? -11.727 18.141 18.719 1 88.81 187 TRP B CA 1
ATOM 4407 C C . TRP B 1 187 ? -12.57 17.438 19.781 1 88.81 187 TRP B C 1
ATOM 4409 O O . TRP B 1 187 ? -12.242 17.484 20.969 1 88.81 187 TRP B O 1
ATOM 4419 N N . ARG B 1 188 ? -13.578 16.781 19.266 1 86.62 188 ARG B N 1
ATOM 4420 C CA . ARG B 1 188 ? -14.414 15.969 20.141 1 86.62 188 ARG B CA 1
ATOM 4421 C C . ARG B 1 188 ? -13.656 14.742 20.641 1 86.62 188 ARG B C 1
ATOM 4423 O O . ARG B 1 188 ? -12.766 14.234 19.953 1 86.62 188 ARG B O 1
ATOM 4430 N N . GLY B 1 189 ? -14.094 14.391 21.844 1 88.81 189 GLY B N 1
ATOM 4431 C CA . GLY B 1 189 ? -13.602 13.102 22.312 1 88.81 189 GLY B CA 1
ATOM 4432 C C . GLY B 1 189 ? -14.227 11.93 21.578 1 88.81 189 GLY B C 1
ATOM 4433 O O . GLY B 1 189 ? -15.211 12.094 20.844 1 88.81 189 GLY B O 1
ATOM 4434 N N . TRP B 1 190 ? -13.648 10.789 21.797 1 89.56 190 TRP B N 1
ATOM 4435 C CA . TRP B 1 190 ? -14.039 9.586 21.062 1 89.56 190 TRP B CA 1
ATOM 4436 C C . TRP B 1 190 ? -15.547 9.367 21.156 1 89.56 190 TRP B C 1
ATOM 4438 O O . TRP B 1 190 ? -16.188 8.977 20.156 1 89.56 190 TRP B O 1
ATOM 4448 N N . ASP B 1 191 ? -16.125 9.648 22.297 1 90.12 191 ASP B N 1
ATOM 4449 C CA . ASP B 1 191 ? -17.531 9.383 22.531 1 90.12 191 ASP B CA 1
ATOM 4450 C C . ASP B 1 191 ? -18.391 10.562 22.094 1 90.12 191 ASP B C 1
ATOM 4452 O O . ASP B 1 191 ? -19.609 10.57 22.312 1 90.12 191 ASP B O 1
ATOM 4456 N N . GLY B 1 192 ? -17.766 11.516 21.516 1 86 192 GLY B N 1
ATOM 4457 C CA . GLY B 1 192 ? -18.516 12.641 20.984 1 86 192 GLY B CA 1
ATOM 4458 C C . GLY B 1 192 ? -18.578 13.82 21.938 1 86 192 GLY B C 1
ATOM 4459 O O . GLY B 1 192 ? -19.156 14.859 21.594 1 86 192 GLY B O 1
ATOM 4460 N N . GLU B 1 193 ? -18.016 13.633 23.094 1 85.5 193 GLU B N 1
ATOM 4461 C CA . GLU B 1 193 ? -18.016 14.742 24.047 1 85.5 193 GLU B CA 1
ATOM 4462 C C . GLU B 1 193 ? -17.234 15.938 23.5 1 85.5 193 GLU B C 1
ATOM 4464 O O . GLU B 1 193 ? -16.172 15.766 22.891 1 85.5 193 GLU B O 1
ATOM 4469 N N . HIS B 1 194 ? -17.906 17.125 23.641 1 81.94 194 HIS B N 1
ATOM 4470 C CA . HIS B 1 194 ? -17.328 18.344 23.062 1 81.94 194 HIS B CA 1
ATOM 4471 C C . HIS B 1 194 ? -17.453 19.516 24.016 1 81.94 194 HIS B C 1
ATOM 4473 O O . HIS B 1 194 ? -18.109 20.516 23.688 1 81.94 194 HIS B O 1
ATOM 4479 N N . PRO B 1 195 ? -16.719 19.484 25.109 1 80.06 195 PRO B N 1
ATOM 4480 C CA . PRO B 1 195 ? -16.953 20.484 26.156 1 80.06 195 PRO B CA 1
ATOM 4481 C C . PRO B 1 195 ? -16.531 21.891 25.719 1 80.06 195 PRO B C 1
ATOM 4483 O O . PRO B 1 195 ? -17.062 22.875 26.234 1 80.06 195 PRO B O 1
ATOM 4486 N N . SER B 1 196 ? -15.664 22.094 24.781 1 84.12 196 SER B N 1
ATOM 4487 C CA . SER B 1 196 ? -15.141 23.406 24.438 1 84.12 196 SER B CA 1
ATOM 4488 C C . SER B 1 196 ? -15.625 23.859 23.062 1 84.12 196 SER B C 1
ATOM 4490 O O . SER B 1 196 ? -15.258 24.922 22.578 1 84.12 196 SER B O 1
ATOM 4492 N N . GLY B 1 197 ? -16.406 23.016 22.453 1 86 197 GLY B N 1
ATOM 4493 C CA . GLY B 1 197 ? -16.891 23.312 21.109 1 86 197 GLY B CA 1
ATOM 4494 C C . GLY B 1 197 ? -15.805 23.234 20.047 1 86 197 GLY B C 1
ATOM 4495 O O . GLY B 1 197 ? -14.672 22.844 20.344 1 86 197 GLY B O 1
ATOM 4496 N N . ASP B 1 198 ? -16.203 23.562 18.828 1 87.12 198 ASP B N 1
ATOM 4497 C CA . ASP B 1 198 ? -15.289 23.547 17.688 1 87.12 198 ASP B CA 1
ATOM 4498 C C . ASP B 1 198 ? -14.617 24.906 17.5 1 87.12 198 ASP B C 1
ATOM 4500 O O . ASP B 1 198 ? -15.273 25.891 17.109 1 87.12 198 ASP B O 1
ATOM 4504 N N . ARG B 1 199 ? -13.266 24.938 17.797 1 92.62 199 ARG B N 1
ATOM 4505 C CA . ARG B 1 199 ? -12.539 26.203 17.797 1 92.62 199 ARG B CA 1
ATOM 4506 C C . ARG B 1 199 ? -11.125 26.016 17.25 1 92.62 199 ARG B C 1
ATOM 4508 O O . ARG B 1 199 ? -10.508 24.969 17.438 1 92.62 199 ARG B O 1
ATOM 4515 N N . MET B 1 200 ? -10.727 27.109 16.578 1 96.38 200 MET B N 1
ATOM 4516 C CA . MET B 1 200 ? -9.289 27.266 16.375 1 96.38 200 MET B CA 1
ATOM 4517 C C . MET B 1 200 ? -8.648 28.016 17.547 1 96.38 200 MET B C 1
ATOM 4519 O O . MET B 1 200 ? -9.133 29.062 17.953 1 96.38 200 MET B O 1
ATOM 4523 N N . LEU B 1 201 ? -7.613 27.422 18.062 1 96.88 201 LEU B N 1
ATOM 4524 C CA . LEU B 1 201 ? -6.883 28 19.172 1 96.88 201 LEU B CA 1
ATOM 4525 C C . LEU B 1 201 ? -5.402 28.156 18.844 1 96.88 201 LEU B C 1
ATOM 4527 O O . LEU B 1 201 ? -4.922 27.578 17.875 1 96.88 201 LEU B O 1
ATOM 4531 N N . ALA B 1 202 ? -4.773 28.969 19.625 1 98.06 202 ALA B N 1
ATOM 4532 C CA . ALA B 1 202 ? -3.314 28.969 19.672 1 98.06 202 ALA B CA 1
ATOM 4533 C C . ALA B 1 202 ? -2.822 29 21.125 1 98.06 202 ALA B C 1
ATOM 4535 O O . ALA B 1 202 ? -3.057 29.984 21.844 1 98.06 202 ALA B O 1
ATOM 4536 N N . PHE B 1 203 ? -2.166 27.891 21.562 1 97.88 203 PHE B N 1
ATOM 4537 C CA . PHE B 1 203 ? -1.538 27.922 22.875 1 97.88 203 PHE B CA 1
ATOM 4538 C C . PHE B 1 203 ? -0.371 28.906 22.891 1 97.88 203 PHE B C 1
ATOM 4540 O O . PHE B 1 203 ? 0.317 29.078 21.891 1 97.88 203 PHE B O 1
ATOM 4547 N N . VAL B 1 204 ? -0.161 29.5 24.078 1 98.56 204 VAL B N 1
ATOM 4548 C CA . VAL B 1 204 ? 0.873 30.531 24.188 1 98.56 204 VAL B CA 1
ATOM 4549 C C . VAL B 1 204 ? 1.893 30.125 25.25 1 98.56 204 VAL B C 1
ATOM 4551 O O . VAL B 1 204 ? 1.523 29.812 26.375 1 98.56 204 VAL B O 1
ATOM 4554 N N . SER B 1 205 ? 3.121 30.109 24.891 1 98.56 205 SER B N 1
ATOM 4555 C CA . SER B 1 205 ? 4.23 29.922 25.812 1 98.56 205 SER B CA 1
ATOM 4556 C C . SER B 1 205 ? 5.109 31.172 25.875 1 98.56 205 SER B C 1
ATOM 4558 O O . SER B 1 205 ? 5.391 31.797 24.844 1 98.56 205 SER B O 1
ATOM 4560 N N . HIS B 1 206 ? 5.586 31.469 27.094 1 98.06 206 HIS B N 1
ATOM 4561 C CA . HIS B 1 206 ? 6.48 32.594 27.297 1 98.06 206 HIS B CA 1
ATOM 4562 C C . HIS B 1 206 ? 7.879 32.125 27.688 1 98.06 206 HIS B C 1
ATOM 4564 O O . HIS B 1 206 ? 8.766 32.969 27.953 1 98.06 206 HIS B O 1
ATOM 4570 N N . ASP B 1 207 ? 8.078 30.844 27.766 1 97.56 207 ASP B N 1
ATOM 4571 C CA . ASP B 1 207 ? 9.328 30.297 28.266 1 97.56 207 ASP B CA 1
ATOM 4572 C C . ASP B 1 207 ? 9.852 29.188 27.344 1 97.56 207 ASP B C 1
ATOM 4574 O O . ASP B 1 207 ? 10.336 28.156 27.812 1 97.56 207 ASP B O 1
ATOM 4578 N N . GLN B 1 208 ? 9.617 29.406 26.078 1 96.38 208 GLN B N 1
ATOM 4579 C CA . GLN B 1 208 ? 10.125 28.531 25.016 1 96.38 208 GLN B CA 1
ATOM 4580 C C . GLN B 1 208 ? 9.594 27.109 25.172 1 96.38 208 GLN B C 1
ATOM 4582 O O . GLN B 1 208 ? 10.352 26.141 25.078 1 96.38 208 GLN B O 1
ATOM 4587 N N . GLY B 1 209 ? 8.344 27 25.547 1 97.19 209 GLY B N 1
ATOM 4588 C CA . GLY B 1 209 ? 7.617 25.75 25.469 1 97.19 209 GLY B CA 1
ATOM 4589 C C . GLY B 1 209 ? 7.641 24.969 26.781 1 97.19 209 GLY B C 1
ATOM 4590 O O . GLY B 1 209 ? 7.059 23.891 26.875 1 97.19 209 GLY B O 1
ATOM 4591 N N . LYS B 1 210 ? 8.273 25.422 27.781 1 96.25 210 LYS B N 1
ATOM 4592 C CA . LYS B 1 210 ? 8.273 24.719 29.062 1 96.25 210 LYS B CA 1
ATOM 4593 C C . LYS B 1 210 ? 6.875 24.672 29.672 1 96.25 210 LYS B C 1
ATOM 4595 O O . LYS B 1 210 ? 6.48 23.656 30.266 1 96.25 210 LYS B O 1
ATOM 4600 N N . THR B 1 211 ? 6.223 25.781 29.578 1 97.62 211 THR B N 1
ATOM 4601 C CA . THR B 1 211 ? 4.84 25.859 30.031 1 97.62 211 THR B CA 1
ATOM 4602 C C . THR B 1 211 ? 3.963 26.562 29 1 97.62 211 THR B C 1
ATOM 4604 O O . THR B 1 211 ? 4.461 27.344 28.188 1 97.62 211 THR B O 1
ATOM 4607 N N . TRP B 1 212 ? 2.732 26.281 29.062 1 97.88 212 TRP B N 1
ATOM 4608 C CA . TRP B 1 212 ? 1.718 26.859 28.188 1 97.88 212 TRP B CA 1
ATOM 4609 C C . TRP B 1 212 ? 0.497 27.297 28.984 1 97.88 212 TRP B C 1
ATOM 4611 O O . TRP B 1 212 ? -0.557 26.656 28.922 1 97.88 212 TRP B O 1
ATOM 4621 N N . PRO B 1 213 ? 0.554 28.375 29.625 1 97.31 213 PRO B N 1
ATOM 4622 C CA . PRO B 1 213 ? -0.443 28.75 30.641 1 97.31 213 PRO B CA 1
ATOM 4623 C C . PRO B 1 213 ? -1.726 29.297 30.016 1 97.31 213 PRO B C 1
ATOM 4625 O O . PRO B 1 213 ? -2.744 29.422 30.703 1 97.31 213 PRO B O 1
ATOM 4628 N N . SER B 1 214 ? -1.681 29.781 28.797 1 97.69 214 SER B N 1
ATOM 4629 C CA . SER B 1 214 ? -2.846 30.422 28.188 1 97.69 214 SER B CA 1
ATOM 4630 C C . SER B 1 214 ? -2.977 30.062 26.719 1 97.69 214 SER B C 1
ATOM 4632 O O . SER B 1 214 ? -2.133 29.344 26.172 1 97.69 214 SER B O 1
ATOM 4634 N N . TYR B 1 215 ? -4.121 30.469 26.172 1 97.25 215 TYR B N 1
ATOM 4635 C CA . TYR B 1 215 ? -4.363 30.281 24.75 1 97.25 215 TYR B CA 1
ATOM 4636 C C . TYR B 1 215 ? -5.133 31.469 24.172 1 97.25 215 TYR B C 1
ATOM 4638 O O . TYR B 1 215 ? -5.816 32.188 24.906 1 97.25 215 TYR B O 1
ATOM 4646 N N . PHE B 1 216 ? -4.949 31.719 22.891 1 97.75 216 PHE B N 1
ATOM 4647 C CA . PHE B 1 216 ? -5.781 32.625 22.125 1 97.75 216 PHE B CA 1
ATOM 4648 C C . PHE B 1 216 ? -6.973 31.906 21.5 1 97.75 216 PHE B C 1
ATOM 4650 O O . PHE B 1 216 ? -6.832 30.781 21.016 1 97.75 216 PHE B O 1
ATOM 4657 N N . ASP B 1 217 ? -8.172 32.5 21.609 1 96.44 217 ASP B N 1
ATOM 4658 C CA . ASP B 1 217 ? -9.336 32.062 20.828 1 96.44 217 ASP B CA 1
ATOM 4659 C C . ASP B 1 217 ? -9.336 32.688 19.438 1 96.44 217 ASP B C 1
ATOM 4661 O O . ASP B 1 217 ? -9.766 33.844 19.281 1 96.44 217 ASP B O 1
ATOM 4665 N N . VAL B 1 218 ? -8.961 31.969 18.406 1 98 218 VAL B N 1
ATOM 4666 C CA . VAL B 1 218 ? -8.586 32.562 17.125 1 98 218 VAL B CA 1
ATOM 4667 C C . VAL B 1 218 ? -9.797 32.594 16.203 1 98 218 VAL B C 1
ATOM 4669 O O . VAL B 1 218 ? -10.141 33.656 15.656 1 98 218 VAL B O 1
ATOM 4672 N N . MET B 1 219 ? -10.391 31.469 15.945 1 97.12 219 MET B N 1
ATOM 4673 C CA . MET B 1 219 ? -11.602 31.375 15.125 1 97.12 219 MET B CA 1
ATOM 4674 C C . MET B 1 219 ? -12.664 30.531 15.82 1 97.12 219 MET B C 1
ATOM 4676 O O . MET B 1 219 ? -12.352 29.484 16.406 1 97.12 219 MET B O 1
ATOM 4680 N N . ARG B 1 220 ? -13.875 30.953 15.734 1 93.31 220 ARG B N 1
ATOM 4681 C CA . ARG B 1 220 ? -15.047 30.203 16.172 1 93.31 220 ARG B CA 1
ATOM 4682 C C . ARG B 1 220 ? -16.297 30.656 15.422 1 93.31 220 ARG B C 1
ATOM 4684 O O . ARG B 1 220 ? -16.375 31.812 14.977 1 93.31 220 ARG B O 1
ATOM 4691 N N . SER B 1 221 ? -17.078 29.703 15.227 1 88.56 221 SER B N 1
ATOM 4692 C CA . SER B 1 221 ? -18.391 30.047 14.672 1 88.56 221 SER B CA 1
ATOM 4693 C C . SER B 1 221 ? -19.406 30.328 15.766 1 88.56 221 SER B C 1
ATOM 4695 O O . SER B 1 221 ? -19.422 29.641 16.797 1 88.56 221 SER B O 1
ATOM 4697 N N . GLU B 1 222 ? -20.156 31.344 15.578 1 80.06 222 GLU B N 1
ATOM 4698 C CA . GLU B 1 222 ? -21.156 31.719 16.578 1 80.06 222 GLU B CA 1
ATOM 4699 C C . GLU B 1 222 ? -22.141 30.578 16.828 1 80.06 222 GLU B C 1
ATOM 4701 O O . GLU B 1 222 ? -22.547 30.344 17.969 1 80.06 222 GLU B O 1
ATOM 4706 N N . CYS B 1 223 ? -22.516 29.875 15.805 1 80.81 223 CYS B N 1
ATOM 4707 C CA . CYS B 1 223 ? -23.516 28.812 15.914 1 80.81 223 CYS B CA 1
ATOM 4708 C C . CYS B 1 223 ? -22.859 27.438 15.984 1 80.81 223 CYS B C 1
ATOM 4710 O O . CYS B 1 223 ? -23.547 26.422 15.93 1 80.81 223 CYS B O 1
ATOM 4712 N N . ASP B 1 224 ? -21.609 27.359 16.078 1 80 224 ASP B N 1
ATOM 4713 C CA . ASP B 1 224 ? -20.828 26.125 16.172 1 80 224 ASP B CA 1
ATOM 4714 C C . ASP B 1 224 ? -21.109 25.219 14.977 1 80 224 ASP B C 1
ATOM 4716 O O . ASP B 1 224 ? -21.219 24 15.133 1 80 224 ASP B O 1
ATOM 4720 N N . ASP B 1 225 ? -21.391 25.828 13.898 1 88 225 ASP B N 1
ATOM 4721 C CA . ASP B 1 225 ? -21.734 25.047 12.711 1 88 225 ASP B CA 1
ATOM 4722 C C . ASP B 1 225 ? -20.516 24.891 11.789 1 88 225 ASP B C 1
ATOM 4724 O O . ASP B 1 225 ? -20.516 24.031 10.898 1 88 225 ASP B O 1
ATOM 4728 N N . LEU B 1 226 ? -19.531 25.766 12 1 91.69 226 LEU B N 1
ATOM 4729 C CA . LEU B 1 226 ? -18.312 25.672 11.203 1 91.69 226 LEU B CA 1
ATOM 4730 C C . LEU B 1 226 ? -17.156 25.109 12.039 1 91.69 226 LEU B C 1
ATOM 4732 O O . LEU B 1 226 ? -17 25.469 13.203 1 91.69 226 LEU B O 1
ATOM 4736 N N . LEU B 1 227 ? -16.469 24.188 11.461 1 89.81 227 LEU B N 1
ATOM 4737 C CA . LEU B 1 227 ? -15.258 23.641 12.039 1 89.81 227 LEU B CA 1
ATOM 4738 C C . LEU B 1 227 ? -14.016 24.25 11.391 1 89.81 227 LEU B C 1
ATOM 4740 O O . LEU B 1 227 ? -13.984 24.453 10.18 1 89.81 227 LEU B O 1
ATOM 4744 N N . TYR B 1 228 ? -13.062 24.641 12.195 1 93.56 228 TYR B N 1
ATOM 4745 C CA . TYR B 1 228 ? -11.805 25.219 11.727 1 93.56 228 TYR B CA 1
ATOM 4746 C C . TYR B 1 228 ? -10.641 24.281 12.016 1 93.56 228 TYR B C 1
ATOM 4748 O O . TYR B 1 228 ? -10.148 24.203 13.141 1 93.56 228 TYR B O 1
ATOM 4756 N N . TRP B 1 229 ? -10.195 23.562 10.969 1 91 229 TRP B N 1
ATOM 4757 C CA . TRP B 1 229 ? -9.18 22.531 11.125 1 91 229 TRP B CA 1
ATOM 4758 C C . TRP B 1 229 ? -7.902 22.906 10.383 1 91 229 TRP B C 1
ATOM 4760 O O . TRP B 1 229 ? -7.895 23.844 9.57 1 91 229 TRP B O 1
ATOM 4770 N N . GLU B 1 230 ? -6.773 22.234 10.75 1 93.38 230 GLU B N 1
ATOM 4771 C CA . GLU B 1 230 ? -5.477 22.328 10.086 1 93.38 230 GLU B CA 1
ATOM 4772 C C . GLU B 1 230 ? -4.965 23.766 10.07 1 93.38 230 GLU B C 1
ATOM 4774 O O . GLU B 1 230 ? -4.582 24.281 9.016 1 93.38 230 GLU B O 1
ATOM 4779 N N . SER B 1 231 ? -4.969 24.359 11.234 1 93.31 231 SER B N 1
ATOM 4780 C CA . SER B 1 231 ? -4.781 25.797 11.445 1 93.31 231 SER B CA 1
ATOM 4781 C C . SER B 1 231 ? -3.305 26.172 11.422 1 93.31 231 SER B C 1
ATOM 4783 O O . SER B 1 231 ? -2.453 25.391 11.836 1 93.31 231 SER B O 1
ATOM 4785 N N . LYS B 1 232 ? -3.045 27.297 10.906 1 97.5 232 LYS B N 1
ATOM 4786 C CA . LYS B 1 232 ? -1.715 27.906 10.922 1 97.5 232 LYS B CA 1
ATOM 4787 C C . LYS B 1 232 ? -1.777 29.359 11.352 1 97.5 232 LYS B C 1
ATOM 4789 O O . LYS B 1 232 ? -2.766 30.047 11.094 1 97.5 232 LYS B O 1
ATOM 4794 N N . VAL B 1 233 ? -0.756 29.797 12.008 1 98.44 233 VAL B N 1
ATOM 4795 C CA . VAL B 1 233 ? -0.58 31.203 12.344 1 98.44 233 VAL B CA 1
ATOM 4796 C C . VAL B 1 233 ? 0.809 31.672 11.906 1 98.44 233 VAL B C 1
ATOM 4798 O O . VAL B 1 233 ? 1.808 31 12.18 1 98.44 233 VAL B O 1
ATOM 4801 N N . VAL B 1 234 ? 0.87 32.781 11.234 1 98.19 234 VAL B N 1
ATOM 4802 C CA . VAL B 1 234 ? 2.146 33.406 10.867 1 98.19 234 VAL B CA 1
ATOM 4803 C C . VAL B 1 234 ? 2.148 34.875 11.273 1 98.19 234 VAL B C 1
ATOM 4805 O O . VAL B 1 234 ? 1.089 35.5 11.414 1 98.19 234 VAL B O 1
ATOM 4808 N N . GLU B 1 235 ? 3.268 35.344 11.531 1 98.5 235 GLU B N 1
ATOM 4809 C CA . GLU B 1 235 ? 3.441 36.75 11.812 1 98.5 235 GLU B CA 1
ATOM 4810 C C . GLU B 1 235 ? 3.824 37.531 10.555 1 98.5 235 GLU B C 1
ATOM 4812 O O . GLU B 1 235 ? 4.809 37.188 9.891 1 98.5 235 GLU B O 1
ATOM 4817 N N . LEU B 1 236 ? 3.045 38.531 10.242 1 98.38 236 LEU B N 1
ATOM 4818 C CA . LEU B 1 236 ? 3.338 39.406 9.109 1 98.38 236 LEU B CA 1
ATOM 4819 C C . LEU B 1 236 ? 4.457 40.375 9.445 1 98.38 236 LEU B C 1
ATOM 4821 O O . LEU B 1 236 ? 4.777 40.594 10.617 1 98.38 236 LEU B O 1
ATOM 4825 N N . HIS B 1 237 ? 5.062 41.031 8.398 1 97.12 237 HIS B N 1
ATOM 4826 C CA . HIS B 1 237 ? 6.191 41.938 8.625 1 97.12 237 HIS B CA 1
ATOM 4827 C C . HIS B 1 237 ? 5.77 43.156 9.422 1 97.12 237 HIS B C 1
ATOM 4829 O O . HIS B 1 237 ? 6.57 43.719 10.18 1 97.12 237 HIS B O 1
ATOM 4835 N N . ASP B 1 238 ? 4.566 43.5 9.312 1 97.06 238 ASP B N 1
ATOM 4836 C CA . ASP B 1 238 ? 4.098 44.688 10 1 97.06 238 ASP B CA 1
ATOM 4837 C C . ASP B 1 238 ? 3.643 44.375 11.422 1 97.06 238 ASP B C 1
ATOM 4839 O O . ASP B 1 238 ? 3.084 45.219 12.109 1 97.06 238 ASP B O 1
ATOM 4843 N N . GLY B 1 239 ? 3.799 43.125 11.828 1 96.88 239 GLY B N 1
ATOM 4844 C CA . GLY B 1 239 ? 3.537 42.719 13.211 1 96.88 239 GLY B CA 1
ATOM 4845 C C . GLY B 1 239 ? 2.178 42.094 13.398 1 96.88 239 GLY B C 1
ATOM 4846 O O . GLY B 1 239 ? 1.923 41.469 14.43 1 96.88 239 GLY B O 1
ATOM 4847 N N . ARG B 1 240 ? 1.294 42.219 12.461 1 98.38 240 ARG B N 1
ATOM 4848 C CA . ARG B 1 240 ? 0.017 41.531 12.555 1 98.38 240 ARG B CA 1
ATOM 4849 C C . ARG B 1 240 ? 0.218 40.031 12.539 1 98.38 240 ARG B C 1
ATOM 4851 O O . ARG B 1 240 ? 1.209 39.531 12 1 98.38 240 ARG B O 1
ATOM 4858 N N . LEU B 1 241 ? -0.7 39.344 13.18 1 98.75 241 LEU B N 1
ATOM 4859 C CA . LEU B 1 241 ? -0.758 37.906 13.07 1 98.75 241 LEU B CA 1
ATOM 4860 C C . LEU B 1 241 ? -1.841 37.469 12.078 1 98.75 241 LEU B C 1
ATOM 4862 O O . LEU B 1 241 ? -2.938 38.031 12.078 1 98.75 241 LEU B O 1
ATOM 48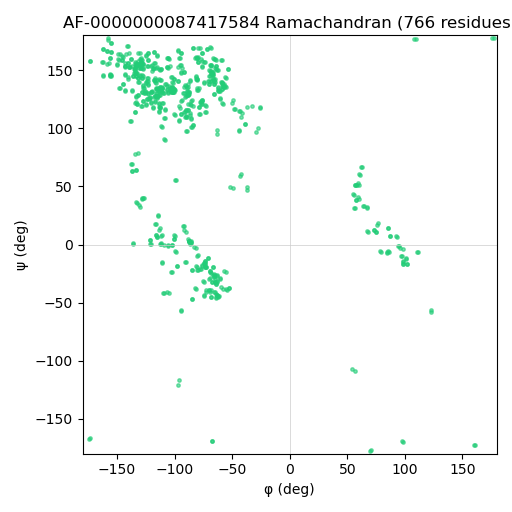66 N N . LEU B 1 242 ? -1.5 36.594 11.219 1 98.81 242 LEU B N 1
ATOM 4867 C CA . LEU B 1 242 ? -2.426 36 10.25 1 98.81 242 LEU B CA 1
ATOM 4868 C C . LEU B 1 242 ? -2.701 34.531 10.586 1 98.81 242 LEU B C 1
ATOM 4870 O O . LEU B 1 242 ? -1.772 33.75 10.68 1 98.81 242 LEU B O 1
ATOM 4874 N N . ALA B 1 243 ? -3.973 34.219 10.797 1 98.75 243 ALA B N 1
ATOM 4875 C CA . ALA B 1 243 ? -4.406 32.844 10.977 1 98.75 243 ALA B CA 1
ATOM 4876 C C . ALA B 1 243 ? -5.188 32.344 9.766 1 98.75 243 ALA B C 1
ATOM 4878 O O . ALA B 1 243 ? -5.984 33.094 9.188 1 98.75 243 ALA B O 1
ATOM 4879 N N . VAL B 1 244 ? -4.934 31.125 9.344 1 98.38 244 VAL B N 1
ATOM 4880 C CA . VAL B 1 244 ? -5.703 30.484 8.289 1 98.38 244 VAL B CA 1
ATOM 4881 C C . VAL B 1 244 ? -6.172 29.109 8.75 1 98.38 244 VAL B C 1
ATOM 4883 O O . VAL B 1 244 ? -5.527 28.484 9.594 1 98.38 244 VAL B O 1
ATOM 4886 N N . ALA B 1 245 ? -7.297 28.609 8.172 1 97.5 245 ALA B N 1
ATOM 4887 C CA . ALA B 1 245 ? -7.824 27.312 8.562 1 97.5 245 ALA B CA 1
ATOM 4888 C C . ALA B 1 245 ? -8.68 26.703 7.445 1 97.5 245 ALA B C 1
ATOM 4890 O O . ALA B 1 245 ? -9.336 27.438 6.699 1 97.5 245 ALA B O 1
ATOM 4891 N N . TRP B 1 246 ? -8.602 25.422 7.375 1 95.12 246 TRP B N 1
ATOM 4892 C CA . TRP B 1 246 ? -9.617 24.672 6.637 1 95.12 246 TRP B CA 1
ATOM 4893 C C . TRP B 1 246 ? -10.977 24.781 7.316 1 95.12 246 TRP B C 1
ATOM 4895 O O . TRP B 1 246 ? -11.078 24.703 8.539 1 95.12 246 TRP B O 1
ATOM 4905 N N . VAL B 1 247 ? -12.023 24.969 6.492 1 94.5 247 VAL B N 1
ATOM 4906 C CA . VAL B 1 247 ? -13.344 25.188 7.074 1 94.5 247 VAL B CA 1
ATOM 4907 C C . VAL B 1 247 ? -14.305 24.109 6.578 1 94.5 247 VAL B C 1
ATOM 4909 O O . VAL B 1 247 ? -14.445 23.906 5.371 1 94.5 247 VAL B O 1
ATOM 4912 N N . TYR B 1 248 ? -14.906 23.5 7.496 1 88.62 248 TYR B N 1
ATOM 4913 C CA . TYR B 1 248 ? -15.945 22.516 7.203 1 88.62 248 TYR B CA 1
ATOM 4914 C C . TYR B 1 248 ? -17.281 22.938 7.773 1 88.62 248 TYR B C 1
ATOM 4916 O O . TYR B 1 248 ? -17.391 23.297 8.953 1 88.62 248 TYR B O 1
ATOM 4924 N N . ASP B 1 249 ? -18.266 22.953 6.93 1 89.75 249 ASP B N 1
ATOM 4925 C CA . ASP B 1 249 ? -19.625 23.234 7.336 1 89.75 249 ASP B CA 1
ATOM 4926 C C . ASP B 1 249 ? -20.328 21.969 7.828 1 89.75 249 ASP B C 1
ATOM 4928 O O . ASP B 1 249 ? -20.797 21.156 7.027 1 89.75 249 ASP B O 1
ATOM 4932 N N . ASN B 1 250 ? -20.406 21.844 9.07 1 83.25 250 ASN B N 1
ATOM 4933 C CA . ASN B 1 250 ? -20.969 20.641 9.688 1 83.25 250 ASN B CA 1
ATOM 4934 C C . ASN B 1 250 ? -22.453 20.516 9.414 1 83.25 250 ASN B C 1
ATOM 4936 O O . ASN B 1 250 ? -22.984 19.391 9.359 1 83.25 250 ASN B O 1
ATOM 4940 N N . THR B 1 251 ? -23.141 21.547 9.305 1 86.75 251 THR B N 1
ATOM 4941 C CA . THR B 1 251 ? -24.578 21.531 9.047 1 86.75 251 THR B CA 1
ATOM 4942 C C . THR B 1 251 ? -24.859 21.016 7.637 1 86.75 251 THR B C 1
ATOM 4944 O O . THR B 1 251 ? -25.719 20.172 7.449 1 86.75 251 THR B O 1
ATOM 4947 N N . ASN B 1 252 ? -24.156 21.469 6.723 1 88.75 252 ASN B N 1
ATOM 4948 C CA . ASN B 1 252 ? -24.406 21.109 5.328 1 88.75 252 ASN B CA 1
ATOM 4949 C C . ASN B 1 252 ? -23.453 20.016 4.855 1 88.75 252 ASN B C 1
ATOM 4951 O O . ASN B 1 252 ? -23.516 19.594 3.697 1 88.75 252 ASN B O 1
ATOM 4955 N N . HIS B 1 253 ? -22.547 19.672 5.668 1 82 253 HIS B N 1
ATOM 4956 C CA . HIS B 1 253 ? -21.625 18.562 5.418 1 82 253 HIS B CA 1
ATOM 4957 C C . HIS B 1 253 ? -20.812 18.797 4.148 1 82 253 HIS B C 1
ATOM 4959 O O . HIS B 1 253 ? -20.766 17.938 3.268 1 82 253 HIS B O 1
ATOM 4965 N N . CYS B 1 254 ? -20.219 19.938 4.09 1 86.25 254 CYS B N 1
ATOM 4966 C CA . CYS B 1 254 ? -19.391 20.266 2.928 1 86.25 254 CYS B CA 1
ATOM 4967 C C . CYS B 1 254 ? -18.219 21.172 3.316 1 86.25 254 CYS B C 1
ATOM 4969 O O . CYS B 1 254 ? -18.266 21.828 4.355 1 86.25 254 CYS B O 1
ATOM 4971 N N . ASP B 1 255 ? -17.344 21.219 2.471 1 89.62 255 ASP B N 1
ATOM 4972 C CA . ASP B 1 255 ? -16.188 22.094 2.664 1 89.62 255 ASP B CA 1
ATOM 4973 C C . ASP B 1 255 ? -16.453 23.5 2.162 1 89.62 255 ASP B C 1
ATOM 4975 O O . ASP B 1 255 ? -17.125 23.688 1.143 1 89.62 255 ASP B O 1
ATOM 4979 N N . LEU B 1 256 ? -15.977 24.453 2.865 1 93.94 256 LEU B N 1
ATOM 4980 C CA . LEU B 1 256 ? -15.938 25.844 2.43 1 93.94 256 LEU B CA 1
ATOM 4981 C C . LEU B 1 256 ? -14.516 26.266 2.072 1 93.94 256 LEU B C 1
ATOM 4983 O O . LEU B 1 256 ? -13.562 25.547 2.383 1 93.94 256 LEU B O 1
ATOM 4987 N N . PRO B 1 257 ? -14.422 27.359 1.297 1 96.31 257 PRO B N 1
ATOM 4988 C CA . PRO B 1 257 ? -13.055 27.875 1.142 1 96.31 257 PRO B CA 1
ATOM 4989 C C . PRO B 1 257 ? -12.367 28.125 2.479 1 96.31 257 PRO B C 1
ATOM 4991 O O . PRO B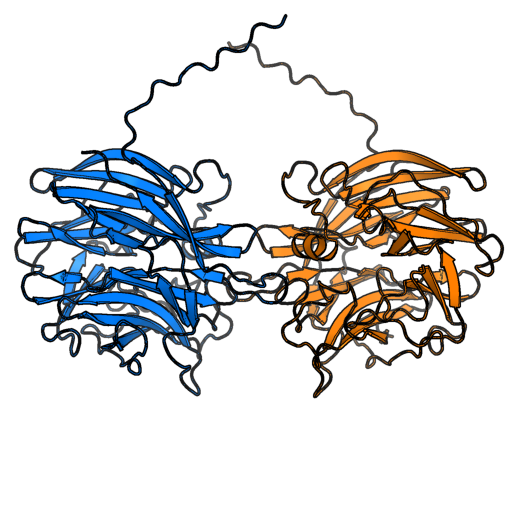 1 257 ? -13.031 28.422 3.477 1 96.31 257 PRO B O 1
ATOM 4994 N N . ASN B 1 258 ? -11.094 28.016 2.488 1 97.69 258 ASN B N 1
ATOM 4995 C CA . ASN B 1 258 ? -10.336 28.312 3.693 1 97.69 258 ASN B CA 1
ATOM 4996 C C . ASN B 1 258 ? -10.625 29.734 4.191 1 97.69 258 ASN B C 1
ATOM 4998 O O . ASN B 1 258 ? -10.828 30.641 3.389 1 97.69 258 ASN B O 1
ATOM 5002 N N . HIS B 1 259 ? -10.641 29.891 5.469 1 98.19 259 HIS B N 1
ATOM 5003 C CA . HIS B 1 259 ? -10.836 31.203 6.078 1 98.19 259 HIS B CA 1
ATOM 5004 C C . HIS B 1 259 ? -9.531 31.75 6.645 1 98.19 259 HIS B C 1
ATOM 5006 O O . HIS B 1 259 ? -8.57 31 6.848 1 98.19 259 HIS B O 1
ATOM 5012 N N . TYR B 1 260 ? -9.562 33.094 6.84 1 98.62 260 TYR B N 1
ATOM 5013 C CA . TYR B 1 260 ? -8.469 33.75 7.535 1 98.62 260 TYR B CA 1
ATOM 5014 C C . TYR B 1 260 ? -9 34.719 8.586 1 98.62 260 TYR B C 1
ATOM 5016 O O . TYR B 1 260 ? -10.164 35.156 8.523 1 98.62 260 TYR B O 1
ATOM 5024 N N . ALA B 1 261 ? -8.219 34.969 9.57 1 98.62 261 ALA B N 1
ATOM 5025 C CA . ALA B 1 261 ? -8.422 36 10.594 1 98.62 261 ALA B CA 1
ATOM 5026 C C . ALA B 1 261 ? -7.117 36.719 10.914 1 98.62 261 ALA B C 1
ATOM 5028 O O . ALA B 1 261 ? -6.031 36.156 10.75 1 98.62 261 ALA B O 1
ATOM 5029 N N . LEU B 1 262 ? -7.254 37.969 11.359 1 98.81 262 LEU B N 1
ATOM 5030 C CA . LEU B 1 262 ? -6.074 38.781 11.656 1 98.81 262 LEU B CA 1
ATOM 5031 C C . LEU B 1 262 ? -6.105 39.281 13.094 1 98.81 262 LEU B C 1
ATOM 5033 O O . LEU B 1 262 ? -7.18 39.531 13.641 1 98.81 262 LEU B O 1
ATOM 5037 N N . SER B 1 263 ? -5.008 39.344 13.703 1 98.81 263 SER B N 1
ATOM 5038 C CA . SER B 1 263 ? -4.836 40 14.977 1 98.81 263 SER B CA 1
ATOM 5039 C C . SER B 1 263 ? -3.938 41.25 14.844 1 98.81 263 SER B C 1
ATOM 5041 O O . SER B 1 263 ? -2.871 41.156 14.227 1 98.81 263 SER B O 1
ATOM 5043 N N . HIS B 1 264 ? -4.359 42.344 15.43 1 98.31 264 HIS B N 1
ATOM 5044 C CA . HIS B 1 264 ? -3.609 43.594 15.391 1 98.31 264 HIS B CA 1
ATOM 5045 C C . HIS B 1 264 ? -2.938 43.875 16.734 1 98.31 264 HIS B C 1
ATOM 5047 O O . HIS B 1 264 ? -2.264 44.906 16.891 1 98.31 264 HIS B O 1
ATOM 5053 N N . ASP B 1 265 ? -3.16 42.969 17.672 1 97.94 265 ASP B N 1
ATOM 5054 C CA . ASP B 1 265 ? -2.686 43.25 19.031 1 97.94 265 ASP B CA 1
ATOM 5055 C C . ASP B 1 265 ? -1.898 42.062 19.594 1 97.94 265 ASP B C 1
ATOM 5057 O O . ASP B 1 265 ? -2.002 41.75 20.781 1 97.94 265 ASP B O 1
ATOM 5061 N N . GLY B 1 266 ? -1.241 41.438 18.703 1 96.62 266 GLY B N 1
ATOM 5062 C CA . GLY B 1 266 ? -0.337 40.375 19.125 1 96.62 266 GLY B CA 1
ATOM 5063 C C . GLY B 1 266 ? -1.054 39.094 19.516 1 96.62 266 GLY B C 1
ATOM 5064 O O . GLY B 1 266 ? -0.499 38.25 20.219 1 96.62 266 GLY B O 1
ATOM 5065 N N . GLY B 1 267 ? -2.266 38.906 19.156 1 98 267 GLY B N 1
ATOM 5066 C CA . GLY B 1 267 ? -2.979 37.656 19.344 1 98 267 GLY B CA 1
ATOM 5067 C C . GLY B 1 267 ? -4.098 37.75 20.359 1 98 267 GLY B C 1
ATOM 5068 O O . GLY B 1 267 ? -4.902 36.812 20.5 1 98 267 GLY B O 1
ATOM 5069 N N . ALA B 1 268 ? -4.25 38.844 21.047 1 96.25 268 ALA B N 1
ATOM 5070 C CA . ALA B 1 268 ? -5.25 38.969 22.094 1 96.25 268 ALA B CA 1
ATOM 5071 C C . ALA B 1 268 ? -6.664 38.969 21.516 1 96.25 268 ALA B C 1
ATOM 5073 O O . ALA B 1 268 ? -7.586 38.406 22.109 1 96.25 268 ALA B O 1
ATOM 5074 N N . THR B 1 269 ? -6.797 39.594 20.438 1 97.94 269 THR B N 1
ATOM 5075 C CA . THR B 1 269 ? -8.07 39.594 19.734 1 97.94 269 THR B CA 1
ATOM 5076 C C . THR B 1 269 ? -7.863 39.344 18.25 1 97.94 269 THR B C 1
ATOM 5078 O O . THR B 1 269 ? -6.773 39.562 17.719 1 97.94 269 THR B O 1
ATOM 5081 N N . TRP B 1 270 ? -8.914 38.875 17.672 1 98.44 270 TRP B N 1
ATOM 5082 C CA . TRP B 1 270 ? -8.867 38.5 16.25 1 98.44 270 TRP B CA 1
ATOM 5083 C C . TRP B 1 270 ? -10.094 39.031 15.516 1 98.44 270 TRP B C 1
ATOM 5085 O O . TRP B 1 270 ? -11.172 39.156 16.094 1 98.44 270 TRP B O 1
ATOM 5095 N N . THR B 1 271 ? -9.898 39.375 14.242 1 98.06 271 THR B N 1
ATOM 5096 C CA . THR B 1 271 ? -11.031 39.688 13.391 1 98.06 271 THR B CA 1
ATOM 5097 C C . THR B 1 271 ? -11.938 38.5 13.188 1 98.06 271 THR B C 1
ATOM 5099 O O . THR B 1 271 ? -11.508 37.344 13.375 1 98.06 271 THR B O 1
ATOM 5102 N N . ALA B 1 272 ? -13.188 38.781 12.805 1 96.19 272 ALA B N 1
ATOM 5103 C CA . ALA B 1 272 ? -14.055 37.688 12.391 1 96.19 272 ALA B CA 1
ATOM 5104 C C . ALA B 1 272 ? -13.453 36.938 11.211 1 96.19 272 ALA B C 1
ATOM 5106 O O . ALA B 1 272 ? -12.867 37.531 10.305 1 96.19 272 ALA B O 1
ATOM 5107 N N . PRO B 1 273 ? -13.594 35.625 11.273 1 97.12 273 PRO B N 1
ATOM 5108 C CA . PRO B 1 273 ? -13.078 34.875 10.141 1 97.12 273 PRO B CA 1
ATOM 5109 C C . PRO B 1 273 ? -13.719 35.281 8.812 1 97.12 273 PRO B C 1
ATOM 5111 O O . PRO B 1 273 ? -14.922 35.562 8.766 1 97.12 273 PRO B O 1
ATOM 5114 N N . LYS B 1 274 ? -12.891 35.375 7.758 1 97.56 274 LYS B N 1
ATOM 5115 C CA . LYS B 1 274 ? -13.328 35.688 6.398 1 97.56 274 LYS B CA 1
ATOM 5116 C C . LYS B 1 274 ? -12.781 34.656 5.402 1 97.56 274 LYS B C 1
ATOM 5118 O O . LYS B 1 274 ? -11.758 34 5.66 1 97.56 274 LYS B O 1
ATOM 5123 N N . SER B 1 275 ? -13.477 34.562 4.312 1 97.94 275 SER B N 1
ATOM 5124 C CA . SER B 1 275 ? -13.07 33.594 3.287 1 97.94 275 SER B CA 1
ATOM 5125 C C . SER B 1 275 ? -11.836 34.094 2.535 1 97.94 275 SER B C 1
ATOM 5127 O O . SER B 1 275 ? -11.727 35.281 2.209 1 97.94 275 SER B O 1
ATOM 5129 N N . THR B 1 276 ? -10.922 33.219 2.234 1 98.12 276 THR B N 1
ATOM 5130 C CA . THR B 1 276 ? -9.82 33.5 1.323 1 98.12 276 THR B CA 1
ATOM 5131 C C . THR B 1 276 ? -10.25 33.281 -0.127 1 98.12 276 THR B C 1
ATOM 5133 O O . THR B 1 276 ? -9.57 33.75 -1.051 1 98.12 276 THR B O 1
ATOM 5136 N N . GLY B 1 277 ? -11.289 32.5 -0.302 1 97.69 277 GLY B N 1
ATOM 5137 C CA . GLY B 1 277 ? -11.703 32.062 -1.632 1 97.69 277 GLY B CA 1
ATOM 5138 C C . GLY B 1 277 ? -10.977 30.828 -2.115 1 97.69 277 GLY B C 1
ATOM 5139 O O . GLY B 1 277 ? -11.289 30.297 -3.188 1 97.69 277 GLY B O 1
ATOM 5140 N N . LEU B 1 278 ? -10.031 30.359 -1.419 1 97.12 278 LEU B N 1
ATOM 5141 C CA . LEU B 1 278 ? -9.242 29.188 -1.814 1 97.12 278 LEU B CA 1
ATOM 5142 C C . LEU B 1 278 ? -9.867 27.906 -1.291 1 97.12 278 LEU B C 1
ATOM 5144 O O . LEU B 1 278 ? -9.859 27.656 -0.085 1 97.12 278 LEU B O 1
ATOM 5148 N N . LEU B 1 279 ? -10.414 27.109 -2.18 1 94.56 279 LEU B N 1
ATOM 5149 C CA . LEU B 1 279 ? -11.039 25.844 -1.809 1 94.56 279 LEU B CA 1
ATOM 5150 C C . LEU B 1 279 ? -10 24.719 -1.747 1 94.56 279 LEU B C 1
ATOM 5152 O O . LEU B 1 279 ? -9.5 24.281 -2.783 1 94.56 279 LEU B O 1
ATOM 5156 N N . GLY B 1 280 ? -9.719 24.312 -0.571 1 90.62 280 GLY B N 1
ATOM 5157 C CA . GLY B 1 280 ? -8.695 23.281 -0.417 1 90.62 280 GLY B CA 1
ATOM 5158 C C . GLY B 1 280 ? -8.414 22.938 1.032 1 90.62 280 GLY B C 1
ATOM 5159 O O . GLY B 1 280 ? -9.031 23.484 1.941 1 90.62 280 GLY B O 1
ATOM 5160 N N . GLN B 1 281 ? -7.496 21.938 1.212 1 88.81 281 GLN B N 1
ATOM 5161 C CA . GLN B 1 281 ? -7.121 21.469 2.543 1 88.81 281 GLN B CA 1
ATOM 5162 C C . GLN B 1 281 ? -5.648 21.75 2.83 1 88.81 281 GLN B C 1
ATOM 5164 O O . GLN B 1 281 ? -4.844 21.875 1.906 1 88.81 281 GLN B O 1
ATOM 5169 N N . THR B 1 282 ? -5.371 21.906 4.113 1 89.62 282 THR B N 1
ATOM 5170 C CA . THR B 1 282 ? -4.035 22.047 4.68 1 89.62 282 THR B CA 1
ATOM 5171 C C . THR B 1 282 ? -3.293 23.219 4.031 1 89.62 282 THR B C 1
ATOM 5173 O O . THR B 1 282 ? -2.135 23.078 3.633 1 89.62 282 THR B O 1
ATOM 5176 N N . MET B 1 283 ? -4.008 24.297 3.85 1 95.19 283 MET B N 1
ATOM 5177 C CA . MET B 1 283 ? -3.354 25.484 3.301 1 95.19 283 MET B CA 1
ATOM 5178 C C . MET B 1 283 ? -2.225 25.953 4.215 1 95.19 283 MET B C 1
ATOM 5180 O O . MET B 1 283 ? -2.43 26.141 5.414 1 95.19 283 MET B O 1
ATOM 5184 N N . THR B 1 284 ? -1.09 26.078 3.666 1 97.81 284 THR B N 1
ATOM 5185 C CA . THR B 1 284 ? 0.095 26.516 4.402 1 97.81 284 THR B CA 1
ATOM 5186 C C . THR B 1 284 ? 0.645 27.812 3.832 1 97.81 284 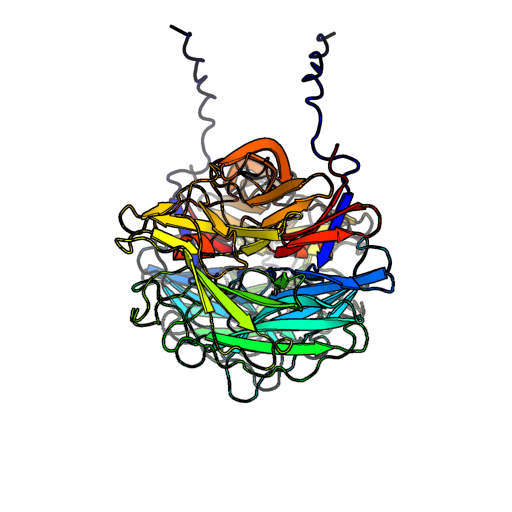THR B C 1
ATOM 5188 O O . THR B 1 284 ? 1.021 27.875 2.658 1 97.81 284 THR B O 1
ATOM 5191 N N . PRO B 1 285 ? 0.675 28.875 4.645 1 98.06 285 PRO B N 1
ATOM 5192 C CA . PRO B 1 285 ? 1.152 30.172 4.172 1 98.06 285 PRO B CA 1
ATOM 5193 C C . PRO B 1 285 ? 2.629 30.406 4.48 1 98.06 285 PRO B C 1
ATOM 5195 O O . PRO B 1 285 ? 3.135 29.922 5.5 1 98.06 285 PRO B O 1
ATOM 5198 N N . LEU B 1 286 ? 3.262 31.109 3.664 1 97.5 286 LEU B N 1
ATOM 5199 C CA . LEU B 1 286 ? 4.594 31.672 3.848 1 97.5 286 LEU B CA 1
ATOM 5200 C C . LEU B 1 286 ? 4.617 33.156 3.457 1 97.5 286 LEU B C 1
ATOM 5202 O O . LEU B 1 286 ? 4.25 33.5 2.336 1 97.5 286 LEU B O 1
ATOM 5206 N N . VAL B 1 287 ? 4.969 33.969 4.41 1 97.31 287 VAL B N 1
ATOM 5207 C CA . VAL B 1 287 ? 5.105 35.375 4.102 1 97.31 287 VAL B CA 1
ATOM 5208 C C . VAL B 1 287 ? 6.422 35.625 3.369 1 97.31 287 VAL B C 1
ATOM 5210 O O . VAL B 1 287 ? 7.496 35.344 3.906 1 97.31 287 VAL B O 1
ATOM 5213 N N . LEU B 1 288 ? 6.309 36.188 2.211 1 96.19 288 LEU B N 1
ATOM 5214 C CA . LEU B 1 288 ? 7.492 36.469 1.403 1 96.19 288 LEU B CA 1
ATOM 5215 C C . LEU B 1 288 ? 8.125 37.781 1.8 1 96.19 288 LEU B C 1
ATOM 5217 O O . LEU B 1 288 ? 7.508 38.594 2.516 1 96.19 288 LEU B O 1
ATOM 5221 N N . ALA B 1 289 ? 9.32 38.062 1.308 1 93.88 289 ALA B N 1
ATOM 5222 C CA . ALA B 1 289 ? 10.062 39.25 1.651 1 93.88 289 ALA B CA 1
ATOM 5223 C C . ALA B 1 289 ? 9.32 40.5 1.188 1 93.88 289 ALA B C 1
ATOM 5225 O O . ALA B 1 289 ? 9.422 41.562 1.812 1 93.88 289 ALA B O 1
ATOM 5226 N N . ASP B 1 290 ? 8.594 40.438 0.119 1 93.69 290 ASP B N 1
ATOM 5227 C CA . ASP B 1 290 ? 7.879 41.562 -0.431 1 93.69 290 ASP B CA 1
ATOM 5228 C C . ASP B 1 290 ? 6.465 41.656 0.138 1 93.69 290 ASP B C 1
ATOM 5230 O O . ASP B 1 290 ? 5.598 42.312 -0.448 1 93.69 290 ASP B O 1
ATOM 5234 N N . ASP B 1 291 ? 6.168 40.875 1.166 1 95.5 291 ASP B N 1
ATOM 5235 C CA . ASP B 1 291 ? 4.957 40.938 1.976 1 95.5 291 ASP B CA 1
ATOM 5236 C C . ASP B 1 291 ? 3.826 40.156 1.328 1 95.5 291 ASP B C 1
ATOM 5238 O O . ASP B 1 291 ? 2.766 39.969 1.929 1 95.5 291 ASP B O 1
ATOM 5242 N N . ARG B 1 292 ? 4.039 39.656 0.115 1 96.62 292 ARG B N 1
ATOM 5243 C CA . ARG B 1 292 ? 3.055 38.75 -0.432 1 96.62 292 ARG B CA 1
ATOM 5244 C C . ARG B 1 292 ? 3.016 37.438 0.375 1 96.62 292 ARG B C 1
ATOM 5246 O O . ARG B 1 292 ? 3.939 37.156 1.137 1 96.62 292 ARG B O 1
ATOM 5253 N N . ILE B 1 293 ? 1.924 36.75 0.23 1 97.88 293 ILE B N 1
ATOM 5254 C CA . ILE B 1 293 ? 1.739 35.5 0.925 1 97.88 293 ILE B CA 1
ATOM 5255 C C . ILE B 1 293 ? 1.688 34.344 -0.088 1 97.88 293 ILE B C 1
ATOM 5257 O O . ILE B 1 293 ? 0.829 34.344 -0.971 1 97.88 293 ILE B O 1
ATOM 5261 N N . LEU B 1 294 ? 2.66 33.469 -0.041 1 97.56 294 LEU B N 1
ATOM 5262 C CA . LEU B 1 294 ? 2.605 32.25 -0.807 1 97.56 294 LEU B CA 1
ATOM 5263 C C . LEU B 1 294 ? 1.837 31.156 -0.045 1 97.56 294 LEU B C 1
ATOM 5265 O O . LEU B 1 294 ? 2.158 30.859 1.106 1 97.56 294 LEU B O 1
ATOM 5269 N N . CYS B 1 295 ? 0.817 30.625 -0.647 1 97.75 295 CYS B N 1
ATOM 5270 C CA . CYS B 1 295 ? 0.067 29.516 -0.072 1 97.75 295 CYS B CA 1
ATOM 5271 C C . CYS B 1 295 ? 0.259 28.25 -0.891 1 97.75 295 CYS B C 1
ATOM 5273 O O . CYS B 1 295 ? 0.186 28.281 -2.121 1 97.75 295 CYS B O 1
ATOM 5275 N N . VAL B 1 296 ? 0.544 27.172 -0.251 1 97.06 296 VAL B N 1
ATOM 5276 C CA . VAL B 1 296 ? 0.551 25.859 -0.875 1 97.06 296 VAL B CA 1
ATOM 5277 C C . VAL B 1 296 ? -0.543 24.984 -0.258 1 97.06 296 VAL B C 1
ATOM 5279 O O . VAL B 1 296 ? -0.662 24.906 0.966 1 97.06 296 VAL B O 1
ATOM 5282 N N . TYR B 1 297 ? -1.366 24.422 -1.039 1 94.5 297 TYR B N 1
ATOM 5283 C CA . TYR B 1 297 ? -2.494 23.641 -0.525 1 94.5 297 TYR B CA 1
ATOM 5284 C C . TYR B 1 297 ? -2.98 22.641 -1.557 1 94.5 297 TYR B C 1
ATOM 5286 O O . TYR B 1 297 ? -2.678 22.766 -2.746 1 94.5 297 TYR B O 1
ATOM 5294 N N . ARG B 1 298 ? -3.602 21.641 -1.032 1 91.62 298 ARG B N 1
ATOM 5295 C CA . ARG B 1 298 ? -4.301 20.703 -1.913 1 91.62 298 ARG B CA 1
ATOM 5296 C C . ARG B 1 298 ? -5.641 21.266 -2.361 1 91.62 298 ARG B C 1
ATOM 5298 O O . ARG B 1 298 ? -6.551 21.453 -1.546 1 91.62 298 ARG B O 1
ATOM 5305 N N . ARG B 1 299 ? -5.781 21.438 -3.619 1 90.19 299 ARG B N 1
ATOM 5306 C CA . ARG B 1 299 ? -7.016 22.031 -4.133 1 90.19 299 ARG B CA 1
ATOM 5307 C C . ARG B 1 299 ? -8.117 20.969 -4.227 1 90.19 299 ARG B C 1
ATOM 5309 O O . ARG B 1 299 ? -7.852 19.812 -4.539 1 90.19 299 ARG B O 1
ATOM 5316 N N . MET B 1 300 ? -9.25 21.391 -3.924 1 85 300 MET B N 1
ATOM 5317 C CA . MET B 1 300 ? -10.383 20.469 -3.982 1 85 300 MET B CA 1
ATOM 5318 C C . MET B 1 300 ? -11.219 20.719 -5.238 1 85 300 MET B C 1
ATOM 5320 O O . MET B 1 300 ? -11.977 19.844 -5.664 1 85 300 MET B O 1
ATOM 5324 N N . ASP B 1 301 ? -11.141 21.922 -5.793 1 86.38 301 ASP B N 1
ATOM 5325 C CA . ASP B 1 301 ? -11.906 22.266 -6.984 1 86.38 301 ASP B CA 1
ATOM 5326 C C . ASP B 1 301 ? -11.117 21.953 -8.258 1 86.38 301 ASP B C 1
ATOM 5328 O O . ASP B 1 301 ? -11.656 22.016 -9.359 1 86.38 301 ASP B O 1
ATOM 5332 N N . SER B 1 302 ? -9.836 21.734 -8.125 1 83.75 302 SER B N 1
ATOM 5333 C CA . SER B 1 302 ? -8.938 21.266 -9.172 1 83.75 302 SER B CA 1
ATOM 5334 C C . SER B 1 302 ? -7.926 20.266 -8.625 1 83.75 302 SER B C 1
ATOM 5336 O O . SER B 1 302 ? -7.434 20.422 -7.504 1 83.75 302 SER B O 1
ATOM 5338 N N . PRO B 1 303 ? -7.617 19.328 -9.398 1 85.25 303 PRO B N 1
ATOM 5339 C CA . PRO B 1 303 ? -6.707 18.312 -8.875 1 85.25 303 PRO B CA 1
ATOM 5340 C C . PRO B 1 303 ? -5.305 18.844 -8.602 1 85.25 303 PRO B C 1
ATOM 5342 O O . PRO B 1 303 ? -4.812 19.688 -9.359 1 85.25 303 PRO B O 1
ATOM 5345 N N . GLY B 1 304 ? -4.754 18.281 -7.457 1 88.69 304 GLY B N 1
ATOM 5346 C CA . GLY B 1 304 ? -3.322 18.453 -7.27 1 88.69 304 GLY B CA 1
ATOM 5347 C C . GLY B 1 304 ? -2.969 19.422 -6.16 1 88.69 304 GLY B C 1
ATOM 5348 O O . GLY B 1 304 ? -3.857 19.984 -5.516 1 88.69 304 GLY B O 1
ATOM 5349 N N . LEU B 1 305 ? -1.68 19.531 -5.949 1 93.56 305 LEU B N 1
ATOM 5350 C CA . LEU B 1 305 ? -1.066 20.516 -5.059 1 93.56 305 LEU B CA 1
ATOM 5351 C C . LEU B 1 305 ? -0.751 21.797 -5.805 1 93.56 305 LEU B C 1
ATOM 5353 O O . LEU B 1 305 ? -0.145 21.766 -6.879 1 93.56 305 LEU B O 1
ATOM 5357 N N . TRP B 1 306 ? -1.128 22.938 -5.258 1 94.12 306 TRP B N 1
ATOM 5358 C CA . TRP B 1 306 ? -1.015 24.203 -5.969 1 94.12 306 TRP B CA 1
ATOM 5359 C C . TRP B 1 306 ? -0.27 25.234 -5.125 1 94.12 306 TRP B C 1
ATOM 5361 O O . TRP B 1 306 ? -0.324 25.188 -3.893 1 94.12 306 TRP B O 1
ATOM 5371 N N . CYS B 1 307 ? 0.34 26.094 -5.836 1 95.38 307 CYS B N 1
ATOM 5372 C CA . CYS B 1 307 ? 0.848 27.344 -5.277 1 95.38 307 CYS B CA 1
ATOM 5373 C C . CYS B 1 307 ? -0.061 28.516 -5.641 1 95.38 307 CYS B C 1
ATOM 5375 O O . CYS B 1 307 ? -0.475 28.656 -6.793 1 95.38 307 CYS B O 1
ATOM 5377 N N . GLN B 1 308 ? -0.376 29.266 -4.645 1 96.44 308 GLN B N 1
ATOM 5378 C CA . GLN B 1 308 ? -1.189 30.469 -4.801 1 96.44 308 GLN B CA 1
ATOM 5379 C C . GLN B 1 308 ? -0.507 31.688 -4.172 1 96.44 308 GLN B C 1
ATOM 5381 O O . GLN B 1 308 ? -0.104 31.641 -3.008 1 96.44 308 GLN B O 1
ATOM 5386 N N . LEU B 1 309 ? -0.302 32.719 -4.961 1 96.94 309 LEU B N 1
ATOM 5387 C CA . LEU B 1 309 ? 0.133 34 -4.414 1 96.94 309 LEU B CA 1
ATOM 5388 C C . LEU B 1 309 ? -1.064 34.844 -4.012 1 96.94 309 LEU B C 1
ATOM 5390 O O . LEU B 1 309 ? -2.062 34.906 -4.734 1 96.94 309 LEU B O 1
ATOM 5394 N N . ALA B 1 310 ? -0.955 35.469 -2.887 1 98 310 ALA B N 1
ATOM 5395 C CA . ALA B 1 310 ? -1.979 36.344 -2.371 1 98 310 ALA B CA 1
ATOM 5396 C C . ALA B 1 310 ? -1.35 37.562 -1.686 1 98 310 ALA B C 1
ATOM 5398 O O . ALA B 1 310 ? -0.137 37.594 -1.462 1 98 310 ALA B O 1
ATOM 5399 N N . HIS B 1 311 ? -2.191 38.594 -1.466 1 97.88 311 HIS B N 1
ATOM 5400 C CA . HIS B 1 311 ? -1.769 39.75 -0.676 1 97.88 311 HIS B CA 1
ATOM 5401 C C . HIS B 1 311 ? -2.93 40.312 0.134 1 97.88 311 HIS B C 1
ATOM 5403 O O . HIS B 1 311 ? -4.09 39.969 -0.11 1 97.88 311 HIS B O 1
ATOM 5409 N N . LEU B 1 312 ? -2.527 41.031 1.165 1 98.19 312 LEU B N 1
ATOM 5410 C CA . LEU B 1 312 ? -3.52 41.719 1.976 1 98.19 312 LEU B CA 1
ATOM 5411 C C . LEU B 1 312 ? -3.531 43.219 1.655 1 98.19 312 LEU B C 1
ATOM 5413 O O . LEU B 1 312 ? -2.473 43.844 1.501 1 98.19 312 LEU B O 1
ATOM 5417 N N . GLU B 1 313 ? -4.664 43.781 1.492 1 97.62 313 GLU B N 1
ATOM 5418 C CA . GLU B 1 313 ? -4.887 45.25 1.548 1 97.62 313 GLU B CA 1
ATOM 5419 C C . GLU B 1 313 ? -5.66 45.625 2.807 1 97.62 313 GLU B C 1
ATOM 5421 O O . GLU B 1 313 ? -6.863 45.375 2.902 1 97.62 313 GLU B O 1
ATOM 5426 N N . ALA B 1 314 ? -4.91 46.25 3.67 1 95.44 314 ALA B N 1
ATOM 5427 C CA . ALA B 1 314 ? -5.426 46.406 5.027 1 95.44 314 ALA B CA 1
ATOM 5428 C C . ALA B 1 314 ? -5.777 45.031 5.637 1 95.44 314 ALA B C 1
ATOM 5430 O O . ALA B 1 314 ? -4.898 44.188 5.844 1 95.44 314 ALA B O 1
ATOM 5431 N N . ASP B 1 315 ? -7.035 44.812 5.766 1 97.5 315 ASP B N 1
ATOM 5432 C CA . ASP B 1 315 ? -7.41 43.531 6.383 1 97.5 315 ASP B CA 1
ATOM 5433 C C . ASP B 1 315 ? -8.109 42.625 5.379 1 97.5 315 ASP B C 1
ATOM 5435 O O . ASP B 1 315 ? -8.633 41.562 5.746 1 97.5 315 ASP B O 1
ATOM 5439 N N . ASP B 1 316 ? -8.023 42.969 4.105 1 98.31 316 ASP B N 1
ATOM 5440 C CA . ASP B 1 316 ? -8.75 42.188 3.109 1 98.31 316 ASP B CA 1
ATOM 5441 C C . ASP B 1 316 ? -7.789 41.312 2.297 1 98.31 316 ASP B C 1
ATOM 5443 O O . ASP B 1 316 ? -6.734 41.781 1.861 1 98.31 316 ASP B O 1
ATOM 5447 N N . TRP B 1 317 ? -8.18 40.125 2.092 1 98.5 317 TRP B N 1
ATOM 5448 C CA . TRP B 1 317 ? -7.402 39.125 1.385 1 98.5 317 TRP B CA 1
ATOM 5449 C C . TRP B 1 317 ? -7.676 39.156 -0.114 1 98.5 317 TRP B C 1
ATOM 5451 O O . TRP B 1 317 ? -8.836 39.188 -0.538 1 98.5 317 TRP B O 1
ATOM 5461 N N . PHE B 1 318 ? -6.625 39.219 -0.958 1 98.44 318 PHE B N 1
ATOM 5462 C CA . PHE B 1 318 ? -6.727 39.188 -2.412 1 98.44 318 PHE B CA 1
ATOM 5463 C C . PHE B 1 318 ? -5.871 38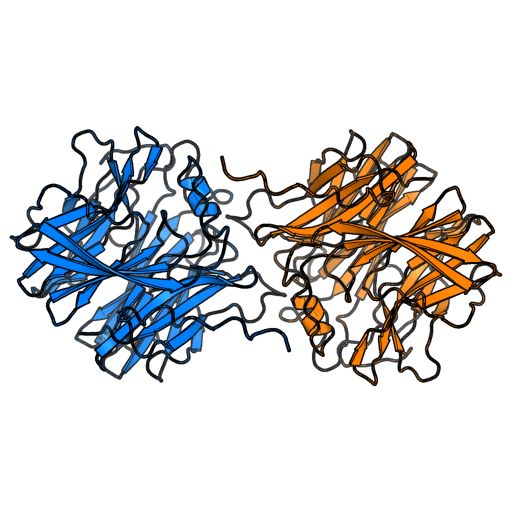.062 -2.986 1 98.44 318 PHE B C 1
ATOM 5465 O O . PHE B 1 318 ? -4.703 37.906 -2.611 1 98.44 318 PHE B O 1
ATOM 5472 N N . ASN B 1 319 ? -6.477 37.281 -3.867 1 97.69 319 ASN B N 1
ATOM 5473 C CA . ASN B 1 319 ? -5.754 36.219 -4.562 1 97.69 319 ASN B CA 1
ATOM 5474 C C . ASN B 1 319 ? -5.152 36.719 -5.871 1 97.69 319 ASN B C 1
ATOM 5476 O O . ASN B 1 319 ? -5.863 37.25 -6.727 1 97.69 319 ASN B O 1
ATOM 5480 N N . ASP B 1 320 ? -3.926 36.5 -6.055 1 95.25 320 ASP B N 1
ATOM 5481 C CA . ASP B 1 320 ? -3.217 36.844 -7.281 1 95.25 320 ASP B CA 1
ATOM 5482 C C . ASP B 1 320 ? -3.098 35.656 -8.219 1 95.25 320 ASP B C 1
ATOM 5484 O O . ASP B 1 320 ? -4.102 35.031 -8.57 1 95.25 320 ASP B O 1
ATOM 5488 N N . ASP B 1 321 ? -1.854 35.219 -8.594 1 92.88 321 ASP B N 1
ATOM 5489 C CA . ASP B 1 321 ? -1.65 34.156 -9.555 1 92.88 321 ASP B CA 1
ATOM 5490 C C . ASP B 1 321 ? -1.499 32.812 -8.844 1 92.88 321 ASP B C 1
ATOM 5492 O O . ASP B 1 321 ? -1.103 32.75 -7.68 1 92.88 321 ASP B O 1
ATOM 5496 N N . ALA B 1 322 ? -1.884 31.812 -9.555 1 94.38 322 ALA B N 1
ATOM 5497 C CA . ALA B 1 322 ? -1.738 30.438 -9.062 1 94.38 322 ALA B CA 1
ATOM 5498 C C . ALA B 1 322 ? -1.06 29.547 -10.102 1 94.38 322 ALA B C 1
ATOM 5500 O O . ALA B 1 322 ? -1.111 29.844 -11.297 1 94.38 322 ALA B O 1
ATOM 5501 N N . GLN B 1 323 ? -0.392 28.562 -9.672 1 93.19 323 GLN B N 1
ATOM 5502 C CA . GLN B 1 323 ? 0.283 27.594 -10.531 1 93.19 323 GLN B CA 1
ATOM 5503 C C . GLN B 1 323 ? 0.297 26.219 -9.883 1 93.19 323 GLN B C 1
ATOM 5505 O O . GLN B 1 323 ? 0.53 26.078 -8.68 1 93.19 323 GLN B O 1
ATOM 5510 N N . PRO B 1 324 ? -0.02 25.156 -10.648 1 91.56 324 PRO B N 1
ATOM 5511 C CA . PRO B 1 324 ? 0.073 23.812 -10.078 1 91.56 324 PRO B CA 1
ATOM 5512 C C . PRO B 1 324 ? 1.514 23.391 -9.789 1 91.56 324 PRO B C 1
ATOM 5514 O O . PRO B 1 324 ? 2.428 23.75 -10.531 1 91.56 324 PRO B O 1
ATOM 5517 N N . LEU B 1 325 ? 1.656 22.609 -8.766 1 90.75 325 LEU B N 1
ATOM 5518 C CA . LEU B 1 325 ? 2.969 22.109 -8.383 1 90.75 325 LEU B CA 1
ATOM 5519 C C . LEU B 1 325 ? 3.074 20.609 -8.664 1 90.75 325 LEU B C 1
ATOM 5521 O O . LEU B 1 325 ? 4.098 20.125 -9.156 1 90.75 325 LEU B O 1
ATOM 5525 N N . TRP B 1 326 ? 2.018 19.844 -8.359 1 90.06 326 TRP B N 1
ATOM 5526 C CA . TRP B 1 326 ? 2.076 18.391 -8.438 1 90.06 326 TRP B CA 1
ATOM 5527 C C . TRP B 1 326 ? 0.685 17.797 -8.641 1 90.06 326 TRP B C 1
ATOM 5529 O O . TRP B 1 326 ? -0.292 18.281 -8.062 1 90.06 326 TRP B O 1
ATOM 5539 N N . GLY B 1 327 ? 0.58 16.672 -9.422 1 83.5 327 GLY B N 1
ATOM 5540 C CA . GLY B 1 327 ? -0.603 15.828 -9.516 1 83.5 327 GLY B CA 1
ATOM 5541 C C . GLY B 1 327 ? -1.73 16.469 -10.305 1 83.5 327 GLY B C 1
ATOM 5542 O O . GLY B 1 327 ? -2.879 16.031 -10.227 1 83.5 327 GLY B O 1
ATOM 5543 N N . HIS B 1 328 ? -1.511 17.5 -10.992 1 74.44 328 HIS B N 1
ATOM 5544 C CA . HIS B 1 328 ? -2.588 18.234 -11.656 1 74.44 328 HIS B CA 1
ATOM 5545 C C . HIS B 1 328 ? -3.084 17.484 -12.891 1 74.44 328 HIS B C 1
ATOM 5547 O O . HIS B 1 328 ? -4.199 17.734 -13.359 1 74.44 328 HIS B O 1
ATOM 5553 N N . ASP B 1 329 ? -2.332 16.531 -13.352 1 66.06 329 ASP B N 1
ATOM 5554 C CA . ASP B 1 329 ? -2.766 15.758 -14.508 1 66.06 329 ASP B CA 1
ATOM 5555 C C . ASP B 1 329 ? -3.299 14.391 -14.094 1 66.06 329 ASP B C 1
ATOM 5557 O O . ASP B 1 329 ? -3.635 13.562 -14.945 1 66.06 329 ASP B O 1
ATOM 5561 N N . ALA B 1 330 ? -3.262 14.141 -12.797 1 60.06 330 ALA B N 1
ATOM 5562 C CA . ALA B 1 330 ? -3.629 12.797 -12.359 1 60.06 330 ALA B CA 1
ATOM 5563 C C . ALA B 1 330 ? -5.094 12.734 -11.938 1 60.06 330 ALA B C 1
ATOM 5565 O O . ALA B 1 330 ? -5.551 13.562 -11.148 1 60.06 330 ALA B O 1
ATOM 5566 N N . GLY B 1 331 ? -5.914 11.961 -12.539 1 51.94 331 GLY B N 1
ATOM 5567 C CA . GLY B 1 331 ? -7.27 11.703 -12.078 1 51.94 331 GLY B CA 1
ATOM 5568 C C . GLY B 1 331 ? -7.324 10.914 -10.789 1 51.94 331 GLY B C 1
ATOM 5569 O O . GLY B 1 331 ? -6.359 10.227 -10.43 1 51.94 331 GLY B O 1
ATOM 5570 N N . GLY B 1 332 ? -8.289 11.031 -9.859 1 47.22 332 GLY B N 1
ATOM 5571 C CA . GLY B 1 332 ? -8.594 10.141 -8.75 1 47.22 332 GLY B CA 1
ATOM 5572 C C . GLY B 1 332 ? -7.762 10.422 -7.516 1 47.22 332 GLY B C 1
ATOM 5573 O O . GLY B 1 332 ? -7.703 9.594 -6.602 1 47.22 332 GLY B O 1
ATOM 5574 N N . LEU B 1 333 ? -7.125 11.531 -7.477 1 42.03 333 LEU B N 1
ATOM 5575 C CA . LEU B 1 333 ? -6.219 11.828 -6.375 1 42.03 333 LEU B CA 1
ATOM 5576 C C . LEU B 1 333 ? -6.992 12.328 -5.156 1 42.03 333 LEU B C 1
ATOM 5578 O O . LEU B 1 333 ? -6.477 12.305 -4.035 1 42.03 333 LEU B O 1
ATOM 5582 N N . THR B 1 334 ? -8.297 12.789 -5.402 1 43.84 334 THR B N 1
ATOM 5583 C CA . THR B 1 334 ? -9.086 13.359 -4.32 1 43.84 334 THR B CA 1
ATOM 5584 C C . THR B 1 334 ? -10.508 12.797 -4.344 1 43.84 334 THR B C 1
ATOM 5586 O O . THR B 1 334 ? -11.07 12.555 -5.414 1 43.84 334 THR B O 1
ATOM 5589 N N . ALA B 1 335 ? -10.945 12.141 -3.182 1 44.03 335 ALA B N 1
ATOM 5590 C CA . ALA B 1 335 ? -12.352 11.75 -3.088 1 44.03 335 ALA B CA 1
ATOM 5591 C C . ALA B 1 335 ? -13.18 12.836 -2.406 1 44.03 335 ALA B C 1
ATOM 5593 O O . ALA B 1 335 ? -12.68 13.531 -1.519 1 44.03 335 ALA B O 1
ATOM 5594 N N . THR B 1 336 ? -14.367 13.344 -2.924 1 42.31 336 THR B N 1
ATOM 5595 C CA . THR B 1 336 ? -15.305 14.266 -2.291 1 42.31 336 THR B CA 1
ATOM 5596 C C . THR B 1 336 ? -16.484 13.5 -1.7 1 42.31 336 THR B C 1
ATOM 5598 O O . THR B 1 336 ? -17.547 13.383 -2.332 1 42.31 336 THR B O 1
ATOM 5601 N N . ASP B 1 337 ? -16.156 12.547 -0.839 1 45.41 337 ASP B N 1
ATOM 5602 C CA . ASP B 1 337 ? -17.281 11.875 -0.216 1 45.41 337 ASP B CA 1
ATOM 5603 C C . ASP B 1 337 ? -17.875 12.727 0.906 1 45.41 337 ASP B C 1
ATOM 5605 O O . ASP B 1 337 ? -17.297 13.734 1.3 1 45.41 337 ASP B O 1
ATOM 5609 N N . GLU B 1 338 ? -19.062 12.359 1.449 1 48.66 338 GLU B N 1
ATOM 5610 C CA . GLU B 1 338 ? -19.875 13.086 2.414 1 48.66 338 GLU B CA 1
ATOM 5611 C C . GLU B 1 338 ? -19.25 13.047 3.809 1 48.66 338 GLU B C 1
ATOM 5613 O O . GLU B 1 338 ? -19.609 13.852 4.676 1 48.66 338 GLU B O 1
ATOM 5618 N N . SER B 1 339 ? -18.25 12.117 3.994 1 49.31 339 SER B N 1
ATOM 5619 C CA . SER B 1 339 ? -17.688 12.031 5.34 1 49.31 339 SER B CA 1
ATOM 5620 C C . SER B 1 339 ? -16.203 12.406 5.355 1 49.31 339 SER B C 1
ATOM 5622 O O . SER B 1 339 ? -15.43 11.93 4.527 1 49.31 339 SER B O 1
ATOM 5624 N N . MET B 1 340 ? -15.891 13.305 6.215 1 53.78 340 MET B N 1
ATOM 5625 C CA . MET B 1 340 ? -14.5 13.711 6.414 1 53.78 340 MET B CA 1
ATOM 5626 C C . MET B 1 340 ? -13.617 12.508 6.723 1 53.78 340 MET B C 1
ATOM 5628 O O . MET B 1 340 ? -12.492 12.414 6.23 1 53.78 340 MET B O 1
ATOM 5632 N N . VAL B 1 341 ? -14.172 11.594 7.516 1 51.09 341 VAL B N 1
ATOM 5633 C CA . VAL B 1 341 ? -13.414 10.422 7.918 1 51.09 341 VAL B CA 1
ATOM 5634 C C . VAL B 1 341 ? -13.094 9.57 6.691 1 51.09 341 VAL B C 1
ATOM 5636 O O . VAL B 1 341 ? -11.953 9.133 6.512 1 51.09 341 VAL B O 1
ATOM 5639 N N . SER B 1 342 ? -14.055 9.391 5.918 1 53.72 342 SER B N 1
ATOM 5640 C CA . SER B 1 342 ? -13.852 8.617 4.695 1 53.72 342 SER B CA 1
ATOM 5641 C C . SER B 1 342 ? -12.883 9.312 3.752 1 53.72 342 SER B C 1
ATOM 5643 O O . SER B 1 342 ? -12.07 8.656 3.098 1 53.72 342 SER B O 1
ATOM 5645 N N . ASN B 1 343 ? -12.961 10.648 3.781 1 52.19 343 ASN B N 1
ATOM 5646 C CA . ASN B 1 343 ? -12.086 11.43 2.916 1 52.19 343 ASN B CA 1
ATOM 5647 C C . ASN B 1 343 ? -10.617 11.258 3.303 1 52.19 343 ASN B C 1
ATOM 5649 O O . ASN B 1 343 ? -9.75 11.125 2.434 1 52.19 343 ASN B O 1
ATOM 5653 N N . PHE B 1 344 ? -10.398 11.234 4.523 1 52.44 344 PHE B N 1
ATOM 5654 C CA . PHE B 1 344 ? -9.031 11.07 5.008 1 52.44 344 PHE B CA 1
ATOM 5655 C C . PHE B 1 344 ? -8.477 9.703 4.621 1 52.44 344 PHE B C 1
ATOM 5657 O O . PHE B 1 344 ? -7.297 9.578 4.297 1 52.44 344 PHE B O 1
ATOM 5664 N N . GLN B 1 345 ? -9.336 8.75 4.566 1 49.25 345 GLN B N 1
ATOM 5665 C CA . GLN B 1 345 ? -8.914 7.371 4.328 1 49.25 345 GLN B CA 1
ATOM 5666 C C . GLN B 1 345 ? -8.508 7.164 2.871 1 49.25 345 GLN B C 1
ATOM 5668 O O . GLN B 1 345 ? -7.766 6.23 2.555 1 49.25 345 GLN B O 1
ATOM 5673 N N . VAL B 1 346 ? -8.93 8.148 2.02 1 49.5 346 VAL B N 1
ATOM 5674 C CA . VAL B 1 346 ? -8.664 7.934 0.6 1 49.5 346 VAL B CA 1
ATOM 5675 C C . VAL B 1 346 ? -7.715 9.008 0.081 1 49.5 346 VAL B C 1
ATOM 5677 O O . VAL B 1 346 ? -7.375 9.023 -1.104 1 49.5 346 VAL B O 1
ATOM 5680 N N . LEU B 1 347 ? -7.207 9.781 0.992 1 66.44 347 LEU B N 1
ATOM 5681 C CA . LEU B 1 347 ? -6.297 10.859 0.617 1 66.44 347 LEU B CA 1
ATOM 5682 C C . LEU B 1 347 ? -5.004 10.297 0.032 1 66.44 347 LEU B C 1
ATOM 5684 O O . LEU B 1 347 ? -4.461 9.312 0.543 1 66.44 347 LEU B O 1
ATOM 5688 N N . ARG B 1 348 ? -4.465 10.969 -1.046 1 73.5 348 ARG B N 1
ATOM 5689 C CA . ARG B 1 348 ? -3.299 10.398 -1.714 1 73.5 348 ARG B CA 1
ATOM 5690 C C . ARG B 1 348 ? -2.125 11.367 -1.688 1 73.5 348 ARG B C 1
ATOM 5692 O O . ARG B 1 348 ? -1.043 11.062 -2.189 1 73.5 348 ARG B O 1
ATOM 5699 N N . PHE B 1 349 ? -2.334 12.516 -1.079 1 78.25 349 PHE B N 1
ATOM 5700 C CA . PHE B 1 349 ? -1.237 13.453 -0.885 1 78.25 349 PHE B CA 1
ATOM 5701 C C . PHE B 1 349 ? -1.678 14.625 -0.016 1 78.25 349 PHE B C 1
ATOM 5703 O O . PHE B 1 349 ? -2.873 14.82 0.215 1 78.25 349 PHE B O 1
ATOM 5710 N N . GLY B 1 350 ? -0.723 15.305 0.605 1 88.94 350 GLY B N 1
ATOM 5711 C CA . GLY B 1 350 ? -1.119 16.484 1.346 1 88.94 350 GLY B CA 1
ATOM 5712 C C . GLY B 1 350 ? -0.097 16.906 2.383 1 88.94 350 GLY B C 1
ATOM 5713 O O . GLY B 1 350 ? 1.06 16.484 2.332 1 88.94 350 GLY B O 1
ATOM 5714 N N . ALA B 1 351 ? -0.562 17.906 3.154 1 91.31 351 ALA B N 1
ATOM 5715 C CA . ALA B 1 351 ? 0.134 18.453 4.32 1 91.31 351 ALA B CA 1
ATOM 5716 C C . ALA B 1 351 ? 1.486 19.031 3.932 1 91.31 351 ALA B C 1
ATOM 5718 O O . ALA B 1 351 ? 2.521 18.641 4.469 1 91.31 351 ALA B O 1
ATOM 5719 N N . PRO B 1 352 ? 1.432 20.016 3.068 1 96.62 352 PRO B N 1
ATOM 5720 C CA . PRO B 1 352 ? 2.699 20.641 2.678 1 96.62 352 PRO B CA 1
ATOM 5721 C C . PRO B 1 352 ? 3.346 21.422 3.814 1 96.62 352 PRO B C 1
ATOM 5723 O O . PRO B 1 352 ? 2.645 22.047 4.617 1 96.62 352 PRO B O 1
ATOM 5726 N N . CYS B 1 353 ? 4.586 21.312 3.873 1 97.25 353 CYS B N 1
ATOM 5727 C CA . CYS B 1 353 ? 5.438 22.172 4.695 1 97.25 353 CYS B CA 1
ATOM 5728 C C . CYS B 1 353 ? 6.266 23.109 3.828 1 97.25 353 CYS B C 1
ATOM 5730 O O . CYS B 1 353 ? 6.895 22.672 2.861 1 97.25 353 CYS B O 1
ATOM 5732 N N . ILE B 1 354 ? 6.246 24.406 4.156 1 97.69 354 ILE B N 1
ATOM 5733 C CA . ILE B 1 354 ? 7.016 25.375 3.389 1 97.69 354 ILE B CA 1
ATOM 5734 C C . ILE B 1 354 ? 8.164 25.906 4.242 1 97.69 354 ILE B C 1
ATOM 5736 O O . ILE B 1 354 ? 7.961 26.297 5.395 1 97.69 354 ILE B O 1
ATOM 5740 N N . THR B 1 355 ? 9.32 25.891 3.645 1 95.62 355 THR B N 1
ATOM 5741 C CA . THR B 1 355 ? 10.516 26.391 4.312 1 95.62 355 THR B CA 1
ATOM 5742 C C . THR B 1 355 ? 11.289 27.344 3.408 1 95.62 355 THR B C 1
ATOM 5744 O O . THR B 1 355 ? 11.523 27.047 2.234 1 95.62 355 THR B O 1
ATOM 5747 N N . SER B 1 356 ? 11.602 28.531 3.945 1 94.38 356 SER B N 1
ATOM 5748 C CA . SER B 1 356 ? 12.469 29.453 3.219 1 94.38 356 SER B CA 1
ATOM 5749 C C . SER B 1 356 ? 13.93 29.047 3.34 1 94.38 356 SER B C 1
ATOM 5751 O O . SER B 1 356 ? 14.414 28.766 4.438 1 94.38 356 SER B O 1
ATOM 5753 N N . LEU B 1 357 ? 14.578 29.078 2.283 1 93.94 357 LEU B N 1
ATOM 5754 C CA . LEU B 1 357 ? 16 28.781 2.299 1 93.94 357 LEU B CA 1
ATOM 5755 C C . LEU B 1 357 ? 16.828 30.062 2.342 1 93.94 357 LEU B C 1
ATOM 5757 O O . LEU B 1 357 ? 16.328 31.141 2.035 1 93.94 357 LEU B O 1
ATOM 5761 N N . ALA B 1 358 ? 18.094 29.875 2.631 1 87.88 358 ALA B N 1
ATOM 5762 C CA . ALA B 1 358 ? 18.984 31.031 2.793 1 87.88 358 ALA B CA 1
ATOM 5763 C C . ALA B 1 358 ? 19.219 31.734 1.46 1 87.88 358 ALA B C 1
ATOM 5765 O O . ALA B 1 358 ? 19.438 32.938 1.421 1 87.88 358 ALA B O 1
ATOM 5766 N N . ASP B 1 359 ? 19.156 31.016 0.44 1 89.06 359 ASP B N 1
ATOM 5767 C CA . ASP B 1 359 ? 19.453 31.594 -0.868 1 89.06 359 ASP B CA 1
ATOM 5768 C C . ASP B 1 359 ? 18.219 32.25 -1.463 1 89.06 359 ASP B C 1
ATOM 5770 O O . ASP B 1 359 ? 18.25 32.719 -2.607 1 89.06 359 ASP B O 1
ATOM 5774 N N . GLY B 1 360 ? 17.141 32.25 -0.721 1 89.94 360 GLY B N 1
ATOM 5775 C CA . GLY B 1 360 ? 15.938 32.906 -1.183 1 89.94 360 GLY B CA 1
ATOM 5776 C C . GLY B 1 360 ? 14.945 31.969 -1.828 1 89.94 360 GLY B C 1
ATOM 5777 O O . GLY B 1 360 ? 13.797 32.344 -2.078 1 89.94 360 GLY B O 1
ATOM 5778 N N . ASN B 1 361 ? 15.391 30.766 -2.059 1 94.62 361 ASN B N 1
ATOM 5779 C CA . ASN B 1 361 ? 14.469 29.781 -2.619 1 94.62 361 ASN B CA 1
ATOM 5780 C C . ASN B 1 361 ? 13.461 29.297 -1.581 1 94.62 361 ASN B C 1
ATOM 5782 O O . ASN B 1 361 ? 13.68 29.453 -0.378 1 94.62 361 ASN B O 1
ATOM 5786 N N . VAL B 1 362 ? 12.359 28.812 -2.088 1 97.19 362 VAL B N 1
ATOM 5787 C CA . VAL B 1 362 ? 11.312 28.203 -1.271 1 97.19 362 VAL B CA 1
ATOM 5788 C C . VAL B 1 362 ? 11.375 26.688 -1.398 1 97.19 362 VAL B C 1
ATOM 5790 O O . VAL B 1 362 ? 11.57 26.156 -2.494 1 97.19 362 VAL B O 1
ATOM 5793 N N . TYR B 1 363 ? 11.328 26.031 -0.312 1 98 363 TYR B N 1
ATOM 5794 C CA . TYR B 1 363 ? 11.336 24.578 -0.229 1 98 363 TYR B CA 1
ATOM 5795 C C . TYR B 1 363 ? 9.992 24.047 0.28 1 98 363 TYR B C 1
ATOM 5797 O O . TYR B 1 363 ? 9.578 24.391 1.392 1 98 363 TYR B O 1
ATOM 5805 N N . VAL B 1 364 ? 9.32 23.266 -0.547 1 98.12 364 VAL B N 1
ATOM 5806 C CA . VAL B 1 364 ? 8.031 22.688 -0.174 1 98.12 364 VAL B CA 1
ATOM 5807 C C . VAL B 1 364 ? 8.164 21.172 -0.062 1 98.12 364 VAL B C 1
ATOM 5809 O O . VAL B 1 364 ? 8.578 20.5 -1.012 1 98.12 364 VAL B O 1
ATOM 5812 N N . ALA B 1 365 ? 7.883 20.609 1.065 1 98.5 365 ALA B N 1
ATOM 5813 C CA . ALA B 1 365 ? 7.82 19.156 1.268 1 98.5 365 ALA B CA 1
ATOM 5814 C C . ALA B 1 365 ? 6.391 18.703 1.545 1 98.5 365 ALA B C 1
ATOM 5816 O O . ALA B 1 365 ? 5.645 19.375 2.252 1 98.5 365 ALA B O 1
ATOM 5817 N N . PHE B 1 366 ? 5.992 17.578 1.034 1 97.62 366 PHE B N 1
ATOM 5818 C CA . PHE B 1 366 ? 4.656 17.031 1.228 1 97.62 366 PHE B CA 1
ATOM 5819 C C . PHE B 1 366 ? 4.66 15.516 1.032 1 97.62 366 PHE B C 1
ATOM 5821 O O . PHE B 1 366 ? 5.629 14.953 0.515 1 97.62 366 PHE B O 1
ATOM 5828 N N . TRP B 1 367 ? 3.664 14.836 1.532 1 97.06 367 TRP B N 1
ATOM 5829 C CA . TRP B 1 367 ? 3.52 13.406 1.273 1 97.06 367 TRP B CA 1
ATOM 5830 C C . TRP B 1 367 ? 2.646 13.164 0.048 1 97.06 367 TRP B C 1
ATOM 5832 O O . TRP B 1 367 ? 1.758 13.961 -0.259 1 97.06 367 TRP B O 1
ATOM 5842 N N . GLY B 1 368 ? 2.893 12.133 -0.678 1 93.5 368 GLY B N 1
ATOM 5843 C CA . GLY B 1 368 ? 2.1 11.727 -1.826 1 93.5 368 GLY B CA 1
ATOM 5844 C C . GLY B 1 368 ? 2.338 10.289 -2.232 1 93.5 368 GLY B C 1
ATOM 5845 O O . GLY B 1 368 ? 3.449 9.773 -2.094 1 93.5 368 GLY B O 1
ATOM 5846 N N . TYR B 1 369 ? 1.242 9.625 -2.701 1 89.94 369 TYR B N 1
ATOM 5847 C CA . TYR B 1 369 ? 1.377 8.25 -3.166 1 89.94 369 TYR B CA 1
ATOM 5848 C C . TYR B 1 369 ? 2.025 8.203 -4.543 1 89.94 369 TYR B C 1
ATOM 5850 O O . TYR B 1 369 ? 1.606 8.914 -5.461 1 89.94 369 TYR B O 1
ATOM 5858 N N . GLU B 1 370 ? 3.047 7.539 -4.656 1 85.12 370 GLU B N 1
ATOM 5859 C CA . GLU B 1 370 ? 3.74 7.176 -5.887 1 85.12 370 GLU B CA 1
ATOM 5860 C C . GLU B 1 370 ? 3.994 5.672 -5.953 1 85.12 370 GLU B C 1
ATOM 5862 O O . GLU B 1 370 ? 4.609 5.098 -5.055 1 85.12 370 GLU B O 1
ATOM 5867 N N . ASP B 1 371 ? 3.441 4.953 -6.98 1 80.56 371 ASP B N 1
ATOM 5868 C CA . ASP B 1 371 ? 3.566 3.508 -7.129 1 80.56 371 ASP B CA 1
ATOM 5869 C C . ASP B 1 371 ? 3.023 2.781 -5.902 1 80.56 371 ASP B C 1
ATOM 5871 O O . ASP B 1 371 ? 3.682 1.892 -5.355 1 80.56 371 ASP B O 1
ATOM 5875 N N . CYS B 1 372 ? 1.955 3.34 -5.414 1 86.31 372 CYS B N 1
ATOM 5876 C CA . CYS B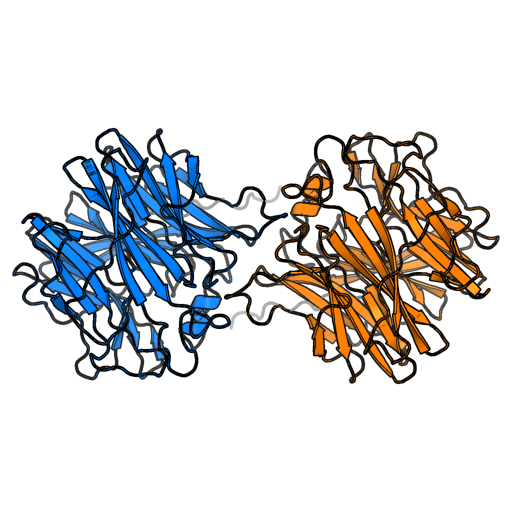 1 372 ? 1.147 2.742 -4.355 1 86.31 372 CYS B CA 1
ATOM 5877 C C . CYS B 1 372 ? 1.841 2.863 -3.006 1 86.31 372 CYS B C 1
ATOM 5879 O O . CYS B 1 372 ? 1.446 2.207 -2.039 1 86.31 372 CYS B O 1
ATOM 5881 N N . VAL B 1 373 ? 2.924 3.656 -2.902 1 91.25 373 VAL B N 1
ATOM 5882 C CA . VAL B 1 373 ? 3.619 3.936 -1.648 1 91.25 373 VAL B CA 1
ATOM 5883 C C . VAL B 1 373 ? 3.604 5.438 -1.373 1 91.25 373 VAL B C 1
ATOM 5885 O O . VAL B 1 373 ? 3.873 6.242 -2.268 1 91.25 373 VAL B O 1
ATOM 5888 N N . SER B 1 374 ? 3.234 5.797 -0.177 1 95.44 374 SER B N 1
ATOM 5889 C CA . SER B 1 374 ? 3.307 7.207 0.192 1 95.44 374 SER B CA 1
ATOM 5890 C C . SER B 1 374 ? 4.742 7.633 0.479 1 95.44 374 SER B C 1
ATOM 5892 O O . SER B 1 374 ? 5.43 7.008 1.291 1 95.44 374 SER B O 1
ATOM 5894 N N . VAL B 1 375 ? 5.227 8.633 -0.184 1 96.81 375 VAL B N 1
ATOM 5895 C CA . VAL B 1 375 ? 6.586 9.141 -0.052 1 96.81 375 VAL B CA 1
ATOM 5896 C C . VAL B 1 375 ? 6.555 10.586 0.45 1 96.81 375 VAL B C 1
ATOM 5898 O O . VAL B 1 375 ? 5.484 11.195 0.537 1 96.81 375 VAL B O 1
ATOM 5901 N N . ILE B 1 376 ? 7.68 11.062 0.876 1 98.5 376 ILE B N 1
ATOM 5902 C CA . ILE B 1 376 ? 7.848 12.492 1.101 1 98.5 376 ILE B CA 1
ATOM 5903 C C . ILE B 1 376 ? 8.586 13.117 -0.082 1 98.5 376 ILE B C 1
ATOM 5905 O O . ILE B 1 376 ? 9.773 12.859 -0.284 1 98.5 376 ILE B O 1
ATOM 5909 N N . ARG B 1 377 ? 7.926 13.93 -0.838 1 96.5 377 ARG B N 1
ATOM 5910 C CA . ARG B 1 377 ? 8.477 14.625 -1.995 1 96.5 377 ARG B CA 1
ATOM 5911 C C . ARG B 1 377 ? 8.695 16.109 -1.693 1 96.5 377 ARG B C 1
ATOM 5913 O O . ARG B 1 377 ? 8.031 16.672 -0.82 1 96.5 377 ARG B O 1
ATOM 5920 N N . TRP B 1 378 ? 9.648 16.672 -2.402 1 97.62 378 TRP B N 1
ATOM 5921 C CA . TRP B 1 378 ? 9.867 18.094 -2.219 1 97.62 378 TRP B CA 1
ATOM 5922 C C . TRP B 1 378 ? 9.961 18.812 -3.562 1 97.62 378 TRP B C 1
ATOM 5924 O O . TRP B 1 378 ? 10.219 18.188 -4.59 1 97.62 378 TRP B O 1
ATOM 5934 N N . PHE B 1 379 ? 9.656 20.094 -3.553 1 95.88 379 PHE B N 1
ATOM 5935 C CA . PHE B 1 379 ? 9.953 21.062 -4.609 1 95.88 379 PHE B CA 1
ATOM 5936 C C . PHE B 1 379 ? 10.773 22.219 -4.066 1 95.88 379 PHE B C 1
ATOM 5938 O O . PHE B 1 379 ? 10.555 22.672 -2.938 1 95.88 379 PHE B O 1
ATOM 5945 N N . LYS B 1 380 ? 11.656 22.609 -4.852 1 96.88 380 LYS B N 1
ATOM 5946 C CA . LYS B 1 380 ? 12.445 23.812 -4.605 1 96.88 380 LYS B CA 1
ATOM 5947 C C . LYS B 1 380 ? 12.328 24.797 -5.77 1 96.88 380 LYS B C 1
ATOM 5949 O O . LYS B 1 380 ? 12.461 24.406 -6.934 1 96.88 380 LYS B O 1
ATOM 5954 N N . PHE B 1 381 ? 12.031 26.062 -5.469 1 96.38 381 PHE B N 1
ATOM 5955 C CA . PHE B 1 381 ? 11.828 27.031 -6.543 1 96.38 381 PHE B CA 1
ATOM 5956 C C . PHE B 1 381 ? 12.023 28.453 -6.035 1 96.38 381 PHE B C 1
ATOM 5958 O O . PHE B 1 381 ? 12.109 28.672 -4.828 1 96.38 381 PHE B O 1
ATOM 5965 N N . ARG B 1 382 ? 12.125 29.312 -6.98 1 95.31 382 ARG B N 1
ATOM 5966 C CA . ARG B 1 382 ? 12.094 30.75 -6.719 1 95.31 382 ARG B CA 1
ATOM 5967 C C . ARG B 1 382 ? 10.727 31.328 -7.066 1 95.31 382 ARG B C 1
ATOM 5969 O O . ARG B 1 382 ? 10.133 30.969 -8.078 1 95.31 382 ARG B O 1
ATOM 5976 N N . VAL B 1 383 ? 10.258 32.125 -6.176 1 93.94 383 VAL B N 1
ATOM 5977 C CA . VAL B 1 383 ? 9.016 32.844 -6.484 1 93.94 383 VAL B CA 1
ATOM 5978 C C . VAL B 1 383 ? 9.32 34.094 -7.281 1 93.94 383 VAL B C 1
ATOM 5980 O O . VAL B 1 383 ? 10.148 34.906 -6.871 1 93.94 383 VAL B O 1
ATOM 5983 N N . ALA B 1 384 ? 8.758 34.156 -8.5 1 83.94 384 ALA B N 1
ATOM 5984 C CA . ALA B 1 384 ? 9 35.281 -9.383 1 83.94 384 ALA B CA 1
ATOM 5985 C C . ALA B 1 384 ? 8.508 36.594 -8.75 1 83.94 384 ALA B C 1
ATOM 5987 O O . ALA B 1 384 ? 7.465 36.594 -8.094 1 83.94 384 ALA B O 1
ATOM 5988 N N . VAL B 1 385 ? 9.32 37.656 -8.758 1 70.06 385 VAL B N 1
ATOM 5989 C CA . VAL B 1 385 ? 9.008 38.969 -8.227 1 70.06 385 VAL B CA 1
ATOM 5990 C C . VAL B 1 385 ? 8.195 39.781 -9.25 1 70.06 385 VAL B C 1
ATOM 5992 O O . VAL B 1 385 ? 8.375 39.594 -10.461 1 70.06 385 VAL B O 1
#